Protein 3IV7 (pdb70)

Sequence (698 aa):
NSLAFNHDTLPQKVFGYGKSSAFLKQEVERRGSAKVVIAGERESIAHKVASEIEVAIWHDEVVHVPIEVAERARAVATDNEIDLLVCVGGGSTIGLAKAIATTALPIVAIPTTYAGSEATNVWGLTEAARKTTGVDLKVLPETVIYDSELTSLPVESVASGLNGLAHCIDSLWGPNADPINAVLAAEGIRALNQGLPKIVANPHSIEGRDEALYGAYLAAVSFASAGSGLHHKICHTLGGTFNLPHAQTHATVLPYVLAFNAGDAPEAERRAAAAFGTDTALEGLQRLRLSVNAPKRLSDYGFEASGIAEAVDVTLEKVPANNPRPVTRENLSRLLEAALNGEDPAVLSNSLAFNHDTLPQKVFGYGKSSAFLKQEVERRGSAKVVIAGERESIAHKVASEIEVAIWHDEVVHVPIEVAEERARAVATDNEIDLLVCVGGGSSTIGLAKAIATTALPIVAIPTTYAGSEATNVWGLTEAARKTTGVDLKVLPETVIYDSELTSLPVESVASGLNGLAHCIDSLWGPNADPINAVVLAAEGIRALNQGLPKIVANPHSIEGRDEALYGAYLAAVSFASAGSGLHHKICHTLGGTFNLPHAQTHATVLPYVLAFNAGDAPEAERRAAAAFGTDTALEGLQRLRLSVNAPKRLSDYGFEASGIAEAVDVVTLEKVPANNPRPVTRENLSRLLEAALNGEDPAVLS

Organism: Corynebacterium glutamicum (strain ATCC 13032 / DSM 20300 / JCM 1318 / BCRC 11384 / CCUG 27702 / LMG 3730 / NBRC 12168 / NCIMB 10025 / NRRL B-2784 / 534) (NCBI:txid196627)

Nearest PDB structures (foldseek):
  3iv7-assembly1_B  TM=9.983E-01  e=2.312E-57  Corynebacterium glutamicum
  3jzd-assembly1_B  TM=9.458E-01  e=4.572E-34  Cupriavidus pinatubonensis JMP134
  3hl0-assembly1_B  TM=9.419E-01  e=2.255E-31  Agrobacterium fabrum str. C58
  3w5s-assembly1_B  TM=9.331E-01  e=1.190E-30  Rhizobium sp. MTP-10005
  3bfj-assembly1_A  TM=9.013E-01  e=1.020E-21  Klebsiella pneumoniae

Structure (mmCIF, N/CA/C/O backbone):
data_3IV7
#
_entry.id   3IV7
#
_cell.length_a   58.728
_cell.length_b   79.003
_cell.length_c   160.185
_cell.angle_alpha   90.000
_cell.angle_beta   90.000
_cell.angle_gamma   90.000
#
_symmetry.space_group_name_H-M   'P 21 21 21'
#
loop_
_entity.id
_entity.type
_entity.pdbx_description
1 polymer 'Alcohol dehydrogenase IV'
2 non-polymer 1,2-ETHANEDIOL
3 non-polymer DI(HYDROXYETHYL)ETHER
4 water water
#
loop_
_atom_site.group_PDB
_atom_site.id
_atom_site.type_symbol
_atom_site.label_atom_id
_atom_site.label_alt_id
_atom_site.label_comp_id
_atom_site.label_asym_id
_atom_site.label_entity_id
_atom_site.label_seq_id
_atom_site.pdbx_PDB_ins_code
_atom_site.Cartn_x
_atom_site.Cartn_y
_atom_site.Cartn_z
_atom_site.occupancy
_atom_site.B_iso_or_equiv
_atom_site.auth_seq_id
_atom_site.auth_comp_id
_atom_site.auth_asym_id
_atom_site.auth_atom_id
_atom_site.pdbx_PDB_model_num
ATOM 1 N N . ASN A 1 4 ? 21.634 55.437 7.855 1.00 41.39 3 ASN A N 1
ATOM 2 C CA . ASN A 1 4 ? 21.525 54.353 8.856 1.00 41.13 3 ASN A CA 1
ATOM 3 C C . ASN A 1 4 ? 22.656 53.317 8.717 1.00 40.77 3 ASN A C 1
ATOM 4 O O . ASN A 1 4 ? 22.460 52.131 8.996 1.00 43.54 3 ASN A O 1
ATOM 6 N N . SER A 1 5 ? 23.848 53.776 8.333 1.00 37.36 4 SER A N 1
ATOM 7 C CA . SER A 1 5 ? 25.004 52.879 8.131 1.00 34.53 4 SER A CA 1
ATOM 8 C C . SER A 1 5 ? 25.609 52.406 9.454 1.00 33.86 4 SER A C 1
ATOM 9 O O . SER A 1 5 ? 25.231 52.869 10.518 1.00 37.16 4 SER A O 1
ATOM 12 N N . LEU A 1 6 ? 26.535 51.458 9.380 1.00 31.84 5 LEU A N 1
ATOM 13 C CA . LEU A 1 6 ? 27.150 50.903 10.564 1.00 28.20 5 LEU A CA 1
ATOM 14 C C . LEU A 1 6 ? 27.860 51.964 11.426 1.00 28.47 5 LEU A C 1
ATOM 15 O O . LEU A 1 6 ? 28.726 52.713 10.949 1.00 26.36 5 LEU A O 1
ATOM 20 N N . ALA A 1 7 ? 27.501 52.006 12.693 1.00 26.96 6 ALA A N 1
ATOM 21 C CA . ALA A 1 7 ? 28.082 52.946 13.609 1.00 26.75 6 ALA A CA 1
ATOM 22 C C . ALA A 1 7 ? 28.145 52.339 14.973 1.00 27.61 6 ALA A C 1
ATOM 23 O O . ALA A 1 7 ? 27.164 51.773 15.440 1.00 30.41 6 ALA A O 1
ATOM 25 N N . PHE A 1 8 ? 29.309 52.436 15.616 1.00 26.80 7 PHE A N 1
ATOM 26 C CA . PHE A 1 8 ? 29.483 51.956 16.965 1.00 23.16 7 PHE A CA 1
ATOM 27 C C . PHE A 1 8 ? 30.723 52.522 17.655 1.00 23.17 7 PHE A C 1
ATOM 28 O O . PHE A 1 8 ? 31.613 53.100 17.022 1.00 21.48 7 PHE A O 1
ATOM 36 N N . ASN A 1 9 ? 30.710 52.428 18.976 1.00 26.42 8 ASN A N 1
ATOM 37 C CA . ASN A 1 9 ? 31.813 52.823 19.831 1.00 27.72 8 ASN A CA 1
ATOM 38 C C . ASN A 1 9 ? 32.063 51.623 20.752 1.00 29.18 8 ASN A C 1
ATOM 39 O O . ASN A 1 9 ? 31.230 51.295 21.621 1.00 31.13 8 ASN A O 1
ATOM 44 N N . HIS A 1 10 ? 33.171 50.929 20.536 1.00 27.06 9 HIS A N 1
ATOM 45 C CA . HIS A 1 10 ? 33.424 49.686 21.241 1.00 25.91 9 HIS A CA 1
ATOM 46 C C . HIS A 1 10 ? 34.674 49.774 22.124 1.00 24.95 9 HIS A C 1
ATOM 47 O O . HIS A 1 10 ? 35.762 50.168 21.669 1.00 25.40 9 HIS A O 1
ATOM 54 N N . ASP A 1 11 ? 34.517 49.384 23.372 1.00 23.26 10 ASP A N 1
ATOM 55 C CA . ASP A 1 11 ? 35.637 49.302 24.302 1.00 25.04 10 ASP A CA 1
ATOM 56 C C . ASP A 1 11 ? 36.058 47.858 24.456 1.00 27.13 10 ASP A C 1
ATOM 57 O O . ASP A 1 11 ? 35.317 47.043 25.010 1.00 29.95 10 ASP A O 1
ATOM 62 N N . THR A 1 12 ? 37.247 47.537 23.971 1.00 23.59 11 THR A N 1
ATOM 63 C CA . THR A 1 12 ? 37.830 46.235 24.253 1.00 26.44 11 THR A CA 1
ATOM 64 C C . THR A 1 12 ? 38.603 46.378 25.542 1.00 25.08 11 THR A C 1
ATOM 65 O O . THR A 1 12 ? 39.487 47.188 25.627 1.00 23.40 11 THR A O 1
ATOM 69 N N . LEU A 1 13 ? 38.236 45.584 26.546 1.00 26.20 12 LEU A N 1
ATOM 70 C CA . LEU A 1 13 ? 38.823 45.683 27.872 1.00 27.45 12 LEU A CA 1
ATOM 71 C C . LEU A 1 13 ? 40.065 44.826 27.988 1.00 28.81 12 LEU A C 1
ATOM 72 O O . LEU A 1 13 ? 40.089 43.714 27.472 1.00 29.24 12 LEU A O 1
ATOM 77 N N . PRO A 1 14 ? 41.080 45.317 28.731 1.00 27.07 13 PRO A N 1
ATOM 78 C CA . PRO A 1 14 ? 42.335 44.549 28.843 1.00 27.78 13 PRO A CA 1
ATOM 79 C C . PRO A 1 14 ? 42.187 43.348 29.774 1.00 26.20 13 PRO A C 1
ATOM 80 O O . PRO A 1 14 ? 41.664 43.476 30.862 1.00 30.39 13 PRO A O 1
ATOM 84 N N . GLN A 1 15 ? 42.595 42.185 29.313 1.00 27.48 14 GLN A N 1
ATOM 85 C CA . GLN A 1 15 ? 42.551 41.003 30.133 1.00 27.30 14 GLN A CA 1
ATOM 86 C C . GLN A 1 15 ? 43.408 39.884 29.581 1.00 27.75 14 GLN A C 1
ATOM 87 O O . GLN A 1 15 ? 43.529 39.712 28.377 1.00 30.21 14 GLN A O 1
ATOM 93 N N . LYS A 1 16 ? 44.027 39.139 30.488 1.00 28.99 15 LYS A N 1
ATOM 94 C CA . LYS A 1 16 ? 44.705 37.910 30.151 1.00 28.75 15 LYS A CA 1
ATOM 95 C C . LYS A 1 16 ? 43.845 36.752 30.644 1.00 27.48 15 LYS A C 1
ATOM 96 O O . LYS A 1 16 ? 43.305 36.791 31.765 1.00 31.08 15 LYS A O 1
ATOM 102 N N . VAL A 1 17 ? 43.737 35.727 29.821 1.00 28.86 16 VAL A N 1
ATOM 103 C CA . VAL A 1 17 ? 43.010 34.532 30.150 1.00 28.64 16 VAL A CA 1
ATOM 104 C C . VAL A 1 17 ? 43.911 33.362 29.961 1.00 28.60 16 VAL A C 1
ATOM 105 O O . VAL A 1 17 ? 44.524 33.198 28.883 1.00 30.83 16 VAL A O 1
ATOM 117 N N . PHE A 1 19 ? 44.041 29.208 30.268 1.00 26.73 18 PHE A N 1
ATOM 118 C CA . PHE A 1 19 ? 43.051 28.172 30.219 1.00 24.08 18 PHE A CA 1
ATOM 119 C C . PHE A 1 19 ? 43.726 26.832 30.178 1.00 28.11 18 PHE A C 1
ATOM 120 O O . PHE A 1 19 ? 44.636 26.609 29.369 1.00 25.88 18 PHE A O 1
ATOM 128 N N . GLY A 1 20 ? 43.278 25.912 31.016 1.00 29.16 19 GLY A N 1
ATOM 129 C CA . GLY A 1 20 ? 43.790 24.536 30.943 1.00 32.11 19 GLY A CA 1
ATOM 130 C C . GLY A 1 20 ? 43.492 23.651 32.146 1.00 32.17 19 GLY A C 1
ATOM 131 O O . GLY A 1 20 ? 43.863 23.992 33.275 1.00 28.93 19 GLY A O 1
ATOM 132 N N . TYR A 1 21 ? 42.899 22.478 31.878 1.00 33.61 20 TYR A N 1
ATOM 133 C CA . TYR A 1 21 ? 42.575 21.487 32.925 1.00 32.98 20 TYR A CA 1
ATOM 134 C C . TYR A 1 21 ? 43.816 21.142 33.706 1.00 31.11 20 TYR A C 1
ATOM 135 O O . TYR A 1 21 ? 44.837 20.837 33.140 1.00 30.86 20 TYR A O 1
ATOM 144 N N . GLY A 1 22 ? 43.731 21.257 35.022 1.00 29.35 21 GLY A N 1
ATOM 145 C CA . GLY A 1 22 ? 44.818 20.872 35.892 1.00 29.10 21 GLY A CA 1
ATOM 146 C C . GLY A 1 22 ? 45.965 21.856 35.970 1.00 28.55 21 GLY A C 1
ATOM 147 O O . GLY A 1 22 ? 46.886 21.634 36.713 1.00 28.63 21 GLY A O 1
ATOM 148 N N . LYS A 1 23 ? 45.873 22.996 35.292 1.00 27.78 22 LYS A N 1
ATOM 149 C CA . LYS A 1 23 ? 47.004 23.924 35.281 1.00 27.00 22 LYS A CA 1
ATOM 150 C C . LYS A 1 23 ? 46.883 25.116 36.219 1.00 28.86 22 LYS A C 1
ATOM 151 O O . LYS A 1 23 ? 47.751 25.969 36.207 1.00 29.48 22 LYS A O 1
ATOM 155 N N . SER A 1 24 ? 45.807 25.216 37.019 1.00 30.06 23 SER A N 1
ATOM 156 C CA . SER A 1 24 ? 45.602 26.460 37.784 1.00 25.33 23 SER A CA 1
ATOM 157 C C . SER A 1 24 ? 46.760 26.799 38.682 1.00 25.19 23 SER A C 1
ATOM 158 O O . SER A 1 24 ? 47.143 27.946 38.746 1.00 25.17 23 SER A O 1
ATOM 161 N N . SER A 1 25 ? 47.314 25.819 39.385 1.00 26.20 24 SER A N 1
ATOM 162 C CA . SER A 1 25 ? 48.402 26.109 40.364 1.00 27.95 24 SER A CA 1
ATOM 163 C C . SER A 1 25 ? 49.687 26.570 39.662 1.00 28.59 24 SER A C 1
ATOM 164 O O . SER A 1 25 ? 50.385 27.423 40.174 1.00 29.28 24 SER A O 1
ATOM 167 N N . ALA A 1 26 ? 49.958 26.015 38.477 1.00 26.93 25 ALA A N 1
ATOM 168 C CA . ALA A 1 26 ? 51.144 26.385 37.686 1.00 26.96 25 ALA A CA 1
ATOM 169 C C . ALA A 1 26 ? 50.945 27.760 37.048 1.00 25.65 25 ALA A C 1
ATOM 170 O O . ALA A 1 26 ? 51.833 28.623 37.122 1.00 24.76 25 ALA A O 1
ATOM 172 N N . PHE A 1 27 ? 49.735 28.015 36.527 1.00 27.99 26 PHE A N 1
ATOM 173 C CA . PHE A 1 27 ? 49.407 29.334 35.998 1.00 28.21 26 PHE A CA 1
ATOM 174 C C . PHE A 1 27 ? 49.465 30.421 37.078 1.00 28.46 26 PHE A C 1
ATOM 175 O O . PHE A 1 27 ? 49.891 31.574 36.800 1.00 28.48 26 PHE A O 1
ATOM 183 N N . LEU A 1 28 ? 48.953 30.111 38.277 1.00 25.61 27 LEU A N 1
ATOM 184 C CA . LEU A 1 28 ? 48.952 31.102 39.371 1.00 24.88 27 LEU A CA 1
ATOM 185 C C . LEU A 1 28 ? 50.366 31.443 39.729 1.00 25.96 27 LEU A C 1
ATOM 186 O O . LEU A 1 28 ? 50.694 32.615 39.921 1.00 25.79 27 LEU A O 1
ATOM 191 N N . LYS A 1 29 ? 51.224 30.417 39.809 1.00 28.65 28 LYS A N 1
ATOM 192 C CA . LYS A 1 29 ? 52.639 30.639 40.087 1.00 30.69 28 LYS A CA 1
ATOM 193 C C . LYS A 1 29 ? 53.235 31.600 39.039 1.00 30.23 28 LYS A C 1
ATOM 194 O O . LYS A 1 29 ? 53.828 32.603 39.376 1.00 31.74 28 LYS A O 1
ATOM 200 N N . GLN A 1 30 ? 53.035 31.267 37.773 1.00 33.54 29 GLN A N 1
ATOM 201 C CA . GLN A 1 30 ? 53.529 32.061 36.655 1.00 33.52 29 GLN A CA 1
ATOM 202 C C . GLN A 1 30 ? 53.050 33.497 36.761 1.00 32.91 29 GLN A C 1
ATOM 203 O O . GLN A 1 30 ? 53.831 34.448 36.610 1.00 30.05 29 GLN A O 1
ATOM 209 N N . GLU A 1 31 ? 51.774 33.666 37.093 1.00 30.22 30 GLU A N 1
ATOM 210 C CA . GLU A 1 31 ? 51.173 34.997 37.174 1.00 30.91 30 GLU A CA 1
ATOM 211 C C . GLU A 1 31 ? 51.740 35.826 38.343 1.00 30.12 30 GLU A C 1
ATOM 212 O O . GLU A 1 31 ? 52.055 37.011 38.180 1.00 32.05 30 GLU A O 1
ATOM 218 N N . VAL A 1 32 ? 51.914 35.195 39.500 1.00 28.87 31 VAL A N 1
ATOM 219 C CA . VAL A 1 32 ? 52.465 35.874 40.654 1.00 27.88 31 VAL A CA 1
ATOM 220 C C . VAL A 1 32 ? 53.944 36.262 40.443 1.00 28.74 31 VAL A C 1
ATOM 221 O O . VAL A 1 32 ? 54.412 37.350 40.884 1.00 26.45 31 VAL A O 1
ATOM 225 N N . GLU A 1 33 ? 54.681 35.371 39.805 1.00 26.60 32 GLU A N 1
ATOM 226 C CA . GLU A 1 33 ? 56.085 35.611 39.547 1.00 28.13 32 GLU A CA 1
ATOM 227 C C . GLU A 1 33 ? 56.274 36.706 38.499 1.00 27.13 32 GLU A C 1
ATOM 228 O O . GLU A 1 33 ? 57.101 37.572 38.678 1.00 26.85 32 GLU A O 1
ATOM 234 N N . ARG A 1 34 ? 55.443 36.692 37.450 1.00 28.58 33 ARG A N 1
ATOM 235 C CA . ARG A 1 34 ? 55.483 37.717 36.413 1.00 28.85 33 ARG A CA 1
ATOM 236 C C . ARG A 1 34 ? 55.201 39.120 37.031 1.00 31.65 33 ARG A C 1
ATOM 237 O O . ARG A 1 34 ? 55.824 40.110 36.661 1.00 26.46 33 ARG A O 1
ATOM 245 N N . ARG A 1 35 ? 54.325 39.167 38.030 1.00 32.90 34 ARG A N 1
ATOM 246 C CA . ARG A 1 35 ? 54.002 40.427 38.716 1.00 31.89 34 ARG A CA 1
ATOM 247 C C . ARG A 1 35 ? 55.021 40.805 39.762 1.00 30.91 34 ARG A C 1
ATOM 248 O O . ARG A 1 35 ? 55.098 41.965 40.170 1.00 30.67 34 ARG A O 1
ATOM 256 N N . GLY A 1 36 ? 55.796 39.828 40.229 1.00 30.07 35 GLY A N 1
ATOM 257 C CA . GLY A 1 36 ? 56.715 40.053 41.340 1.00 24.22 35 GLY A CA 1
ATOM 258 C C . GLY A 1 36 ? 56.004 40.247 42.679 1.00 25.80 35 GLY A C 1
ATOM 259 O O . GLY A 1 36 ? 56.620 40.706 43.660 1.00 21.67 35 GLY A O 1
ATOM 260 N N . SER A 1 37 ? 54.732 39.817 42.740 1.00 27.20 36 SER A N 1
ATOM 261 C CA . SER A 1 37 ? 53.866 40.017 43.912 1.00 29.22 36 SER A CA 1
ATOM 262 C C . SER A 1 37 ? 54.452 39.386 45.137 1.00 30.22 36 SER A C 1
ATOM 263 O O . SER A 1 37 ? 54.820 38.216 45.111 1.00 33.13 36 SER A O 1
ATOM 266 N N . ALA A 1 38 ? 54.522 40.155 46.223 1.00 31.18 37 ALA A N 1
ATOM 267 C CA . ALA A 1 38 ? 55.135 39.689 47.473 1.00 30.78 37 ALA A CA 1
ATOM 268 C C . ALA A 1 38 ? 54.150 39.448 48.619 1.00 31.02 37 ALA A C 1
ATOM 269 O O . ALA A 1 38 ? 54.540 38.908 49.664 1.00 26.23 37 ALA A O 1
ATOM 271 N N . LYS A 1 39 ? 52.887 39.868 48.456 1.00 30.34 38 LYS A N 1
ATOM 272 C CA . LYS A 1 39 ? 51.907 39.750 49.540 1.00 25.41 38 LYS A CA 1
ATOM 273 C C . LYS A 1 39 ? 50.527 39.486 48.998 1.00 28.17 38 LYS A C 1
ATOM 274 O O . LYS A 1 39 ? 49.686 40.379 48.940 1.00 27.45 38 LYS A O 1
ATOM 280 N N . VAL A 1 40 ? 50.301 38.217 48.667 1.00 25.66 39 VAL A N 1
ATOM 281 C CA . VAL A 1 40 ? 49.124 37.748 48.042 1.00 25.64 39 VAL A CA 1
ATOM 282 C C . VAL A 1 40 ? 48.008 37.469 49.048 1.00 26.83 39 VAL A C 1
ATOM 283 O O . VAL A 1 40 ? 48.226 36.853 50.103 1.00 24.52 39 VAL A O 1
ATOM 295 N N . VAL A 1 42 ? 44.424 35.523 49.192 1.00 30.51 41 VAL A N 1
ATOM 296 C CA . VAL A 1 42 ? 43.506 34.588 48.536 1.00 27.71 41 VAL A CA 1
ATOM 297 C C . VAL A 1 42 ? 42.122 34.689 49.196 1.00 29.07 41 VAL A C 1
ATOM 298 O O . VAL A 1 42 ? 41.983 34.633 50.434 1.00 27.10 41 VAL A O 1
ATOM 302 N N . ILE A 1 43 ? 41.113 34.859 48.366 1.00 26.48 42 ILE A N 1
ATOM 303 C CA . ILE A 1 43 ? 39.752 35.045 48.823 1.00 27.33 42 ILE A CA 1
ATOM 304 C C . ILE A 1 43 ? 38.950 33.861 48.346 1.00 27.57 42 ILE A C 1
ATOM 305 O O . ILE A 1 43 ? 38.894 33.588 47.145 1.00 25.11 42 ILE A O 1
ATOM 310 N N . ALA A 1 44 ? 38.298 33.180 49.273 1.00 25.97 43 ALA A N 1
ATOM 311 C CA . ALA A 1 44 ? 37.490 32.009 48.932 1.00 29.57 43 ALA A CA 1
ATOM 312 C C . ALA A 1 44 ? 36.531 31.706 50.100 1.00 27.73 43 ALA A C 1
ATOM 313 O O . ALA A 1 44 ? 36.903 31.841 51.238 1.00 31.21 43 ALA A O 1
ATOM 315 N N . GLY A 1 45 ? 35.297 31.341 49.794 1.00 28.35 44 GLY A N 1
ATOM 316 C CA . GLY A 1 45 ? 34.354 30.949 50.831 1.00 31.64 44 GLY A CA 1
ATOM 317 C C . GLY A 1 45 ? 34.807 29.648 51.475 1.00 33.67 44 GLY A C 1
ATOM 318 O O . GLY A 1 45 ? 35.576 28.872 50.868 1.00 28.78 44 GLY A O 1
ATOM 319 N N . GLU A 1 46 ? 34.352 29.419 52.706 1.00 36.52 45 GLU A N 1
ATOM 320 C CA . GLU A 1 46 ? 34.721 28.219 53.496 1.00 36.45 45 GLU A CA 1
ATOM 321 C C . GLU A 1 46 ? 34.614 26.938 52.690 1.00 36.66 45 GLU A C 1
ATOM 322 O O . GLU A 1 46 ? 35.476 26.091 52.768 1.00 37.52 45 GLU A O 1
ATOM 328 N N . ARG A 1 47 ? 33.572 26.828 51.875 1.00 35.71 46 ARG A N 1
ATOM 329 C CA . ARG A 1 47 ? 33.354 25.650 51.080 1.00 39.26 46 ARG A CA 1
ATOM 330 C C . ARG A 1 47 ? 34.329 25.524 49.897 1.00 39.65 46 ARG A C 1
ATOM 331 O O . ARG A 1 47 ? 34.345 24.496 49.240 1.00 40.09 46 ARG A O 1
ATOM 335 N N . GLU A 1 48 ? 35.071 26.590 49.574 1.00 35.53 47 GLU A N 1
ATOM 336 C CA . GLU A 1 48 ? 36.062 26.515 48.505 1.00 32.49 47 GLU A CA 1
ATOM 337 C C . GLU A 1 48 ? 37.475 26.621 49.016 1.00 29.57 47 GLU A C 1
ATOM 338 O O . GLU A 1 48 ? 38.414 26.579 48.233 1.00 28.44 47 GLU A O 1
ATOM 352 N N . SER A 1 50 ? 39.459 24.634 50.858 1.00 29.90 49 SER A N 1
ATOM 353 C CA . SER A 1 50 ? 40.315 23.459 50.667 1.00 34.54 49 SER A CA 1
ATOM 354 C C . SER A 1 50 ? 40.872 23.476 49.243 1.00 33.24 49 SER A C 1
ATOM 355 O O . SER A 1 50 ? 42.052 23.301 49.023 1.00 35.82 49 SER A O 1
ATOM 358 N N . ILE A 1 51 ? 39.996 23.734 48.302 1.00 29.78 50 ILE A N 1
ATOM 359 C CA . ILE A 1 51 ? 40.358 23.829 46.926 1.00 34.09 50 ILE A CA 1
ATOM 360 C C . ILE A 1 51 ? 41.280 25.054 46.643 1.00 31.97 50 ILE A C 1
ATOM 361 O O . ILE A 1 51 ? 42.169 24.962 45.853 1.00 29.94 50 ILE A O 1
ATOM 365 N N . ALA A 1 52 ? 41.055 26.166 47.338 1.00 30.25 51 ALA A N 1
ATOM 366 C CA . ALA A 1 52 ? 41.885 27.364 47.169 1.00 29.96 51 ALA A CA 1
ATOM 367 C C . ALA A 1 52 ? 43.286 27.108 47.663 1.00 27.33 51 ALA A C 1
ATOM 368 O O . ALA A 1 52 ? 44.234 27.567 47.075 1.00 27.80 51 ALA A O 1
ATOM 370 N N . HIS A 1 53 ? 43.410 26.360 48.731 1.00 29.04 52 HIS A N 1
ATOM 371 C CA . HIS A 1 53 ? 44.737 25.985 49.241 1.00 31.32 52 HIS A CA 1
ATOM 372 C C . HIS A 1 53 ? 45.503 25.154 48.216 1.00 31.88 52 HIS A C 1
ATOM 373 O O . HIS A 1 53 ? 46.694 25.378 48.016 1.00 28.00 52 HIS A O 1
ATOM 380 N N . LYS A 1 54 ? 44.807 24.231 47.537 1.00 32.95 53 LYS A N 1
ATOM 381 C CA . LYS A 1 54 ? 45.446 23.425 46.499 1.00 33.54 53 LYS A CA 1
ATOM 382 C C . LYS A 1 54 ? 45.835 24.305 45.310 1.00 31.47 53 LYS A C 1
ATOM 383 O O . LYS A 1 54 ? 46.878 24.116 44.730 1.00 28.21 53 LYS A O 1
ATOM 389 N N . VAL A 1 55 ? 44.977 25.258 44.950 1.00 29.76 54 VAL A N 1
ATOM 390 C CA . VAL A 1 55 ? 45.251 26.142 43.817 1.00 26.84 54 VAL A CA 1
ATOM 391 C C . VAL A 1 55 ? 46.448 27.053 44.075 1.00 27.99 54 VAL A C 1
ATOM 392 O O . VAL A 1 55 ? 47.228 27.318 43.179 1.00 28.01 54 VAL A O 1
ATOM 396 N N . ALA A 1 56 ? 46.603 27.506 45.314 1.00 25.72 55 ALA A N 1
ATOM 397 C CA . ALA A 1 56 ? 47.720 28.376 45.669 1.00 26.77 55 ALA A CA 1
ATOM 398 C C . ALA A 1 56 ? 48.939 27.611 46.250 1.00 26.90 55 ALA A C 1
ATOM 399 O O . ALA A 1 56 ? 49.797 28.225 46.878 1.00 25.36 55 ALA A O 1
ATOM 401 N N . SER A 1 57 ? 49.006 26.284 46.036 1.00 27.03 56 SER A N 1
ATOM 402 C CA . SER A 1 57 ? 50.060 25.456 46.626 1.00 29.30 56 SER A CA 1
ATOM 403 C C . SER A 1 57 ? 51.463 25.754 46.079 1.00 32.04 56 SER A C 1
ATOM 404 O O . SER A 1 57 ? 52.451 25.375 46.688 1.00 32.83 56 SER A O 1
ATOM 407 N N . GLU A 1 58 ? 51.550 26.414 44.938 1.00 31.96 57 GLU A N 1
ATOM 408 C CA . GLU A 1 58 ? 52.846 26.755 44.390 1.00 31.71 57 GLU A CA 1
ATOM 409 C C . GLU A 1 58 ? 53.233 28.200 44.646 1.00 31.76 57 GLU A C 1
ATOM 410 O O . GLU A 1 58 ? 54.240 28.670 44.101 1.00 31.67 57 GLU A O 1
ATOM 416 N N . ILE A 1 59 ? 52.459 28.915 45.474 1.00 30.55 58 ILE A N 1
ATOM 417 C CA . ILE A 1 59 ? 52.815 30.293 45.836 1.00 29.73 58 ILE A CA 1
ATOM 418 C C . ILE A 1 59 ? 52.771 30.537 47.326 1.00 30.95 58 ILE A C 1
ATOM 419 O O . ILE A 1 59 ? 52.234 29.733 48.086 1.00 30.11 58 ILE A O 1
ATOM 424 N N . GLU A 1 60 ? 53.340 31.668 47.740 1.00 31.16 59 GLU A N 1
ATOM 425 C CA . GLU A 1 60 ? 53.279 32.098 49.115 1.00 33.43 59 GLU A CA 1
ATOM 426 C C . GLU A 1 60 ? 52.048 32.979 49.243 1.00 30.42 59 GLU A C 1
ATOM 427 O O . GLU A 1 60 ? 51.827 33.861 48.424 1.00 32.09 59 GLU A O 1
ATOM 433 N N . VAL A 1 61 ? 51.256 32.739 50.269 1.00 29.64 60 VAL A N 1
ATOM 434 C CA . VAL A 1 61 ? 50.047 33.483 50.480 1.00 28.21 60 VAL A CA 1
ATOM 435 C C . VAL A 1 61 ? 50.131 34.204 51.802 1.00 28.40 60 VAL A C 1
ATOM 436 O O . VAL A 1 61 ? 50.330 33.575 52.844 1.00 28.25 60 VAL A O 1
ATOM 440 N N . ALA A 1 62 ? 49.970 35.526 51.765 1.00 25.11 61 ALA A N 1
ATOM 441 C CA . ALA A 1 62 ? 50.047 36.354 52.975 1.00 27.11 61 ALA A CA 1
ATOM 442 C C . ALA A 1 62 ? 48.779 36.252 53.808 1.00 27.51 61 ALA A C 1
ATOM 443 O O . ALA A 1 62 ? 48.829 36.218 55.021 1.00 27.91 61 ALA A O 1
ATOM 445 N N . ILE A 1 63 ? 47.637 36.250 53.152 1.00 29.87 62 ILE A N 1
ATOM 446 C CA . ILE A 1 63 ? 46.349 36.224 53.853 1.00 27.97 62 ILE A CA 1
ATOM 447 C C . ILE A 1 63 ? 45.365 35.315 53.135 1.00 27.07 62 ILE A C 1
ATOM 448 O O . ILE A 1 63 ? 45.265 35.350 51.897 1.00 28.10 62 ILE A O 1
ATOM 453 N N . TRP A 1 64 ? 44.650 34.500 53.917 1.00 25.83 63 TRP A N 1
ATOM 454 C CA . TRP A 1 64 ? 43.532 33.687 53.428 1.00 26.93 63 TRP A CA 1
ATOM 455 C C . TRP A 1 64 ? 42.256 34.289 54.020 1.00 28.18 63 TRP A C 1
ATOM 456 O O . TRP A 1 64 ? 42.123 34.371 55.235 1.00 30.12 63 TRP A O 1
ATOM 467 N N . HIS A 1 65 ? 41.342 34.727 53.170 1.00 23.87 64 HIS A N 1
ATOM 468 C CA . HIS A 1 65 ? 40.167 35.428 53.629 1.00 26.47 64 HIS A CA 1
ATOM 469 C C . HIS A 1 65 ? 38.946 34.673 53.188 1.00 27.82 64 HIS A C 1
ATOM 470 O O . HIS A 1 65 ? 38.738 34.481 51.983 1.00 27.56 64 HIS A O 1
ATOM 477 N N . ASP A 1 66 ? 38.134 34.209 54.155 1.00 27.40 65 ASP A N 1
ATOM 478 C CA . ASP A 1 66 ? 36.967 33.416 53.823 1.00 27.90 65 ASP A CA 1
ATOM 479 C C . ASP A 1 66 ? 35.599 34.046 54.039 1.00 29.54 65 ASP A C 1
ATOM 480 O O . ASP A 1 66 ? 34.572 33.393 53.749 1.00 31.01 65 ASP A O 1
ATOM 485 N N . GLU A 1 67 ? 35.545 35.329 54.417 1.00 29.83 66 GLU A N 1
ATOM 486 C CA . GLU A 1 67 ? 34.236 35.971 54.599 1.00 29.90 66 GLU A CA 1
ATOM 487 C C . GLU A 1 67 ? 33.636 36.409 53.277 1.00 32.01 66 GLU A C 1
ATOM 488 O O . GLU A 1 67 ? 33.728 37.549 52.898 1.00 38.66 66 GLU A O 1
ATOM 494 N N . VAL A 1 68 ? 33.004 35.472 52.593 1.00 32.09 67 VAL A N 1
ATOM 495 C CA . VAL A 1 68 ? 32.376 35.718 51.328 1.00 30.67 67 VAL A CA 1
ATOM 496 C C . VAL A 1 68 ? 30.892 35.636 51.593 1.00 33.15 67 VAL A C 1
ATOM 497 O O . VAL A 1 68 ? 30.427 34.671 52.171 1.00 31.66 67 VAL A O 1
ATOM 501 N N . VAL A 1 69 ? 30.156 36.684 51.213 1.00 34.00 68 VAL A N 1
ATOM 502 C CA . VAL A 1 69 ? 28.719 36.786 51.525 1.00 33.15 68 VAL A CA 1
ATOM 503 C C . VAL A 1 69 ? 27.984 37.250 50.287 1.00 31.34 68 VAL A C 1
ATOM 504 O O . VAL A 1 69 ? 28.399 38.187 49.632 1.00 29.56 68 VAL A O 1
ATOM 521 N N . HIS A 1 71 ? 25.603 38.958 47.593 1.00 31.12 70 HIS A N 1
ATOM 522 C CA . HIS A 1 71 ? 25.173 40.375 47.385 1.00 32.79 70 HIS A CA 1
ATOM 523 C C . HIS A 1 71 ? 26.194 41.420 47.913 1.00 30.53 70 HIS A C 1
ATOM 524 O O . HIS A 1 71 ? 25.922 42.624 47.887 1.00 30.38 70 HIS A O 1
ATOM 531 N N . VAL A 1 72 ? 27.348 40.944 48.377 1.00 29.33 71 VAL A N 1
ATOM 532 C CA . VAL A 1 72 ? 28.436 41.787 48.914 1.00 26.35 71 VAL A CA 1
ATOM 533 C C . VAL A 1 72 ? 27.944 42.958 49.768 1.00 28.78 71 VAL A C 1
ATOM 534 O O . VAL A 1 72 ? 27.864 44.094 49.296 1.00 27.19 71 VAL A O 1
ATOM 538 N N . PRO A 1 73 ? 27.588 42.669 51.036 1.00 29.47 72 PRO A N 1
ATOM 539 C CA . PRO A 1 73 ? 27.218 43.717 51.953 1.00 27.23 72 PRO A CA 1
ATOM 540 C C . PRO A 1 73 ? 28.369 44.653 52.129 1.00 29.66 72 PRO A C 1
ATOM 541 O O . PRO A 1 73 ? 29.508 44.213 52.175 1.00 27.31 72 PRO A O 1
ATOM 545 N N . ILE A 1 74 ? 28.064 45.935 52.287 1.00 30.14 73 ILE A N 1
ATOM 546 C CA . ILE A 1 74 ? 29.068 46.948 52.391 1.00 25.61 73 ILE A CA 1
ATOM 547 C C . ILE A 1 74 ? 29.944 46.721 53.603 1.00 26.50 73 ILE A C 1
ATOM 548 O O . ILE A 1 74 ? 31.141 46.955 53.539 1.00 24.52 73 ILE A O 1
ATOM 553 N N . GLU A 1 75 ? 29.363 46.193 54.689 1.00 27.80 74 GLU A N 1
ATOM 554 C CA . GLU A 1 75 ? 30.134 45.911 55.904 1.00 25.20 74 GLU A CA 1
ATOM 555 C C . GLU A 1 75 ? 31.166 44.780 55.662 1.00 23.26 74 GLU A C 1
ATOM 556 O O . GLU A 1 75 ? 32.246 44.770 56.239 1.00 25.76 74 GLU A O 1
ATOM 562 N N . VAL A 1 76 ? 30.802 43.827 54.850 1.00 23.80 75 VAL A N 1
ATOM 563 C CA . VAL A 1 76 ? 31.707 42.731 54.504 1.00 26.44 75 VAL A CA 1
ATOM 564 C C . VAL A 1 76 ? 32.819 43.261 53.557 1.00 26.74 75 VAL A C 1
ATOM 565 O O . VAL A 1 76 ? 33.982 42.941 53.713 1.00 22.80 75 VAL A O 1
ATOM 569 N N . ALA A 1 77 ? 32.435 44.095 52.588 1.00 27.92 76 ALA A N 1
ATOM 570 C CA . ALA A 1 77 ? 33.412 44.717 51.702 1.00 25.87 76 ALA A CA 1
ATOM 571 C C . ALA A 1 77 ? 34.398 45.563 52.539 1.00 25.15 76 ALA A C 1
ATOM 572 O O . ALA A 1 77 ? 35.625 45.461 52.363 1.00 25.44 76 ALA A O 1
ATOM 574 N N . GLU A 1 78 ? 33.867 46.338 53.492 1.00 23.17 77 GLU A N 1
ATOM 575 C CA . GLU A 1 78 ? 34.710 47.217 54.333 1.00 25.95 77 GLU A CA 1
ATOM 576 C C . GLU A 1 78 ? 35.729 46.442 55.182 1.00 24.69 77 GLU A C 1
ATOM 577 O O . GLU A 1 78 ? 36.884 46.860 55.280 1.00 23.59 77 GLU A O 1
ATOM 583 N N . ARG A 1 79 ? 35.307 45.327 55.791 1.00 25.46 78 ARG A N 1
ATOM 584 C CA . ARG A 1 79 ? 36.265 44.440 56.505 1.00 24.56 78 ARG A CA 1
ATOM 585 C C . ARG A 1 79 ? 37.330 43.886 55.565 1.00 23.46 78 ARG A C 1
ATOM 586 O O . ARG A 1 79 ? 38.499 43.913 55.890 1.00 25.93 78 ARG A O 1
ATOM 594 N N . ALA A 1 80 ? 36.918 43.390 54.392 1.00 24.61 79 ALA A N 1
ATOM 595 C CA . ALA A 1 80 ? 37.889 42.833 53.413 1.00 24.05 79 ALA A CA 1
ATOM 596 C C . ALA A 1 80 ? 38.902 43.890 52.967 1.00 25.23 79 ALA A C 1
ATOM 597 O O . ALA A 1 80 ? 40.092 43.599 52.835 1.00 25.83 79 ALA A O 1
ATOM 599 N N . ARG A 1 81 ? 38.443 45.129 52.784 1.00 24.99 80 ARG A N 1
ATOM 600 C CA . ARG A 1 81 ? 39.332 46.201 52.323 1.00 23.13 80 ARG A CA 1
ATOM 601 C C . ARG A 1 81 ? 40.358 46.503 53.388 1.00 24.52 80 ARG A C 1
ATOM 602 O O . ARG A 1 81 ? 41.506 46.749 53.077 1.00 23.21 80 ARG A O 1
ATOM 610 N N . ALA A 1 82 ? 39.926 46.499 54.645 1.00 24.08 81 ALA A N 1
ATOM 611 C CA . ALA A 1 82 ? 40.818 46.762 55.772 1.00 26.78 81 ALA A CA 1
ATOM 612 C C . ALA A 1 82 ? 41.916 45.681 55.887 1.00 27.62 81 ALA A C 1
ATOM 613 O O . ALA A 1 82 ? 43.086 45.999 56.091 1.00 29.98 81 ALA A O 1
ATOM 615 N N . VAL A 1 83 ? 41.521 44.417 55.790 1.00 27.02 82 VAL A N 1
ATOM 616 C CA . VAL A 1 83 ? 42.494 43.301 55.780 1.00 28.75 82 VAL A CA 1
ATOM 617 C C . VAL A 1 83 ? 43.547 43.516 54.670 1.00 29.48 82 VAL A C 1
ATOM 618 O O . VAL A 1 83 ? 44.776 43.457 54.928 1.00 28.43 82 VAL A O 1
ATOM 622 N N . ALA A 1 84 ? 43.070 43.829 53.460 1.00 27.60 83 ALA A N 1
ATOM 623 C CA . ALA A 1 84 ? 43.952 44.123 52.334 1.00 28.29 83 ALA A CA 1
ATOM 624 C C . ALA A 1 84 ? 44.953 45.237 52.659 1.00 28.83 83 ALA A C 1
ATOM 625 O O . ALA A 1 84 ? 46.174 45.066 52.513 1.00 27.42 83 ALA A O 1
ATOM 627 N N . THR A 1 85 ? 44.437 46.374 53.093 1.00 28.94 84 THR A N 1
ATOM 628 C CA . THR A 1 85 ? 45.267 47.521 53.356 1.00 28.18 84 THR A CA 1
ATOM 629 C C . THR A 1 85 ? 46.183 47.317 54.595 1.00 28.41 84 THR A C 1
ATOM 630 O O . THR A 1 85 ? 47.364 47.635 54.545 1.00 26.83 84 THR A O 1
ATOM 634 N N . ASP A 1 86 ? 45.634 46.784 55.682 1.00 29.02 85 ASP A N 1
ATOM 635 C CA . ASP A 1 86 ? 46.420 46.555 56.907 1.00 30.53 85 ASP A CA 1
ATOM 636 C C . ASP A 1 86 ? 47.604 45.616 56.685 1.00 29.59 85 ASP A C 1
ATOM 637 O O . ASP A 1 86 ? 48.633 45.743 57.340 1.00 28.46 85 ASP A O 1
ATOM 642 N N . ASN A 1 87 ? 47.443 44.664 55.779 1.00 28.20 86 ASN A N 1
ATOM 643 C CA . ASN A 1 87 ? 48.451 43.652 55.551 1.00 27.60 86 ASN A CA 1
ATOM 644 C C . ASN A 1 87 ? 49.319 43.965 54.351 1.00 29.65 86 ASN A C 1
ATOM 645 O O . ASN A 1 87 ? 50.134 43.138 53.924 1.00 31.07 86 ASN A O 1
ATOM 650 N N . GLU A 1 88 ? 49.126 45.150 53.788 1.00 29.65 87 GLU A N 1
ATOM 651 C CA . GLU A 1 88 ? 49.914 45.594 52.658 1.00 29.36 87 GLU A CA 1
ATOM 652 C C . GLU A 1 88 ? 49.886 44.589 51.518 1.00 27.89 87 GLU A C 1
ATOM 653 O O . GLU A 1 88 ? 50.878 44.356 50.825 1.00 29.47 87 GLU A O 1
ATOM 659 N N . ILE A 1 89 ? 48.708 44.064 51.286 1.00 26.88 88 ILE A N 1
ATOM 660 C CA . ILE A 1 89 ? 48.470 43.164 50.198 1.00 24.38 88 ILE A CA 1
ATOM 661 C C . ILE A 1 89 ? 48.790 43.828 48.853 1.00 24.43 88 ILE A C 1
ATOM 662 O O . ILE A 1 89 ? 48.518 45.000 48.655 1.00 23.68 88 ILE A O 1
ATOM 667 N N . ASP A 1 90 ? 49.388 43.077 47.936 1.00 25.87 89 ASP A N 1
ATOM 668 C CA . ASP A 1 90 ? 49.705 43.614 46.640 1.00 25.33 89 ASP A CA 1
ATOM 669 C C . ASP A 1 90 ? 49.082 42.837 45.474 1.00 25.18 89 ASP A C 1
ATOM 670 O O . ASP A 1 90 ? 49.232 43.227 44.316 1.00 24.69 89 ASP A O 1
ATOM 675 N N . LEU A 1 91 ? 48.375 41.763 45.783 1.00 25.94 90 LEU A N 1
ATOM 676 C CA . LEU A 1 91 ? 47.628 41.023 44.773 1.00 25.35 90 LEU A CA 1
ATOM 677 C C . LEU A 1 91 ? 46.439 40.356 45.426 1.00 25.45 90 LEU A C 1
ATOM 678 O O . LEU A 1 91 ? 46.554 39.809 46.533 1.00 24.65 90 LEU A O 1
ATOM 683 N N . LEU A 1 92 ? 45.282 40.453 44.763 1.00 21.70 91 LEU A N 1
ATOM 684 C CA . LEU A 1 92 ? 44.071 39.726 45.148 1.00 23.53 91 LEU A CA 1
ATOM 685 C C . LEU A 1 92 ? 43.920 38.497 44.263 1.00 24.85 91 LEU A C 1
ATOM 686 O O . LEU A 1 92 ? 44.039 38.593 43.032 1.00 23.71 91 LEU A O 1
ATOM 691 N N . VAL A 1 93 ? 43.684 37.338 44.875 1.00 23.38 92 VAL A N 1
ATOM 692 C CA . VAL A 1 93 ? 43.395 36.129 44.116 1.00 26.59 92 VAL A CA 1
ATOM 693 C C . VAL A 1 93 ? 42.072 35.565 44.630 1.00 26.72 92 VAL A C 1
ATOM 694 O O . VAL A 1 93 ? 41.922 35.344 45.808 1.00 26.35 92 VAL A O 1
ATOM 698 N N . CYS A 1 94 ? 41.088 35.384 43.746 1.00 27.37 93 CYS A N 1
ATOM 699 C CA . CYS A 1 94 ? 39.817 34.858 44.198 1.00 27.08 93 CYS A CA 1
ATOM 700 C C . CYS A 1 94 ? 39.511 33.545 43.563 1.00 28.34 93 CYS A C 1
ATOM 701 O O . CYS A 1 94 ? 39.687 33.370 42.366 1.00 31.10 93 CYS A O 1
ATOM 704 N N . VAL A 1 95 ? 39.086 32.588 44.382 1.00 29.22 94 VAL A N 1
ATOM 705 C CA . VAL A 1 95 ? 38.780 31.254 43.903 1.00 28.96 94 VAL A CA 1
ATOM 706 C C . VAL A 1 95 ? 37.338 30.909 44.273 1.00 30.07 94 VAL A C 1
ATOM 707 O O . VAL A 1 95 ? 37.011 30.735 45.453 1.00 27.10 94 VAL A O 1
ATOM 711 N N . GLY A 1 96 ? 36.470 30.867 43.280 1.00 27.45 95 GLY A N 1
ATOM 712 C CA . GLY A 1 96 ? 35.095 30.585 43.527 1.00 28.06 95 GLY A CA 1
ATOM 713 C C . GLY A 1 96 ? 34.176 31.229 42.538 1.00 29.63 95 GLY A C 1
ATOM 714 O O . GLY A 1 96 ? 34.584 31.596 41.432 1.00 30.48 95 GLY A O 1
ATOM 715 N N . GLY A 1 97 ? 32.926 31.401 42.944 1.00 29.85 96 GLY A N 1
ATOM 716 C CA . GLY A 1 97 ? 31.899 31.935 42.067 1.00 31.02 96 GLY A CA 1
ATOM 717 C C . GLY A 1 97 ? 31.679 33.430 42.143 1.00 32.44 96 GLY A C 1
ATOM 718 O O . GLY A 1 97 ? 32.465 34.183 42.755 1.00 30.34 96 GLY A O 1
ATOM 719 N N . GLY A 1 98 ? 30.532 33.846 41.605 1.00 33.09 97 GLY A N 1
ATOM 720 C CA . GLY A 1 98 ? 30.109 35.257 41.596 1.00 28.58 97 GLY A CA 1
ATOM 721 C C . GLY A 1 98 ? 30.351 36.085 42.863 1.00 28.42 97 GLY A C 1
ATOM 722 O O . GLY A 1 98 ? 30.831 37.207 42.786 1.00 29.10 97 GLY A O 1
ATOM 723 N N . SER A 1 99 ? 29.962 35.562 44.015 1.00 24.39 98 SER A N 1
ATOM 724 C CA . SER A 1 99 ? 30.042 36.317 45.252 1.00 26.92 98 SER A CA 1
ATOM 725 C C . SER A 1 99 ? 31.492 36.443 45.781 1.00 25.04 98 SER A C 1
ATOM 726 O O . SER A 1 99 ? 31.839 37.418 46.476 1.00 28.02 98 SER A O 1
ATOM 729 N N . THR A 1 100 ? 32.321 35.448 45.469 1.00 26.59 99 THR A N 1
ATOM 730 C CA . THR A 1 100 ? 33.722 35.482 45.818 1.00 24.97 99 THR A CA 1
ATOM 731 C C . THR A 1 100 ? 34.447 36.491 44.939 1.00 25.06 99 THR A C 1
ATOM 732 O O . THR A 1 100 ? 35.183 37.334 45.416 1.00 25.59 99 THR A O 1
ATOM 736 N N . ILE A 1 101 ? 34.208 36.402 43.644 1.00 28.70 100 ILE A N 1
ATOM 737 C CA . ILE A 1 101 ? 34.747 37.367 42.709 1.00 29.40 100 ILE A CA 1
ATOM 738 C C . ILE A 1 101 ? 34.189 38.746 43.060 1.00 29.75 100 ILE A C 1
ATOM 739 O O . ILE A 1 101 ? 34.894 39.762 42.967 1.00 27.73 100 ILE A O 1
ATOM 744 N N . GLY A 1 102 ? 32.936 38.778 43.504 1.00 27.33 101 GLY A N 1
ATOM 745 C CA . GLY A 1 102 ? 32.286 40.045 43.873 1.00 26.03 101 GLY A CA 1
ATOM 746 C C . GLY A 1 102 ? 33.016 40.776 44.998 1.00 25.05 101 GLY A C 1
ATOM 747 O O . GLY A 1 102 ? 33.146 42.021 44.965 1.00 23.45 101 GLY A O 1
ATOM 748 N N . LEU A 1 103 ? 33.499 40.020 45.993 1.00 25.31 102 LEU A N 1
ATOM 749 C CA . LEU A 1 103 ? 34.212 40.610 47.105 1.00 25.58 102 LEU A CA 1
ATOM 750 C C . LEU A 1 103 ? 35.589 41.123 46.671 1.00 24.02 102 LEU A C 1
ATOM 751 O O . LEU A 1 103 ? 36.017 42.199 47.093 1.00 22.76 102 LEU A O 1
ATOM 756 N N . ALA A 1 104 ? 36.267 40.384 45.805 1.00 25.20 103 ALA A N 1
ATOM 757 C CA . ALA A 1 104 ? 37.564 40.825 45.300 1.00 23.81 103 ALA A CA 1
ATOM 758 C C . ALA A 1 104 ? 37.363 42.143 44.571 1.00 23.14 103 ALA A C 1
ATOM 759 O O . ALA A 1 104 ? 38.122 43.082 44.757 1.00 22.57 103 ALA A O 1
ATOM 761 N N . LYS A 1 105 ? 36.285 42.235 43.804 1.00 24.96 104 LYS A N 1
ATOM 762 C CA . LYS A 1 105 ? 35.975 43.453 43.083 1.00 23.91 104 LYS A CA 1
ATOM 763 C C . LYS A 1 105 ? 35.724 44.598 44.065 1.00 22.23 104 LYS A C 1
ATOM 764 O O . LYS A 1 105 ? 36.191 45.709 43.862 1.00 22.54 104 LYS A O 1
ATOM 770 N N . ALA A 1 106 ? 34.941 44.337 45.104 1.00 22.21 105 ALA A N 1
ATOM 771 C CA . ALA A 1 106 ? 34.647 45.371 46.081 1.00 21.46 105 ALA A CA 1
ATOM 772 C C . ALA A 1 106 ? 35.953 45.931 46.685 1.00 21.36 105 ALA A C 1
ATOM 773 O O . ALA A 1 106 ? 36.086 47.151 46.871 1.00 24.48 105 ALA A O 1
ATOM 775 N N . ILE A 1 107 ? 36.927 45.060 46.923 1.00 24.00 106 ILE A N 1
ATOM 776 C CA . ILE A 1 107 ? 38.231 45.491 47.464 1.00 22.60 106 ILE A CA 1
ATOM 777 C C . ILE A 1 107 ? 38.981 46.355 46.464 1.00 23.12 106 ILE A C 1
ATOM 778 O O . ILE A 1 107 ? 39.543 47.379 46.825 1.00 21.54 106 ILE A O 1
ATOM 783 N N . ALA A 1 108 ? 38.996 45.931 45.196 1.00 24.59 107 ALA A N 1
ATOM 784 C CA . ALA A 1 108 ? 39.672 46.698 44.143 1.00 24.33 107 ALA A CA 1
ATOM 785 C C . ALA A 1 108 ? 39.060 48.098 43.936 1.00 25.07 107 ALA A C 1
ATOM 786 O O . ALA A 1 108 ? 39.750 49.028 43.534 1.00 24.51 107 ALA A O 1
ATOM 796 N N . THR A 1 110 ? 38.228 50.357 46.007 1.00 22.65 109 THR A N 1
ATOM 797 C CA . THR A 1 110 ? 38.846 51.367 46.853 1.00 22.30 109 THR A CA 1
ATOM 798 C C . THR A 1 110 ? 40.380 51.316 46.913 1.00 23.25 109 THR A C 1
ATOM 799 O O . THR A 1 110 ? 40.996 52.315 47.189 1.00 25.53 109 THR A O 1
ATOM 803 N N . THR A 1 111 ? 40.968 50.146 46.692 1.00 25.55 110 THR A N 1
ATOM 804 C CA . THR A 1 111 ? 42.422 49.960 46.814 1.00 25.81 110 THR A CA 1
ATOM 805 C C . THR A 1 111 ? 43.151 49.980 45.472 1.00 27.02 110 THR A C 1
ATOM 806 O O . THR A 1 111 ? 44.362 50.132 45.432 1.00 24.35 110 THR A O 1
ATOM 810 N N . ALA A 1 112 ? 42.415 49.782 44.377 1.00 25.72 111 ALA A N 1
ATOM 811 C CA . ALA A 1 112 ? 43.020 49.688 43.061 1.00 25.43 111 ALA A CA 1
ATOM 812 C C . ALA A 1 112 ? 43.923 48.446 42.914 1.00 27.24 111 ALA A C 1
ATOM 813 O O . ALA A 1 112 ? 44.660 48.351 41.959 1.00 27.75 111 ALA A O 1
ATOM 815 N N . LEU A 1 113 ? 43.802 47.469 43.817 1.00 25.80 112 LEU A N 1
ATOM 816 C CA . LEU A 1 113 ? 44.621 46.268 43.741 1.00 22.96 112 LEU A CA 1
ATOM 817 C C . LEU A 1 113 ? 44.211 45.414 42.557 1.00 23.22 112 LEU A C 1
ATOM 818 O O . LEU A 1 113 ? 43.028 45.304 42.247 1.00 25.99 112 LEU A O 1
ATOM 823 N N . PRO A 1 114 ? 45.173 44.766 41.934 1.00 22.78 113 PRO A N 1
ATOM 824 C CA . PRO A 1 114 ? 44.877 43.878 40.835 1.00 25.32 113 PRO A CA 1
ATOM 825 C C . PRO A 1 114 ? 44.297 42.579 41.324 1.00 26.16 113 PRO A C 1
ATOM 826 O O . PRO A 1 114 ? 44.586 42.137 42.468 1.00 24.98 113 PRO A O 1
ATOM 830 N N . ILE A 1 115 ? 43.454 41.980 40.495 1.00 25.37 114 ILE A N 1
ATOM 831 C CA . ILE A 1 115 ? 42.793 40.746 40.834 1.00 24.36 114 ILE A CA 1
ATOM 832 C C . ILE A 1 115 ? 43.149 39.658 39.836 1.00 24.33 114 ILE A C 1
ATOM 833 O O . ILE A 1 115 ? 43.115 39.891 38.618 1.00 24.91 114 ILE A O 1
ATOM 838 N N . VAL A 1 116 ? 43.504 38.483 40.338 1.00 24.02 115 VAL A N 1
ATOM 839 C CA . VAL A 1 116 ? 43.590 37.295 39.501 1.00 23.64 115 VAL A CA 1
ATOM 840 C C . VAL A 1 116 ? 42.352 36.443 39.868 1.00 25.45 115 VAL A C 1
ATOM 841 O O . VAL A 1 116 ? 42.183 36.078 41.009 1.00 27.87 115 VAL A O 1
ATOM 845 N N . ALA A 1 117 ? 41.452 36.221 38.908 1.00 25.26 116 ALA A N 1
ATOM 846 C CA . ALA A 1 117 ? 40.239 35.456 39.170 1.00 26.33 116 ALA A CA 1
ATOM 847 C C . ALA A 1 117 ? 40.367 34.074 38.708 1.00 26.50 116 ALA A C 1
ATOM 848 O O . ALA A 1 117 ? 40.787 33.843 37.592 1.00 24.44 116 ALA A O 1
ATOM 850 N N . ILE A 1 118 ? 39.968 33.132 39.585 1.00 26.75 117 ILE A N 1
ATOM 851 C CA . ILE A 1 118 ? 40.013 31.694 39.314 1.00 25.75 117 ILE A CA 1
ATOM 852 C C . ILE A 1 118 ? 38.566 31.143 39.520 1.00 26.68 117 ILE A C 1
ATOM 853 O O . ILE A 1 118 ? 38.193 30.706 40.636 1.00 26.58 117 ILE A O 1
ATOM 858 N N . PRO A 1 119 ? 37.730 31.232 38.472 1.00 26.22 118 PRO A N 1
ATOM 859 C CA . PRO A 1 119 ? 36.290 30.966 38.625 1.00 24.54 118 PRO A CA 1
ATOM 860 C C . PRO A 1 119 ? 35.913 29.514 38.681 1.00 25.86 118 PRO A C 1
ATOM 861 O O . PRO A 1 119 ? 36.578 28.662 38.066 1.00 26.77 118 PRO A O 1
ATOM 865 N N . THR A 1 120 ? 34.828 29.224 39.381 1.00 27.58 119 THR A N 1
ATOM 866 C CA . THR A 1 120 ? 34.352 27.834 39.524 1.00 27.64 119 THR A CA 1
ATOM 867 C C . THR A 1 120 ? 32.889 27.671 39.071 1.00 29.07 119 THR A C 1
ATOM 868 O O . THR A 1 120 ? 32.314 26.628 39.249 1.00 30.20 119 THR A O 1
ATOM 872 N N . THR A 1 121 ? 32.281 28.738 38.555 1.00 27.70 120 THR A N 1
ATOM 873 C CA . THR A 1 121 ? 30.957 28.655 38.003 1.00 27.89 120 THR A CA 1
ATOM 874 C C . THR A 1 121 ? 30.926 29.357 36.621 1.00 26.96 120 THR A C 1
ATOM 875 O O . THR A 1 121 ? 31.960 29.701 36.086 1.00 28.47 120 THR A O 1
ATOM 879 N N . TYR A 1 122 ? 29.727 29.562 36.067 1.00 26.82 121 TYR A N 1
ATOM 880 C CA . TYR A 1 122 ? 29.579 30.144 34.722 1.00 26.34 121 TYR A CA 1
ATOM 881 C C . TYR A 1 122 ? 28.925 31.523 34.710 1.00 24.01 121 TYR A C 1
ATOM 882 O O . TYR A 1 122 ? 28.500 31.995 33.669 1.00 26.25 121 TYR A O 1
ATOM 891 N N . ALA A 1 123 ? 28.910 32.194 35.855 1.00 21.95 122 ALA A N 1
ATOM 892 C CA . ALA A 1 123 ? 28.233 33.491 36.005 1.00 26.91 122 ALA A CA 1
ATOM 893 C C . ALA A 1 123 ? 28.971 34.596 35.277 1.00 26.89 122 ALA A C 1
ATOM 894 O O . ALA A 1 123 ? 28.371 35.614 34.922 1.00 26.94 122 ALA A O 1
ATOM 896 N N . GLY A 1 124 ? 30.281 34.383 35.056 1.00 26.85 123 GLY A N 1
ATOM 897 C CA . GLY A 1 124 ? 31.111 35.270 34.251 1.00 28.00 123 GLY A CA 1
ATOM 898 C C . GLY A 1 124 ? 31.511 36.622 34.841 1.00 29.05 123 GLY A C 1
ATOM 899 O O . GLY A 1 124 ? 32.007 37.493 34.105 1.00 28.25 123 GLY A O 1
ATOM 900 N N . SER A 1 125 ? 31.365 36.799 36.161 1.00 25.78 124 SER A N 1
ATOM 901 C CA . SER A 1 125 ? 31.718 38.067 36.771 1.00 27.41 124 SER A CA 1
ATOM 902 C C . SER A 1 125 ? 33.171 38.405 36.507 1.00 29.32 124 SER A C 1
ATOM 903 O O . SER A 1 125 ? 33.519 39.555 36.430 1.00 32.10 124 SER A O 1
ATOM 906 N N . GLU A 1 126 ? 34.009 37.381 36.338 1.00 30.32 125 GLU A N 1
ATOM 907 C CA . GLU A 1 126 ? 35.469 37.576 36.125 1.00 29.11 125 GLU A CA 1
ATOM 908 C C . GLU A 1 126 ? 35.812 38.322 34.827 1.00 29.95 125 GLU A C 1
ATOM 909 O O . GLU A 1 126 ? 36.926 38.821 34.668 1.00 28.56 125 GLU A O 1
ATOM 915 N N . ALA A 1 127 ? 34.855 38.390 33.918 1.00 30.08 126 ALA A N 1
ATOM 916 C CA . ALA A 1 127 ? 35.044 39.056 32.665 1.00 31.92 126 ALA A CA 1
ATOM 917 C C . ALA A 1 127 ? 34.270 40.349 32.540 1.00 31.92 126 ALA A C 1
ATOM 918 O O . ALA A 1 127 ? 34.180 40.868 31.476 1.00 35.36 126 ALA A O 1
ATOM 920 N N . THR A 1 128 ? 33.721 40.882 33.633 1.00 29.99 127 THR A N 1
ATOM 921 C CA . THR A 1 128 ? 33.041 42.187 33.562 1.00 27.44 127 THR A CA 1
ATOM 922 C C . THR A 1 128 ? 33.671 43.200 34.539 1.00 29.51 127 THR A C 1
ATOM 923 O O . THR A 1 128 ? 34.337 42.827 35.561 1.00 26.42 127 THR A O 1
ATOM 927 N N . ASN A 1 129 ? 33.410 44.453 34.247 1.00 27.08 128 ASN A N 1
ATOM 928 C CA . ASN A 1 129 ? 33.838 45.565 35.045 1.00 30.64 128 ASN A CA 1
ATOM 929 C C . ASN A 1 129 ? 32.682 46.071 35.874 1.00 28.11 128 ASN A C 1
ATOM 930 O O . ASN A 1 129 ? 32.633 47.231 36.215 1.00 29.05 128 ASN A O 1
ATOM 935 N N . VAL A 1 130 ? 31.754 45.167 36.185 1.00 28.71 129 VAL A N 1
ATOM 936 C CA . VAL A 1 130 ? 30.559 45.473 36.965 1.00 28.12 129 VAL A CA 1
ATOM 937 C C . VAL A 1 130 ? 30.765 45.009 38.392 1.00 27.96 129 VAL A C 1
ATOM 938 O O . VAL A 1 130 ? 31.198 43.848 38.641 1.00 27.98 129 VAL A O 1
ATOM 942 N N . TRP A 1 131 ? 30.482 45.909 39.325 1.00 27.34 130 TRP A N 1
ATOM 943 C CA . TRP A 1 131 ? 30.538 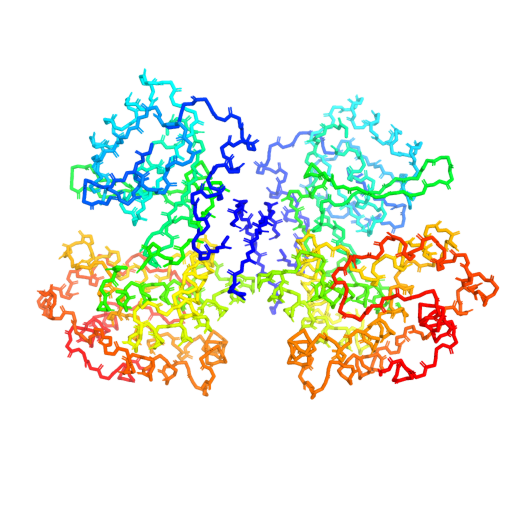45.618 40.758 1.00 27.14 130 TRP A CA 1
ATOM 944 C C . TRP A 1 131 ? 29.151 45.690 41.352 1.00 26.52 130 TRP A C 1
ATOM 945 O O . TRP A 1 131 ? 28.277 46.293 40.784 1.00 27.30 130 TRP A O 1
ATOM 956 N N . GLY A 1 132 ? 28.980 45.067 42.509 1.00 27.04 131 GLY A N 1
ATOM 957 C CA . GLY A 1 132 ? 27.751 45.118 43.238 1.00 26.70 131 GLY A CA 1
ATOM 958 C C . GLY A 1 132 ? 27.994 45.242 44.720 1.00 26.16 131 GLY A C 1
ATOM 959 O O . GLY A 1 132 ? 28.975 44.697 45.267 1.00 26.45 131 GLY A O 1
ATOM 960 N N . LEU A 1 133 ? 27.131 46.003 45.366 1.00 25.14 132 LEU A N 1
ATOM 961 C CA . LEU A 1 133 ? 27.173 46.182 46.793 1.00 25.00 132 LEU A CA 1
ATOM 962 C C . LEU A 1 133 ? 25.774 46.261 47.345 1.00 25.98 132 LEU A C 1
ATOM 963 O O . LEU A 1 133 ? 24.879 46.811 46.694 1.00 28.08 132 LEU A O 1
ATOM 968 N N . THR A 1 134 ? 25.607 45.809 48.592 1.00 25.52 133 THR A N 1
ATOM 969 C CA . THR A 1 134 ? 24.366 45.964 49.297 1.00 23.96 133 THR A CA 1
ATOM 970 C C . THR A 1 134 ? 24.548 46.812 50.535 1.00 24.48 133 THR A C 1
ATOM 971 O O . THR A 1 134 ? 25.318 46.470 51.439 1.00 27.15 133 THR A O 1
ATOM 975 N N . GLU A 1 135 ? 23.850 47.936 50.571 1.00 20.42 134 GLU A N 1
ATOM 976 C CA . GLU A 1 135 ? 23.931 48.843 51.697 1.00 23.69 134 GLU A CA 1
ATOM 977 C C . GLU A 1 135 ? 22.527 49.269 52.065 1.00 23.46 134 GLU A C 1
ATOM 978 O O . GLU A 1 135 ? 21.723 49.561 51.182 1.00 22.42 134 GLU A O 1
ATOM 984 N N . ALA A 1 136 ? 22.248 49.293 53.364 1.00 24.33 135 ALA A N 1
ATOM 985 C CA . ALA A 1 136 ? 20.964 49.761 53.894 1.00 28.47 135 ALA A CA 1
ATOM 986 C C . ALA A 1 136 ? 19.787 49.056 53.225 1.00 29.78 135 ALA A C 1
ATOM 987 O O . ALA A 1 136 ? 18.795 49.694 52.889 1.00 31.59 135 ALA A O 1
ATOM 989 N N . ALA A 1 137 ? 19.927 47.736 53.023 1.00 31.28 136 ALA A N 1
ATOM 990 C CA . ALA A 1 137 ? 18.876 46.895 52.412 1.00 31.17 136 ALA A CA 1
ATOM 991 C C . ALA A 1 137 ? 18.649 47.214 50.939 1.00 31.70 136 ALA A C 1
ATOM 992 O O . ALA A 1 137 ? 17.565 47.024 50.423 1.00 36.50 136 ALA A O 1
ATOM 994 N N . ARG A 1 138 ? 19.678 47.672 50.257 1.00 29.57 137 ARG A N 1
ATOM 995 C CA . ARG A 1 138 ? 19.556 48.041 48.863 1.00 25.99 137 ARG A CA 1
ATOM 996 C C . ARG A 1 138 ? 20.769 47.564 48.128 1.00 29.93 137 ARG A C 1
ATOM 997 O O . ARG A 1 138 ? 21.886 47.850 48.535 1.00 27.00 137 ARG A O 1
ATOM 1005 N N . LYS A 1 139 ? 20.543 46.799 47.057 1.00 28.68 138 LYS A N 1
ATOM 1006 C CA . LYS A 1 139 ? 21.594 46.274 46.252 1.00 31.22 138 LYS A CA 1
ATOM 1007 C C . LYS A 1 139 ? 21.680 47.107 45.002 1.00 28.21 138 LYS A C 1
ATOM 1008 O O . LYS A 1 139 ? 20.681 47.376 44.377 1.00 29.29 138 LYS A O 1
ATOM 1014 N N . THR A 1 140 ? 22.859 47.563 44.652 1.00 25.59 139 THR A N 1
ATOM 1015 C CA . THR A 1 140 ? 23.026 48.234 43.375 1.00 28.38 139 THR A CA 1
ATOM 1016 C C . THR A 1 140 ? 24.267 47.732 42.713 1.00 29.49 139 THR A C 1
ATOM 1017 O O . THR A 1 140 ? 25.085 47.054 43.350 1.00 26.76 139 THR A O 1
ATOM 1021 N N . THR A 1 141 ? 24.386 48.026 41.420 1.00 30.80 140 THR A N 1
ATOM 1022 C CA . THR A 1 141 ? 25.538 47.663 40.643 1.00 33.10 140 THR A CA 1
ATOM 1023 C C . THR A 1 141 ? 26.024 48.860 39.884 1.00 30.12 140 THR A C 1
ATOM 1024 O O . THR A 1 141 ? 25.262 49.771 39.564 1.00 32.45 140 THR A O 1
ATOM 1028 N N . GLY A 1 142 ? 27.288 48.866 39.593 1.00 26.77 141 GLY A N 1
ATOM 1029 C CA . GLY A 1 142 ? 27.868 49.944 38.853 1.00 29.29 141 GLY A CA 1
ATOM 1030 C C . GLY A 1 142 ? 29.028 49.439 38.061 1.00 27.76 141 GLY A C 1
ATOM 1031 O O . GLY A 1 142 ? 29.352 48.256 38.107 1.00 28.24 141 GLY A O 1
ATOM 1032 N N . VAL A 1 143 ? 29.658 50.334 37.354 1.00 25.45 142 VAL A N 1
ATOM 1033 C CA . VAL A 1 143 ? 30.762 49.984 36.518 1.00 32.03 142 VAL A CA 1
ATOM 1034 C C . VAL A 1 143 ? 32.004 50.722 36.957 1.00 30.61 142 VAL A C 1
ATOM 1035 O O . VAL A 1 143 ? 31.949 51.897 37.266 1.00 29.53 142 VAL A O 1
ATOM 1039 N N . ASP A 1 144 ? 33.133 50.027 36.943 1.00 29.66 143 ASP A N 1
ATOM 1040 C CA . ASP A 1 144 ? 34.434 50.635 37.277 1.00 29.56 143 ASP A CA 1
ATOM 1041 C C . ASP A 1 144 ? 35.494 49.717 36.705 1.00 29.34 143 ASP A C 1
ATOM 1042 O O . ASP A 1 144 ? 35.508 48.520 37.015 1.00 28.68 143 ASP A O 1
ATOM 1047 N N . LEU A 1 145 ? 36.360 50.252 35.833 1.00 27.84 144 LEU A N 1
ATOM 1048 C CA . LEU A 1 145 ? 37.442 49.439 35.181 1.00 30.57 144 LEU A CA 1
ATOM 1049 C C . LEU A 1 145 ? 38.360 48.747 36.193 1.00 27.81 144 LEU A C 1
ATOM 1050 O O . LEU A 1 145 ? 38.875 47.670 35.925 1.00 29.19 144 LEU A O 1
ATOM 1055 N N . LYS A 1 146 ? 38.560 49.365 37.357 1.00 29.42 145 LYS A N 1
ATOM 1056 C CA . LYS A 1 146 ? 39.432 48.772 38.390 1.00 29.98 145 LYS A CA 1
ATOM 1057 C C . LYS A 1 146 ? 38.912 47.463 38.909 1.00 30.43 145 LYS A C 1
ATOM 1058 O O . LYS A 1 146 ? 39.674 46.725 39.483 1.00 28.83 145 LYS A O 1
ATOM 1064 N N . VAL A 1 147 ? 37.606 47.151 38.720 1.00 28.37 146 VAL A N 1
ATOM 1065 C CA . VAL A 1 147 ? 37.104 45.894 39.220 1.00 28.41 146 VAL A CA 1
ATOM 1066 C C . VAL A 1 147 ? 37.244 44.733 38.245 1.00 29.27 146 VAL A C 1
ATOM 1067 O O . VAL A 1 147 ? 37.051 43.603 38.628 1.00 29.38 146 VAL A O 1
ATOM 1071 N N . LEU A 1 148 ? 37.605 45.007 37.002 1.00 27.88 147 LEU A N 1
ATOM 1072 C CA . LEU A 1 148 ? 37.817 43.944 36.029 1.00 26.84 147 LEU A CA 1
ATOM 1073 C C . LEU A 1 148 ? 39.088 43.169 36.416 1.00 25.52 147 LEU A C 1
ATOM 1074 O O . LEU A 1 148 ? 40.142 43.754 36.517 1.00 27.70 147 LEU A O 1
ATOM 1079 N N . PRO A 1 149 ? 38.980 41.843 36.628 1.00 25.34 148 PRO A N 1
ATOM 1080 C CA . PRO A 1 149 ? 40.229 41.156 36.961 1.00 27.08 148 PRO A CA 1
ATOM 1081 C C . PRO A 1 149 ? 41.227 41.262 35.812 1.00 27.18 148 PRO A C 1
ATOM 1082 O O . PRO A 1 149 ? 40.846 41.164 34.638 1.00 31.07 148 PRO A O 1
ATOM 1086 N N . GLU A 1 150 ? 42.467 41.505 36.136 1.00 25.56 149 GLU A N 1
ATOM 1087 C CA . GLU A 1 150 ? 43.497 41.621 35.122 1.00 26.75 149 GLU A CA 1
ATOM 1088 C C . GLU A 1 150 ? 43.815 40.287 34.483 1.00 26.86 149 GLU A C 1
ATOM 1089 O O . GLU A 1 150 ? 44.209 40.230 33.330 1.00 24.30 149 GLU A O 1
ATOM 1095 N N . THR A 1 151 ? 43.693 39.227 35.252 1.00 27.35 150 THR A N 1
ATOM 1096 C CA . THR A 1 151 ? 43.926 37.894 34.743 1.00 27.18 150 THR A CA 1
ATOM 1097 C C . THR A 1 151 ? 42.840 36.937 35.188 1.00 27.89 150 THR A C 1
ATOM 1098 O O . THR A 1 151 ? 42.372 36.981 36.357 1.00 25.19 150 THR A O 1
ATOM 1102 N N . VAL A 1 152 ? 42.458 36.037 34.282 1.00 24.55 151 VAL A N 1
ATOM 1103 C CA . VAL A 1 152 ? 41.520 34.994 34.608 1.00 26.74 151 VAL A CA 1
ATOM 1104 C C . VAL A 1 152 ? 42.158 33.648 34.346 1.00 27.14 151 VAL A C 1
ATOM 1105 O O . VAL A 1 152 ? 42.681 33.403 33.261 1.00 28.17 151 VAL A O 1
ATOM 1109 N N . ILE A 1 153 ? 42.141 32.787 35.360 1.00 26.20 152 ILE A N 1
ATOM 1110 C CA . ILE A 1 153 ? 42.640 31.393 35.226 1.00 27.95 152 ILE A CA 1
ATOM 1111 C C . ILE A 1 153 ? 41.460 30.424 35.216 1.00 25.41 152 ILE A C 1
ATOM 1112 O O . ILE A 1 153 ? 40.690 30.354 36.178 1.00 25.90 152 ILE A O 1
ATOM 1117 N N . TYR A 1 154 ? 41.269 29.773 34.078 1.00 26.97 153 TYR A N 1
ATOM 1118 C CA . TYR A 1 154 ? 40.203 28.802 33.883 1.00 26.43 153 TYR A CA 1
ATOM 1119 C C . TYR A 1 154 ? 40.744 27.383 33.906 1.00 26.69 153 TYR A C 1
ATOM 1120 O O . TYR A 1 154 ? 41.480 26.962 32.990 1.00 27.46 153 TYR A O 1
ATOM 1129 N N . ASP A 1 155 ? 40.348 26.636 34.936 1.00 27.94 154 ASP A N 1
ATOM 1130 C CA . ASP A 1 155 ? 40.781 25.249 35.134 1.00 26.42 154 ASP A CA 1
ATOM 1131 C C . ASP A 1 155 ? 39.531 24.416 35.396 1.00 28.79 154 ASP A C 1
ATOM 1132 O O . ASP A 1 155 ? 38.966 24.427 36.514 1.00 25.39 154 ASP A O 1
ATOM 1137 N N . SER A 1 156 ? 39.103 23.683 34.383 1.00 28.40 155 SER A N 1
ATOM 1138 C CA . SER A 1 156 ? 37.865 22.917 34.474 1.00 30.95 155 SER A CA 1
ATOM 1139 C C . SER A 1 156 ? 37.920 21.797 35.507 1.00 28.76 155 SER A C 1
ATOM 1140 O O . SER A 1 156 ? 36.888 21.266 35.877 1.00 30.74 155 SER A O 1
ATOM 1143 N N . GLU A 1 157 ? 39.115 21.442 35.984 1.00 29.04 156 GLU A N 1
ATOM 1144 C CA . GLU A 1 157 ? 39.230 20.481 37.073 1.00 28.56 156 GLU A CA 1
ATOM 1145 C C . GLU A 1 157 ? 38.535 21.026 38.313 1.00 29.39 156 GLU A C 1
ATOM 1146 O O . GLU A 1 157 ? 37.989 20.263 39.103 1.00 26.53 156 GLU A O 1
ATOM 1152 N N . LEU A 1 158 ? 38.550 22.350 38.467 1.00 30.49 157 LEU A N 1
ATOM 1153 C CA . LEU A 1 158 ? 37.933 23.014 39.615 1.00 30.73 157 LEU A CA 1
ATOM 1154 C C . LEU A 1 158 ? 36.391 23.035 39.494 1.00 29.65 157 LEU A C 1
ATOM 1155 O O . LEU A 1 158 ? 35.727 23.454 40.387 1.00 29.49 157 LEU A O 1
ATOM 1160 N N . THR A 1 159 ? 35.865 22.638 38.338 1.00 28.83 158 THR A N 1
ATOM 1161 C CA . THR A 1 159 ? 34.441 22.607 38.109 1.00 29.94 158 THR A CA 1
ATOM 1162 C C . THR A 1 159 ? 33.878 21.169 38.125 1.00 29.58 158 THR A C 1
ATOM 1163 O O . THR A 1 159 ? 32.667 20.976 37.956 1.00 30.50 158 THR A O 1
ATOM 1175 N N . SER A 1 161 ? 33.448 19.133 40.511 1.00 26.66 160 SER A N 1
ATOM 1176 C CA . SER A 1 161 ? 32.537 18.896 41.622 1.00 32.23 160 SER A CA 1
ATOM 1177 C C . SER A 1 161 ? 31.313 19.820 41.613 1.00 28.72 160 SER A C 1
ATOM 1178 O O . SER A 1 161 ? 30.511 19.744 42.499 1.00 28.27 160 SER A O 1
ATOM 1181 N N . LEU A 1 162 ? 31.205 20.727 40.642 1.00 27.04 161 LEU A N 1
ATOM 1182 C CA . LEU A 1 162 ? 30.024 21.605 40.584 1.00 26.92 161 LEU A CA 1
ATOM 1183 C C . LEU A 1 162 ? 28.786 20.752 40.279 1.00 25.85 161 LEU A C 1
ATOM 1184 O O . LEU A 1 162 ? 28.756 20.054 39.259 1.00 27.34 161 LEU A O 1
ATOM 1189 N N . PRO A 1 163 ? 27.772 20.771 41.172 1.00 26.63 162 PRO A N 1
ATOM 1190 C CA . PRO A 1 163 ? 26.634 19.901 40.921 1.00 27.28 162 PRO A CA 1
ATOM 1191 C C . PRO A 1 163 ? 25.966 20.181 39.578 1.00 25.93 162 PRO A C 1
ATOM 1192 O O . PRO A 1 163 ? 25.991 21.303 39.105 1.00 25.16 162 PRO A O 1
ATOM 1196 N N . VAL A 1 164 ? 25.359 19.175 38.996 1.00 24.19 163 VAL A N 1
ATOM 1197 C CA . VAL A 1 164 ? 24.738 19.312 37.668 1.00 29.49 163 VAL A CA 1
ATOM 1198 C C . VAL A 1 164 ? 23.661 20.411 37.637 1.00 27.28 163 VAL A C 1
ATOM 1199 O O . VAL A 1 164 ? 23.658 21.260 36.755 1.00 26.90 163 VAL A O 1
ATOM 1203 N N . GLU A 1 165 ? 22.781 20.422 38.617 1.00 27.86 164 GLU A N 1
ATOM 1204 C CA . GLU A 1 165 ? 21.721 21.450 38.650 1.00 30.57 164 GLU A CA 1
ATOM 1205 C C . GLU A 1 165 ? 22.284 22.865 38.671 1.00 27.44 164 GLU A C 1
ATOM 1206 O O . GLU A 1 165 ? 21.900 23.701 37.852 1.00 27.08 164 GLU A O 1
ATOM 1220 N N . SER A 1 167 ? 25.316 23.681 37.739 1.00 26.79 166 SER A N 1
ATOM 1221 C CA . SER A 1 167 ? 26.093 23.811 36.519 1.00 26.34 166 SER A CA 1
ATOM 1222 C C . SER A 1 167 ? 25.176 24.251 35.375 1.00 25.10 166 SER A C 1
ATOM 1223 O O . SER A 1 167 ? 25.526 25.138 34.576 1.00 24.95 166 SER A O 1
ATOM 1226 N N . VAL A 1 168 ? 24.021 23.597 35.272 1.00 26.35 167 VAL A N 1
ATOM 1227 C CA . VAL A 1 168 ? 23.035 23.931 34.236 1.00 26.36 167 VAL A CA 1
ATOM 1228 C C . VAL A 1 168 ? 22.455 25.355 34.451 1.00 26.92 167 VAL A C 1
ATOM 1229 O O . VAL A 1 168 ? 22.437 26.164 33.537 1.00 25.72 167 VAL A O 1
ATOM 1233 N N . ALA A 1 169 ? 22.004 25.650 35.661 1.00 25.15 168 ALA A N 1
ATOM 1234 C CA . ALA A 1 169 ? 21.427 26.956 35.928 1.00 28.36 168 ALA A CA 1
ATOM 1235 C C . ALA A 1 169 ? 22.445 28.043 35.697 1.00 26.52 168 ALA A C 1
ATOM 1236 O O . ALA A 1 169 ? 22.137 29.052 35.052 1.00 25.34 168 ALA A O 1
ATOM 1238 N N . SER A 1 170 ? 23.670 27.840 36.194 1.00 24.74 169 SER A N 1
ATOM 1239 C CA . SER A 1 170 ? 24.732 28.835 36.011 1.00 24.07 169 SER A CA 1
ATOM 1240 C C . SER A 1 170 ? 25.115 28.938 34.553 1.00 25.90 169 SER A C 1
ATOM 1241 O O . SER A 1 170 ? 25.386 30.035 34.056 1.00 27.30 169 SER A O 1
ATOM 1244 N N . GLY A 1 171 ? 25.161 27.818 33.851 1.00 28.93 170 GLY A N 1
ATOM 1245 C CA . GLY A 1 171 ? 25.456 27.866 32.385 1.00 25.15 170 GLY A CA 1
ATOM 1246 C C . GLY A 1 171 ? 24.420 28.674 31.612 1.00 27.98 170 GLY A C 1
ATOM 1247 O O . GLY A 1 171 ? 24.743 29.401 30.667 1.00 29.11 170 GLY A O 1
ATOM 1248 N N . LEU A 1 172 ? 23.165 28.564 32.022 1.00 29.70 171 LEU A N 1
ATOM 1249 C CA . LEU A 1 172 ? 22.093 29.306 31.362 1.00 26.12 171 LEU A CA 1
ATOM 1250 C C . LEU A 1 172 ? 22.150 30.776 31.746 1.00 27.72 171 LEU A C 1
ATOM 1251 O O . LEU A 1 172 ? 21.705 31.630 30.984 1.00 28.78 171 LEU A O 1
ATOM 1256 N N . ASN A 1 173 ? 22.694 31.074 32.934 1.00 25.95 172 ASN A N 1
ATOM 1257 C CA . ASN A 1 173 ? 23.021 32.468 33.319 1.00 26.04 172 ASN A CA 1
ATOM 1258 C C . ASN A 1 173 ? 24.017 33.027 32.282 1.00 27.46 172 ASN A C 1
ATOM 1259 O O . ASN A 1 173 ? 23.814 34.120 31.707 1.00 26.47 172 ASN A O 1
ATOM 1264 N N . GLY A 1 174 ? 25.033 32.227 31.978 1.00 25.50 173 GLY A N 1
ATOM 1265 C CA . GLY A 1 174 ? 26.036 32.583 30.977 1.00 27.70 173 GLY A CA 1
ATOM 1266 C C . GLY A 1 174 ? 25.386 32.735 29.615 1.00 27.66 173 GLY A C 1
ATOM 1267 O O . GLY A 1 174 ? 25.663 33.682 28.901 1.00 31.11 173 GLY A O 1
ATOM 1268 N N . LEU A 1 175 ? 24.433 31.848 29.308 1.00 27.64 174 LEU A N 1
ATOM 1269 C CA . LEU A 1 175 ? 23.708 31.923 28.062 1.00 27.98 174 LEU A CA 1
ATOM 1270 C C . LEU A 1 175 ? 22.880 33.224 27.950 1.00 30.23 174 LEU A C 1
ATOM 1271 O O . LEU A 1 175 ? 22.783 33.802 26.866 1.00 27.22 174 LEU A O 1
ATOM 1276 N N . ALA A 1 176 ? 22.317 33.678 29.076 1.00 24.92 175 ALA A N 1
ATOM 1277 C CA . ALA A 1 176 ? 21.545 34.880 29.112 1.00 26.24 175 ALA A CA 1
ATOM 1278 C C . ALA A 1 176 ? 22.422 36.081 28.813 1.00 27.07 175 ALA A C 1
ATOM 1279 O O . ALA A 1 176 ? 21.990 36.994 28.117 1.00 27.21 175 ALA A O 1
ATOM 1281 N N . HIS A 1 177 ? 23.652 36.074 29.337 1.00 27.13 176 HIS A N 1
ATOM 1282 C CA . HIS A 1 177 ? 24.612 37.140 29.040 1.00 27.59 176 HIS A CA 1
ATOM 1283 C C . HIS A 1 177 ? 24.753 37.245 27.516 1.00 29.48 176 HIS A C 1
ATOM 1284 O O . HIS A 1 177 ? 24.723 38.335 26.963 1.00 29.48 176 HIS A O 1
ATOM 1291 N N . CYS A 1 178 ? 24.834 36.105 26.830 1.00 29.62 177 CYS A N 1
ATOM 1292 C CA . CYS A 1 178 ? 24.963 36.124 25.379 1.00 26.09 177 CYS A CA 1
ATOM 1293 C C . CYS A 1 178 ? 23.722 36.660 24.725 1.00 28.21 177 CYS A C 1
ATOM 1294 O O . CYS A 1 178 ? 23.783 37.559 23.918 1.00 28.76 177 CYS A O 1
ATOM 1297 N N . ILE A 1 179 ? 22.597 36.041 25.022 1.00 26.98 178 ILE A N 1
ATOM 1298 C CA . ILE A 1 179 ? 21.367 36.339 24.306 1.00 28.58 178 ILE A CA 1
ATOM 1299 C C . ILE A 1 179 ? 20.847 37.761 24.514 1.00 27.72 178 ILE A C 1
ATOM 1300 O O . ILE A 1 179 ? 20.560 38.460 23.561 1.00 28.13 178 ILE A O 1
ATOM 1305 N N . ASP A 1 180 ? 20.768 38.202 25.757 1.00 28.42 179 ASP A N 1
ATOM 1306 C CA . ASP A 1 180 ? 20.302 39.573 26.034 1.00 27.04 179 ASP A CA 1
ATOM 1307 C C . ASP A 1 180 ? 21.232 40.597 25.358 1.00 29.07 179 ASP A C 1
ATOM 1308 O O . ASP A 1 180 ? 20.770 41.637 24.867 1.00 28.80 179 ASP A O 1
ATOM 1313 N N . SER A 1 181 ? 22.531 40.268 25.293 1.00 27.98 180 SER A N 1
ATOM 1314 C CA . SER A 1 181 ? 23.523 41.161 24.712 1.00 27.89 180 SER A CA 1
ATOM 1315 C C . SER A 1 181 ? 23.281 41.406 23.210 1.00 27.86 180 SER A C 1
ATOM 1316 O O . SER A 1 181 ? 23.679 42.450 22.668 1.00 26.38 180 SER A O 1
ATOM 1319 N N . LEU A 1 182 ? 22.608 40.457 22.555 1.00 25.63 181 LEU A N 1
ATOM 1320 C CA . LEU A 1 182 ? 22.273 40.580 21.147 1.00 25.73 181 LEU A CA 1
ATOM 1321 C C . LEU A 1 182 ? 21.365 41.766 20.824 1.00 27.15 181 LEU A C 1
ATOM 1322 O O . LEU A 1 182 ? 21.365 42.242 19.693 1.00 23.80 181 LEU A O 1
ATOM 1327 N N . TRP A 1 183 ? 20.562 42.206 21.801 1.00 29.08 182 TRP A N 1
ATOM 1328 C CA . TRP A 1 183 ? 19.749 43.432 21.651 1.00 29.71 182 TRP A CA 1
ATOM 1329 C C . TRP A 1 183 ? 20.072 44.380 22.830 1.00 28.63 182 TRP A C 1
ATOM 1330 O O . TRP A 1 183 ? 19.242 45.180 23.247 1.00 25.46 182 TRP A O 1
ATOM 1341 N N . GLY A 1 184 ? 21.298 44.279 23.350 1.00 28.60 183 GLY A N 1
ATOM 1342 C CA . GLY A 1 184 ? 21.730 45.105 24.483 1.00 29.88 183 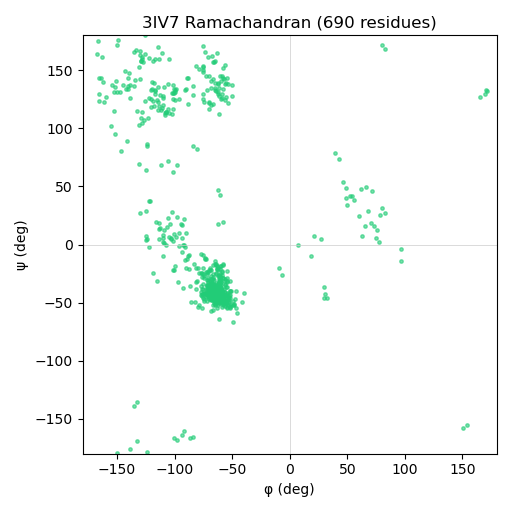GLY A CA 1
ATOM 1343 C C . GLY A 1 184 ? 21.747 46.590 24.132 1.00 30.92 183 GLY A C 1
ATOM 1344 O O . GLY A 1 184 ? 21.718 46.948 22.947 1.00 26.64 183 GLY A O 1
ATOM 1345 N N . PRO A 1 185 ? 21.810 47.468 25.160 1.00 29.30 184 PRO A N 1
ATOM 1346 C CA . PRO A 1 185 ? 21.809 48.901 24.885 1.00 29.94 184 PRO A CA 1
ATOM 1347 C C . PRO A 1 185 ? 22.994 49.351 24.040 1.00 28.74 184 PRO A C 1
ATOM 1348 O O . PRO A 1 185 ? 22.863 50.303 23.316 1.00 26.29 184 PRO A O 1
ATOM 1352 N N . ASN A 1 186 ? 24.138 48.665 24.158 1.00 31.97 185 ASN A N 1
ATOM 1353 C CA . ASN A 1 186 ? 25.329 48.982 23.346 1.00 31.14 185 ASN A CA 1
ATOM 1354 C C . ASN A 1 186 ? 25.780 47.786 22.523 1.00 28.33 185 ASN A C 1
ATOM 1355 O O . ASN A 1 186 ? 26.961 47.553 22.358 1.00 27.79 185 ASN A O 1
ATOM 1360 N N . ALA A 1 187 ? 24.810 47.027 22.028 1.00 24.75 186 ALA A N 1
ATOM 1361 C CA . ALA A 1 187 ? 25.073 45.953 21.122 1.00 25.42 186 ALA A CA 1
ATOM 1362 C C . ALA A 1 187 ? 25.895 46.510 19.959 1.00 24.43 186 ALA A C 1
ATOM 1363 O O . ALA A 1 187 ? 25.619 47.607 19.455 1.00 24.07 186 ALA A O 1
ATOM 1365 N N . ASP A 1 188 ? 26.893 45.757 19.525 1.00 24.50 187 ASP A N 1
ATOM 1366 C CA . ASP A 1 188 ? 27.681 46.142 18.314 1.00 22.39 187 ASP A CA 1
ATOM 1367 C C . ASP A 1 188 ? 28.159 44.839 17.641 1.00 22.58 187 ASP A C 1
ATOM 1368 O O . ASP A 1 188 ? 27.898 43.771 18.163 1.00 22.74 187 ASP A O 1
ATOM 1373 N N . PRO A 1 189 ? 28.822 44.929 16.468 1.00 23.67 188 PRO A N 1
ATOM 1374 C CA . PRO A 1 189 ? 29.153 43.697 15.754 1.00 22.54 188 PRO A CA 1
ATOM 1375 C C . PRO A 1 189 ? 30.151 42.804 16.434 1.00 25.00 188 PRO A C 1
ATOM 1376 O O . PRO A 1 189 ? 30.147 41.586 16.180 1.00 24.81 188 PRO A O 1
ATOM 1380 N N . ILE A 1 190 ? 31.002 43.383 17.289 1.00 25.82 189 ILE A N 1
ATOM 1381 C CA . ILE A 1 190 ? 32.039 42.630 17.985 1.00 22.43 189 ILE A CA 1
ATOM 1382 C C . ILE A 1 190 ? 31.444 41.894 19.175 1.00 25.71 189 ILE A C 1
ATOM 1383 O O . ILE A 1 190 ? 31.628 40.684 19.302 1.00 24.33 189 ILE A O 1
ATOM 1388 N N . ASN A 1 191 ? 30.741 42.607 20.072 1.00 24.86 190 ASN A N 1
ATOM 1389 C CA . ASN A 1 191 ? 30.109 41.900 21.170 1.00 26.12 190 ASN A CA 1
ATOM 1390 C C . ASN A 1 191 ? 29.048 40.883 20.652 1.00 28.32 190 ASN A C 1
ATOM 1391 O O . ASN A 1 191 ? 28.804 39.864 21.290 1.00 28.41 190 ASN A O 1
ATOM 1396 N N . ALA A 1 192 ? 28.467 41.161 19.478 1.00 24.20 191 ALA A N 1
ATOM 1397 C CA . ALA A 1 192 ? 27.540 40.233 18.849 1.00 23.78 191 ALA A CA 1
ATOM 1398 C C . ALA A 1 192 ? 28.246 38.924 18.478 1.00 25.57 191 ALA A C 1
ATOM 1399 O O . ALA A 1 192 ? 27.744 37.837 18.785 1.00 25.16 191 ALA A O 1
ATOM 1401 N N . VAL A 1 193 ? 29.395 39.012 17.800 1.00 27.95 192 VAL A N 1
ATOM 1402 C CA . VAL A 1 193 ? 30.068 37.786 17.370 1.00 28.54 192 VAL A CA 1
ATOM 1403 C C . VAL A 1 193 ? 30.559 36.999 18.586 1.00 27.59 192 VAL A C 1
ATOM 1404 O O . VAL A 1 193 ? 30.418 35.768 18.640 1.00 27.89 192 VAL A O 1
ATOM 1408 N N . LEU A 1 194 ? 31.007 37.705 19.619 1.00 28.83 193 LEU A N 1
ATOM 1409 C CA . LEU A 1 194 ? 31.430 37.027 20.855 1.00 27.31 193 LEU A CA 1
ATOM 1410 C C . LEU A 1 194 ? 30.232 36.344 21.540 1.00 28.65 193 LEU A C 1
ATOM 1411 O O . LEU A 1 194 ? 30.354 35.238 21.996 1.00 31.19 193 LEU A O 1
ATOM 1416 N N . ALA A 1 195 ? 29.080 37.025 21.603 1.00 27.87 194 ALA A N 1
ATOM 1417 C CA . ALA A 1 195 ? 27.896 36.454 22.216 1.00 26.66 194 ALA A CA 1
ATOM 1418 C C . ALA A 1 195 ? 27.483 35.156 21.513 1.00 26.44 194 ALA A C 1
ATOM 1419 O O . ALA A 1 195 ? 27.146 34.206 22.163 1.00 24.79 194 ALA A O 1
ATOM 1421 N N . ALA A 1 196 ? 27.584 35.130 20.180 1.00 25.48 195 ALA A N 1
ATOM 1422 C CA . ALA A 1 196 ? 27.201 33.956 19.377 1.00 28.05 195 ALA A CA 1
ATOM 1423 C C . ALA A 1 196 ? 28.191 32.800 19.603 1.00 29.39 195 ALA A C 1
ATOM 1424 O O . ALA A 1 196 ? 27.800 31.654 19.606 1.00 30.14 195 ALA A O 1
ATOM 1426 N N . GLU A 1 197 ? 29.474 33.131 19.762 1.00 27.32 196 GLU A N 1
ATOM 1427 C CA . GLU A 1 197 ? 30.485 32.139 20.088 1.00 30.13 196 GLU A CA 1
ATOM 1428 C C . GLU A 1 197 ? 30.212 31.578 21.470 1.00 28.51 196 GLU A C 1
ATOM 1429 O O . GLU A 1 197 ? 30.405 30.395 21.704 1.00 27.09 196 GLU A O 1
ATOM 1435 N N . GLY A 1 198 ? 29.738 32.425 22.384 1.00 26.92 197 GLY A N 1
ATOM 1436 C CA . GLY A 1 198 ? 29.353 31.949 23.722 1.00 28.91 197 GLY A CA 1
ATOM 1437 C C . GLY A 1 198 ? 28.153 31.009 23.665 1.00 28.31 197 GLY A C 1
ATOM 1438 O O . GLY A 1 198 ? 28.109 30.011 24.388 1.00 26.00 197 GLY A O 1
ATOM 1439 N N . ILE A 1 199 ? 27.156 31.348 22.824 1.00 24.98 198 ILE A N 1
ATOM 1440 C CA . ILE A 1 199 ? 25.984 30.496 22.646 1.00 24.79 198 ILE A CA 1
ATOM 1441 C C . ILE A 1 199 ? 26.420 29.123 22.108 1.00 26.51 198 ILE A C 1
ATOM 1442 O O . ILE A 1 199 ? 25.989 28.093 22.620 1.00 27.74 198 ILE A O 1
ATOM 1447 N N . ARG A 1 200 ? 27.290 29.125 21.103 1.00 24.72 199 ARG A N 1
ATOM 1448 C CA . ARG A 1 200 ? 27.771 27.886 20.512 1.00 27.83 199 ARG A CA 1
ATOM 1449 C C . ARG A 1 200 ? 28.437 26.986 21.558 1.00 28.08 199 ARG A C 1
ATOM 1450 O O . ARG A 1 200 ? 28.079 25.819 21.678 1.00 28.32 199 ARG A O 1
ATOM 1458 N N . ALA A 1 201 ? 29.372 27.551 22.328 1.00 27.90 200 ALA A N 1
ATOM 1459 C CA . ALA A 1 201 ? 30.119 26.784 23.328 1.00 28.21 200 ALA A CA 1
ATOM 1460 C C . ALA A 1 201 ? 29.244 26.251 24.451 1.00 28.34 200 ALA A C 1
ATOM 1461 O O . ALA A 1 201 ? 29.403 25.112 24.865 1.00 29.78 200 ALA A O 1
ATOM 1463 N N . LEU A 1 202 ? 28.337 27.072 24.961 1.00 28.84 201 LEU A N 1
ATOM 1464 C CA . LEU A 1 202 ? 27.456 26.643 26.032 1.00 24.80 201 LEU A CA 1
ATOM 1465 C C . LEU A 1 202 ? 26.442 25.603 25.587 1.00 26.36 201 LEU A C 1
ATOM 1466 O O . LEU A 1 202 ? 26.146 24.657 26.320 1.00 24.23 201 LEU A O 1
ATOM 1471 N N . ASN A 1 203 ? 25.934 25.759 24.375 1.00 26.26 202 ASN A N 1
ATOM 1472 C CA . ASN A 1 203 ? 24.957 24.817 23.815 1.00 25.99 202 ASN A CA 1
ATOM 1473 C C . ASN A 1 203 ? 25.572 23.438 23.602 1.00 27.28 202 ASN A C 1
ATOM 1474 O O . ASN A 1 203 ? 24.920 22.406 23.786 1.00 28.62 202 ASN A O 1
ATOM 1479 N N . GLN A 1 204 ? 26.842 23.431 23.261 1.00 28.19 203 GLN A N 1
ATOM 1480 C CA . GLN A 1 204 ? 27.602 22.194 23.073 1.00 31.80 203 GLN A CA 1
ATOM 1481 C C . GLN A 1 204 ? 27.979 21.587 24.420 1.00 30.38 203 GLN A C 1
ATOM 1482 O O . GLN A 1 204 ? 27.804 20.390 24.641 1.00 26.48 203 GLN A O 1
ATOM 1488 N N . GLY A 1 205 ? 28.422 22.450 25.341 1.00 28.45 204 GLY A N 1
ATOM 1489 C CA . GLY A 1 205 ? 28.983 22.012 26.630 1.00 28.88 204 GLY A CA 1
ATOM 1490 C C . GLY A 1 205 ? 28.003 21.520 27.685 1.00 28.66 204 GLY A C 1
ATOM 1491 O O . GLY A 1 205 ? 28.217 20.461 28.295 1.00 27.99 204 GLY A O 1
ATOM 1492 N N . LEU A 1 206 ? 26.913 22.259 27.887 1.00 27.48 205 LEU A N 1
ATOM 1493 C CA . LEU A 1 206 ? 25.997 21.951 28.957 1.00 28.73 205 LEU A CA 1
ATOM 1494 C C . LEU A 1 206 ? 25.383 20.553 28.850 1.00 27.79 205 LEU A C 1
ATOM 1495 O O . LEU A 1 206 ? 25.329 19.845 29.842 1.00 26.74 205 LEU A O 1
ATOM 1500 N N . PRO A 1 207 ? 24.977 20.123 27.636 1.00 23.99 206 PRO A N 1
ATOM 1501 C CA . PRO A 1 207 ? 24.418 18.782 27.584 1.00 24.49 206 PRO A CA 1
ATOM 1502 C C . PRO A 1 207 ? 25.464 17.684 27.877 1.00 26.78 206 PRO A C 1
ATOM 1503 O O . PRO A 1 207 ? 25.093 16.593 28.313 1.00 23.34 206 PRO A O 1
ATOM 1507 N N . LYS A 1 208 ? 26.739 17.948 27.539 1.00 27.56 207 LYS A N 1
ATOM 1508 C CA . LYS A 1 208 ? 27.802 16.987 27.767 1.00 25.00 207 LYS A CA 1
ATOM 1509 C C . LYS A 1 208 ? 28.075 16.845 29.292 1.00 24.31 207 LYS A C 1
ATOM 1510 O O . LYS A 1 208 ? 28.415 15.777 29.760 1.00 25.91 207 LYS A O 1
ATOM 1516 N N . ILE A 1 209 ? 27.878 17.934 30.035 1.00 22.17 208 ILE A N 1
ATOM 1517 C CA . ILE A 1 209 ? 28.012 17.938 31.499 1.00 23.95 208 ILE A CA 1
ATOM 1518 C C . ILE A 1 209 ? 26.874 17.141 32.156 1.00 26.15 208 ILE A C 1
ATOM 1519 O O . ILE A 1 209 ? 27.099 16.414 33.137 1.00 25.55 208 ILE A O 1
ATOM 1524 N N . VAL A 1 210 ? 25.668 17.241 31.597 1.00 26.54 209 VAL A N 1
ATOM 1525 C CA . VAL A 1 210 ? 24.505 16.471 32.128 1.00 25.10 209 VAL A CA 1
ATOM 1526 C C . VAL A 1 210 ? 24.684 14.993 31.820 1.00 24.56 209 VAL A C 1
ATOM 1527 O O . VAL A 1 210 ? 24.452 14.153 32.661 1.00 24.75 209 VAL A O 1
ATOM 1531 N N . ALA A 1 211 ? 25.151 14.701 30.608 1.00 22.82 210 ALA A N 1
ATOM 1532 C CA . ALA A 1 211 ? 25.481 13.353 30.209 1.00 23.46 210 ALA A CA 1
ATOM 1533 C C . ALA A 1 211 ? 26.637 12.740 31.058 1.00 19.94 210 ALA A C 1
ATOM 1534 O O . ALA A 1 211 ? 26.650 11.521 31.315 1.00 23.82 210 ALA A O 1
ATOM 1536 N N . ASN A 1 212 ? 27.590 13.580 31.440 1.00 21.62 211 ASN A N 1
ATOM 1537 C CA . ASN A 1 212 ? 28.745 13.187 32.246 1.00 22.46 211 ASN A CA 1
ATOM 1538 C C . ASN A 1 212 ? 29.272 14.396 32.998 1.00 22.05 211 ASN A C 1
ATOM 1539 O O . ASN A 1 212 ? 29.923 15.295 32.406 1.00 21.79 211 ASN A O 1
ATOM 1544 N N . PRO A 1 213 ? 28.952 14.486 34.294 1.00 20.86 212 PRO A N 1
ATOM 1545 C CA . PRO A 1 213 ? 29.374 15.688 35.081 1.00 22.66 212 PRO A CA 1
ATOM 1546 C C . PRO A 1 213 ? 30.900 15.920 35.099 1.00 21.31 212 PRO A C 1
ATOM 1547 O O . PRO A 1 213 ? 31.338 17.012 35.425 1.00 20.96 212 PRO A O 1
ATOM 1551 N N . HIS A 1 214 ? 31.679 14.901 34.737 1.00 23.00 2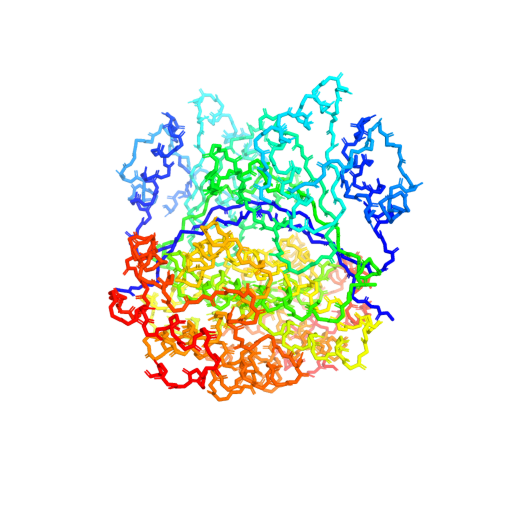13 HIS A N 1
ATOM 1552 C CA . HIS A 1 214 ? 33.149 15.031 34.700 1.00 24.21 213 HIS A CA 1
ATOM 1553 C C . HIS A 1 214 ? 33.721 15.105 33.266 1.00 27.28 213 HIS A C 1
ATOM 1554 O O . HIS A 1 214 ? 34.920 14.879 33.069 1.00 27.28 213 HIS A O 1
ATOM 1561 N N . SER A 1 215 ? 32.863 15.355 32.276 1.00 23.48 214 SER A N 1
ATOM 1562 C CA . SER A 1 215 ? 33.326 15.501 30.870 1.00 25.22 214 SER A CA 1
ATOM 1563 C C . SER A 1 215 ? 34.292 16.682 30.774 1.00 24.91 214 SER A C 1
ATOM 1564 O O . SER A 1 215 ? 33.908 17.847 31.016 1.00 27.07 214 SER A O 1
ATOM 1567 N N . ILE A 1 216 ? 35.556 16.403 30.502 1.00 25.40 215 ILE A N 1
ATOM 1568 C CA . ILE A 1 216 ? 36.524 17.495 30.362 1.00 26.48 215 ILE A CA 1
ATOM 1569 C C . ILE A 1 216 ? 36.106 18.344 29.147 1.00 24.51 215 ILE A C 1
ATOM 1570 O O . ILE A 1 216 ? 36.039 19.568 29.233 1.00 26.63 215 ILE A O 1
ATOM 1575 N N . GLU A 1 217 ? 35.735 17.685 28.055 1.00 24.73 216 GLU A N 1
ATOM 1576 C CA . GLU A 1 217 ? 35.306 18.419 26.858 1.00 26.08 216 GLU A CA 1
ATOM 1577 C C . GLU A 1 217 ? 34.148 19.375 27.189 1.00 26.94 216 GLU A C 1
ATOM 1578 O O . GLU A 1 217 ? 34.220 20.576 26.912 1.00 23.44 216 GLU A O 1
ATOM 1584 N N . GLY A 1 218 ? 33.120 18.862 27.854 1.00 25.30 217 GLY A N 1
ATOM 1585 C CA . GLY A 1 218 ? 31.947 19.685 28.192 1.00 26.02 217 GLY A CA 1
ATOM 1586 C C . GLY A 1 218 ? 32.240 20.772 29.189 1.00 25.93 217 GLY A C 1
ATOM 1587 O O . GLY A 1 218 ? 31.784 21.934 29.035 1.00 25.46 217 GLY A O 1
ATOM 1588 N N . ARG A 1 219 ? 33.003 20.431 30.221 1.00 25.84 218 ARG A N 1
ATOM 1589 C CA . ARG A 1 219 ? 33.373 21.412 31.219 1.00 27.03 218 ARG A CA 1
ATOM 1590 C C . ARG A 1 219 ? 34.233 22.547 30.642 1.00 28.37 218 ARG A C 1
ATOM 1591 O O . ARG A 1 219 ? 34.121 23.718 31.079 1.00 25.97 218 ARG A O 1
ATOM 1599 N N . ASP A 1 220 ? 35.096 22.219 29.700 1.00 26.61 219 ASP A N 1
ATOM 1600 C CA . ASP A 1 220 ? 35.936 23.245 29.064 1.00 27.92 219 ASP A CA 1
ATOM 1601 C C . ASP A 1 220 ? 35.065 24.136 28.200 1.00 26.87 219 ASP A C 1
ATOM 1602 O O . ASP A 1 220 ? 35.159 25.350 28.277 1.00 30.82 219 ASP A O 1
ATOM 1607 N N . GLU A 1 221 ? 34.163 23.524 27.424 1.00 26.39 220 GLU A N 1
ATOM 1608 C CA . GLU A 1 221 ? 33.258 24.299 26.563 1.00 28.26 220 GLU A CA 1
ATOM 1609 C C . GLU A 1 221 ? 32.408 25.272 27.354 1.00 27.36 220 GLU A C 1
ATOM 1610 O O . GLU A 1 221 ? 32.248 26.424 26.954 1.00 28.47 220 GLU A O 1
ATOM 1616 N N . ALA A 1 222 ? 31.847 24.809 28.467 1.00 28.12 221 ALA A N 1
ATOM 1617 C CA . ALA A 1 222 ? 31.008 25.651 29.293 1.00 29.33 221 ALA A CA 1
ATOM 1618 C C . ALA A 1 222 ? 31.797 26.834 29.850 1.00 32.00 221 ALA A C 1
ATOM 1619 O O . ALA A 1 222 ? 31.308 27.962 29.875 1.00 31.69 221 ALA A O 1
ATOM 1621 N N . LEU A 1 223 ? 33.004 26.558 30.348 1.00 32.09 222 LEU A N 1
ATOM 1622 C CA . LEU A 1 223 ? 33.818 27.583 30.968 1.00 30.97 222 LEU A CA 1
ATOM 1623 C C . LEU A 1 223 ? 34.249 28.607 29.894 1.00 27.14 222 LEU A C 1
ATOM 1624 O O . LEU A 1 223 ? 34.186 29.828 30.105 1.00 26.51 222 LEU A O 1
ATOM 1629 N N . TYR A 1 224 ? 34.688 28.112 28.758 1.00 27.30 223 TYR A N 1
ATOM 1630 C CA . TYR A 1 224 ? 35.070 28.994 27.643 1.00 26.71 223 TYR A CA 1
ATOM 1631 C C . TYR A 1 224 ? 33.863 29.827 27.197 1.00 28.13 223 TYR A C 1
ATOM 1632 O O . TYR A 1 224 ? 33.980 31.054 26.982 1.00 26.56 223 TYR A O 1
ATOM 1641 N N . GLY A 1 225 ? 32.705 29.173 27.087 1.00 27.14 224 GLY A N 1
ATOM 1642 C CA . GLY A 1 225 ? 31.444 29.854 26.721 1.00 25.36 224 GLY A CA 1
ATOM 1643 C C . GLY A 1 225 ? 31.088 30.949 27.675 1.00 28.23 224 GLY A C 1
ATOM 1644 O O . GLY A 1 225 ? 30.729 32.062 27.278 1.00 24.98 224 GLY A O 1
ATOM 1645 N N . ALA A 1 226 ? 31.200 30.644 28.946 1.00 26.32 225 ALA A N 1
ATOM 1646 C CA . ALA A 1 226 ? 30.923 31.589 29.979 1.00 25.69 225 ALA A CA 1
ATOM 1647 C C . ALA A 1 226 ? 31.803 32.825 29.863 1.00 27.68 225 ALA A C 1
ATOM 1648 O O . ALA A 1 226 ? 31.357 33.922 30.123 1.00 27.06 225 ALA A O 1
ATOM 1650 N N . TYR A 1 227 ? 33.071 32.638 29.491 1.00 29.39 226 TYR A N 1
ATOM 1651 C CA . TYR A 1 227 ? 33.976 33.776 29.355 1.00 27.72 226 TYR A CA 1
ATOM 1652 C C . TYR A 1 227 ? 33.528 34.696 28.229 1.00 26.54 226 TYR A C 1
ATOM 1653 O O . TYR A 1 227 ? 33.352 35.920 28.439 1.00 27.49 226 TYR A O 1
ATOM 1662 N N . LEU A 1 228 ? 33.302 34.130 27.041 1.00 29.01 227 LEU A N 1
ATOM 1663 C CA . LEU A 1 228 ? 32.863 34.965 25.900 1.00 28.71 227 LEU A CA 1
ATOM 1664 C C . LEU A 1 228 ? 31.492 35.605 26.116 1.00 27.48 227 LEU A C 1
ATOM 1665 O O . LEU A 1 228 ? 31.256 36.744 25.718 1.00 27.31 227 LEU A O 1
ATOM 1670 N N . ALA A 1 229 ? 30.602 34.897 26.785 1.00 29.02 228 ALA A N 1
ATOM 1671 C CA . ALA A 1 229 ? 29.298 35.464 27.121 1.00 27.28 228 ALA A CA 1
ATOM 1672 C C . ALA A 1 229 ? 29.467 36.756 27.925 1.00 26.96 228 ALA A C 1
ATOM 1673 O O . ALA A 1 229 ? 28.790 37.748 27.672 1.00 25.77 228 ALA A O 1
ATOM 1675 N N . ALA A 1 230 ? 30.337 36.693 28.946 1.00 29.24 229 ALA A N 1
ATOM 1676 C CA . ALA A 1 230 ? 30.547 37.804 29.864 1.00 28.71 229 ALA A CA 1
ATOM 1677 C C . ALA A 1 230 ? 31.297 38.963 29.216 1.00 27.10 229 ALA A C 1
ATOM 1678 O O . ALA A 1 230 ? 30.945 40.138 29.431 1.00 27.30 229 ALA A O 1
ATOM 1680 N N . VAL A 1 231 ? 32.297 38.646 28.389 1.00 27.69 230 VAL A N 1
ATOM 1681 C CA . VAL A 1 231 ? 33.013 39.671 27.638 1.00 27.57 230 VAL A CA 1
ATOM 1682 C C . VAL A 1 231 ? 32.044 40.434 26.699 1.00 30.70 230 VAL A C 1
ATOM 1683 O O . VAL A 1 231 ? 32.109 41.666 26.582 1.00 28.16 230 VAL A O 1
ATOM 1687 N N . SER A 1 232 ? 31.130 39.694 26.065 1.00 28.93 231 SER A N 1
ATOM 1688 C CA . SER A 1 232 ? 30.104 40.292 25.221 1.00 27.49 231 SER A CA 1
ATOM 1689 C C . SER A 1 232 ? 29.194 41.235 26.041 1.00 27.92 231 SER A C 1
ATOM 1690 O O . SER A 1 232 ? 28.926 42.371 25.651 1.00 24.92 231 SER A O 1
ATOM 1693 N N . PHE A 1 233 ? 28.738 40.726 27.173 1.00 26.62 232 PHE A N 1
ATOM 1694 C CA . PHE A 1 233 ? 27.852 41.433 28.076 1.00 30.06 232 PHE A CA 1
ATOM 1695 C C . PHE A 1 233 ? 28.504 42.686 28.695 1.00 29.17 232 PHE A C 1
ATOM 1696 O O . PHE A 1 233 ? 27.881 43.712 28.781 1.00 28.64 232 PHE A O 1
ATOM 1704 N N . ALA A 1 234 ? 29.772 42.584 29.065 1.00 28.80 233 ALA A N 1
ATOM 1705 C CA . ALA A 1 234 ? 30.520 43.740 29.589 1.00 28.59 233 ALA A CA 1
ATOM 1706 C C . ALA A 1 234 ? 30.490 44.881 28.573 1.00 27.78 233 ALA A C 1
ATOM 1707 O O . ALA A 1 234 ? 30.367 46.054 28.935 1.00 28.21 233 ALA A O 1
ATOM 1709 N N . SER A 1 235 ? 30.513 44.520 27.294 1.00 29.18 234 SER A N 1
ATOM 1710 C CA . SER A 1 235 ? 30.438 45.488 26.222 1.00 27.65 234 SER A CA 1
ATOM 1711 C C . SER A 1 235 ? 29.002 45.927 25.898 1.00 28.08 234 SER A C 1
ATOM 1712 O O . SER A 1 235 ? 28.739 47.115 25.743 1.00 28.67 234 SER A O 1
ATOM 1715 N N . ALA A 1 236 ? 28.086 44.965 25.721 1.00 25.41 235 ALA A N 1
ATOM 1716 C CA . ALA A 1 236 ? 26.733 45.298 25.207 1.00 28.16 235 ALA A CA 1
ATOM 1717 C C . ALA A 1 236 ? 25.827 45.975 26.262 1.00 28.68 235 ALA A C 1
ATOM 1718 O O . ALA A 1 236 ? 24.873 46.652 25.917 1.00 27.04 235 ALA A O 1
ATOM 1720 N N . GLY A 1 237 ? 26.164 45.802 27.525 1.00 30.40 236 GLY A N 1
ATOM 1721 C CA . GLY A 1 237 ? 25.373 46.336 28.610 1.00 31.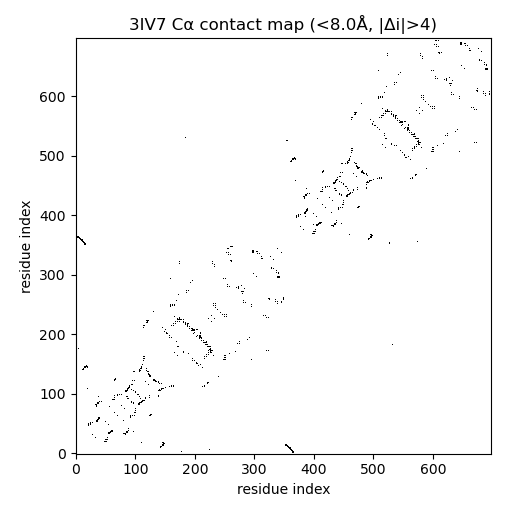51 236 GLY A CA 1
ATOM 1722 C C . GLY A 1 237 ? 24.160 45.464 28.903 1.00 32.89 236 GLY A C 1
ATOM 1723 O O . GLY A 1 237 ? 23.820 44.559 28.122 1.00 29.13 236 GLY A O 1
ATOM 1724 N N . SER A 1 238 ? 23.476 45.795 30.009 1.00 34.18 237 SER A N 1
ATOM 1725 C CA . SER A 1 238 ? 22.261 45.089 30.449 1.00 31.82 237 SER A CA 1
ATOM 1726 C C . SER A 1 238 ? 21.050 45.405 29.649 1.00 30.89 237 SER A C 1
ATOM 1727 O O . SER A 1 238 ? 20.613 46.569 29.578 1.00 33.56 237 SER A O 1
ATOM 1730 N N . GLY A 1 239 ? 20.451 44.357 29.085 1.00 27.26 238 GLY A N 1
ATOM 1731 C CA . GLY A 1 239 ? 19.227 44.471 28.341 1.00 27.29 238 GLY A CA 1
ATOM 1732 C C . GLY A 1 239 ? 18.055 44.099 29.251 1.00 28.36 238 GLY A C 1
ATOM 1733 O O . GLY A 1 239 ? 18.228 43.978 30.469 1.00 24.71 238 GLY A O 1
ATOM 1734 N N . LEU A 1 240 ? 16.879 43.913 28.653 1.00 27.40 239 LEU A N 1
ATOM 1735 C CA . LEU A 1 240 ? 15.643 43.568 29.406 1.00 27.36 239 LEU A CA 1
ATOM 1736 C C . LEU A 1 240 ? 15.828 42.404 30.395 1.00 28.52 239 LEU A C 1
ATOM 1737 O O . LEU A 1 240 ? 15.405 42.498 31.551 1.00 27.03 239 LEU A O 1
ATOM 1742 N N . HIS A 1 241 ? 16.435 41.305 29.935 1.00 27.49 240 HIS A N 1
ATOM 1743 C CA . HIS A 1 241 ? 16.607 40.123 30.773 1.00 24.74 240 HIS A CA 1
ATOM 1744 C C . HIS A 1 241 ? 17.316 40.451 32.041 1.00 26.66 240 HIS A C 1
ATOM 1745 O O . HIS A 1 241 ? 16.856 40.083 33.119 1.00 27.57 240 HIS A O 1
ATOM 1752 N N . HIS A 1 242 ? 18.439 41.153 31.931 1.00 25.86 241 HIS A N 1
ATOM 1753 C CA . HIS A 1 242 ? 19.244 41.464 33.097 1.00 28.00 241 HIS A CA 1
ATOM 1754 C C . HIS A 1 242 ? 18.551 42.432 34.020 1.00 25.84 241 HIS A C 1
ATOM 1755 O O . HIS A 1 242 ? 18.705 42.335 35.226 1.00 29.68 241 HIS A O 1
ATOM 1762 N N . LYS A 1 243 ? 17.814 43.381 33.468 1.00 25.99 242 LYS A N 1
ATOM 1763 C CA . LYS A 1 243 ? 17.074 44.334 34.313 1.00 27.15 242 LYS A CA 1
ATOM 1764 C C . LYS A 1 243 ? 16.023 43.575 35.145 1.00 28.87 242 LYS A C 1
ATOM 1765 O O . LYS A 1 243 ? 15.913 43.788 36.333 1.00 28.03 242 LYS A O 1
ATOM 1771 N N . ILE A 1 244 ? 15.283 42.664 34.500 1.00 28.41 243 ILE A N 1
ATOM 1772 C CA . ILE A 1 244 ? 14.308 41.833 35.197 1.00 27.50 243 ILE A CA 1
ATOM 1773 C C . ILE A 1 244 ? 15.001 41.024 36.309 1.00 28.53 243 ILE A C 1
ATOM 1774 O O . ILE A 1 244 ? 14.595 41.078 37.483 1.00 26.93 243 ILE A O 1
ATOM 1779 N N . CYS A 1 245 ? 16.073 40.319 35.955 1.00 27.07 244 CYS A N 1
ATOM 1780 C CA . CYS A 1 245 ? 16.780 39.484 36.928 1.00 28.47 244 CYS A CA 1
ATOM 1781 C C . CYS A 1 245 ? 17.384 40.254 38.088 1.00 31.66 244 CYS A C 1
ATOM 1782 O O . CYS A 1 245 ? 17.383 39.765 39.234 1.00 29.34 244 CYS A O 1
ATOM 1785 N N . HIS A 1 246 ? 17.883 41.468 37.813 1.00 31.91 245 HIS A N 1
ATOM 1786 C CA . HIS A 1 246 ? 18.425 42.323 38.858 1.00 36.37 245 HIS A CA 1
ATOM 1787 C C . HIS A 1 246 ? 17.314 42.645 39.882 1.00 31.68 245 HIS A C 1
ATOM 1788 O O . HIS A 1 246 ? 17.529 42.522 41.060 1.00 34.59 245 HIS A O 1
ATOM 1795 N N . THR A 1 247 ? 16.141 43.035 39.400 1.00 32.52 246 THR A N 1
ATOM 1796 C CA . THR A 1 247 ? 14.963 43.272 40.274 1.00 31.95 246 THR A CA 1
ATOM 1797 C C . THR A 1 247 ? 14.597 42.019 41.063 1.00 33.39 246 THR A C 1
ATOM 1798 O O . THR A 1 247 ? 14.388 42.085 42.273 1.00 32.42 246 THR A O 1
ATOM 1802 N N . LEU A 1 248 ? 14.538 40.862 40.381 1.00 30.71 247 LEU A N 1
ATOM 1803 C CA . LEU A 1 248 ? 14.095 39.635 41.046 1.00 30.14 247 LEU A CA 1
ATOM 1804 C C . LEU A 1 248 ? 15.111 39.185 42.112 1.00 31.22 247 LEU A C 1
ATOM 1805 O O . LEU A 1 248 ? 14.721 38.719 43.179 1.00 31.10 247 LEU A O 1
ATOM 1810 N N . GLY A 1 249 ? 16.400 39.367 41.832 1.00 36.29 248 GLY A N 1
ATOM 1811 C CA . GLY A 1 249 ? 17.467 39.037 42.799 1.00 35.32 248 GLY A CA 1
ATOM 1812 C C . GLY A 1 249 ? 17.584 40.072 43.913 1.00 38.67 248 GLY A C 1
ATOM 1813 O O . GLY A 1 249 ? 17.788 39.731 45.067 1.00 39.03 248 GLY A O 1
ATOM 1814 N N . GLY A 1 250 ? 17.417 41.338 43.559 1.00 39.39 249 GLY A N 1
ATOM 1815 C CA . GLY A 1 250 ? 17.610 42.434 44.503 1.00 43.11 249 GLY A CA 1
ATOM 1816 C C . GLY A 1 250 ? 16.447 42.628 45.431 1.00 45.72 249 GLY A C 1
ATOM 1817 O O . GLY A 1 250 ? 16.602 42.624 46.649 1.00 49.48 249 GLY A O 1
ATOM 1818 N N . THR A 1 251 ? 15.266 42.744 44.856 1.00 46.31 250 THR A N 1
ATOM 1819 C CA . THR A 1 251 ? 14.079 43.069 45.612 1.00 42.65 250 THR A CA 1
ATOM 1820 C C . THR A 1 251 ? 13.391 41.853 46.196 1.00 42.27 250 THR A C 1
ATOM 1821 O O . THR A 1 251 ? 12.829 41.923 47.290 1.00 42.01 250 THR A O 1
ATOM 1825 N N . PHE A 1 252 ? 13.409 40.733 45.471 1.00 38.84 251 PHE A N 1
ATOM 1826 C CA . PHE A 1 252 ? 12.696 39.536 45.941 1.00 36.65 251 PHE A CA 1
ATOM 1827 C C . PHE A 1 252 ? 13.610 38.444 46.397 1.00 36.57 251 PHE A C 1
ATOM 1828 O O . PHE A 1 252 ? 13.161 37.378 46.753 1.00 34.54 251 PHE A O 1
ATOM 1836 N N . ASN A 1 253 ? 14.903 38.703 46.351 1.00 38.47 252 ASN A N 1
ATOM 1837 C CA . ASN A 1 253 ? 15.910 37.732 46.767 1.00 40.76 252 ASN A CA 1
ATOM 1838 C C . ASN A 1 253 ? 15.728 36.330 46.184 1.00 39.57 252 ASN A C 1
ATOM 1839 O O . ASN A 1 253 ? 15.964 35.338 46.857 1.00 38.32 252 ASN A O 1
ATOM 1844 N N . LEU A 1 254 ? 15.345 36.247 44.911 1.00 38.76 253 LEU A N 1
ATOM 1845 C CA . LEU A 1 254 ? 15.227 34.932 44.258 1.00 35.25 253 LEU A CA 1
ATOM 1846 C C . LEU A 1 254 ? 16.638 34.440 43.964 1.00 32.67 253 LEU A C 1
ATOM 1847 O O . LEU A 1 254 ? 17.539 35.241 43.834 1.00 29.55 253 LEU A O 1
ATOM 1852 N N . PRO A 1 255 ? 16.835 33.113 43.892 1.00 34.37 254 PRO A N 1
ATOM 1853 C CA . PRO A 1 255 ? 18.197 32.602 43.650 1.00 33.84 254 PRO A CA 1
ATOM 1854 C C . PRO A 1 255 ? 18.702 33.027 42.269 1.00 32.72 254 PRO A C 1
ATOM 1855 O O . PRO A 1 255 ? 17.950 32.992 41.294 1.00 28.92 254 PRO A O 1
ATOM 1859 N N . HIS A 1 256 ? 19.969 33.418 42.214 1.00 30.32 255 HIS A N 1
ATOM 1860 C CA . HIS A 1 256 ? 20.535 34.058 41.057 1.00 32.52 255 HIS A CA 1
ATOM 1861 C C . HIS A 1 256 ? 20.532 33.206 39.764 1.00 31.10 255 HIS A C 1
ATOM 1862 O O . HIS A 1 256 ? 19.906 33.576 38.823 1.00 27.01 255 HIS A O 1
ATOM 1869 N N . ALA A 1 257 ? 21.255 32.082 39.748 1.00 30.25 256 ALA A N 1
ATOM 1870 C CA . ALA A 1 257 ? 21.400 31.280 38.515 1.00 28.77 256 ALA A CA 1
ATOM 1871 C C . ALA A 1 257 ? 20.043 30.763 38.001 1.00 27.90 256 ALA A C 1
ATOM 1872 O O . ALA A 1 257 ? 19.735 30.871 36.808 1.00 26.51 256 ALA A O 1
ATOM 1874 N N . GLN A 1 258 ? 19.220 30.245 38.917 1.00 30.61 257 GLN A N 1
ATOM 1875 C CA . GLN A 1 258 ? 17.887 29.757 38.575 1.00 28.75 257 GLN A CA 1
ATOM 1876 C C . GLN A 1 258 ? 16.980 30.856 37.996 1.00 27.83 257 GLN A C 1
ATOM 1877 O O . GLN A 1 258 ? 16.160 30.587 37.125 1.00 25.28 257 GLN A O 1
ATOM 1883 N N . THR A 1 259 ? 17.094 32.072 38.511 1.00 25.37 258 THR A N 1
ATOM 1884 C CA . THR A 1 259 ? 16.251 33.159 38.045 1.00 23.97 258 THR A CA 1
ATOM 1885 C C . THR A 1 259 ? 16.647 33.505 36.610 1.00 24.42 258 THR A C 1
ATOM 1886 O O . THR A 1 259 ? 15.800 33.621 35.726 1.00 26.18 258 THR A O 1
ATOM 1890 N N . HIS A 1 260 ? 17.941 33.634 36.379 1.00 22.49 259 HIS A N 1
ATOM 1891 C CA . HIS A 1 260 ? 18.440 33.882 35.040 1.00 24.19 259 HIS A CA 1
ATOM 1892 C C . HIS A 1 260 ? 17.998 32.760 34.093 1.00 25.28 259 HIS A C 1
ATOM 1893 O O . HIS A 1 260 ? 17.472 33.030 33.031 1.00 25.53 259 HIS A O 1
ATOM 1900 N N . ALA A 1 261 ? 18.157 31.505 34.532 1.00 24.10 260 ALA A N 1
ATOM 1901 C CA . ALA A 1 261 ? 17.801 30.369 33.719 1.00 23.94 260 ALA A CA 1
ATOM 1902 C C . ALA A 1 261 ? 16.344 30.387 33.357 1.00 24.20 260 ALA A C 1
ATOM 1903 O O . ALA A 1 261 ? 15.987 30.178 32.195 1.00 23.81 260 ALA A O 1
ATOM 1905 N N . THR A 1 262 ? 15.505 30.676 34.337 1.00 24.66 261 THR A N 1
ATOM 1906 C CA . THR A 1 262 ? 14.061 30.662 34.159 1.00 24.81 261 THR A CA 1
ATOM 1907 C C . THR A 1 262 ? 13.556 31.801 33.283 1.00 26.33 261 THR A C 1
ATOM 1908 O O . THR A 1 262 ? 12.736 31.591 32.403 1.00 25.47 261 THR A O 1
ATOM 1912 N N . VAL A 1 263 ? 14.073 32.997 33.514 1.00 25.28 262 VAL A N 1
ATOM 1913 C CA . VAL A 1 263 ? 13.587 34.189 32.826 1.00 24.12 262 VAL A CA 1
ATOM 1914 C C . VAL A 1 263 ? 13.991 34.257 31.337 1.00 24.15 262 VAL A C 1
ATOM 1915 O O . VAL A 1 263 ? 13.208 34.735 30.489 1.00 22.98 262 VAL A O 1
ATOM 1919 N N . LEU A 1 264 ? 15.194 33.758 31.025 1.00 25.00 263 LEU A N 1
ATOM 1920 C CA . LEU A 1 264 ? 15.766 33.844 29.677 1.00 23.68 263 LEU A CA 1
ATOM 1921 C C . LEU A 1 264 ? 14.834 33.457 28.524 1.00 25.13 263 LEU A C 1
ATOM 1922 O O . LEU A 1 264 ? 14.644 34.242 27.603 1.00 29.51 263 LEU A O 1
ATOM 1927 N N . PRO A 1 265 ? 14.240 32.249 28.565 1.00 25.00 264 PRO A N 1
ATOM 1928 C CA . PRO A 1 265 ? 13.393 31.893 27.418 1.00 24.41 264 PRO A CA 1
ATOM 1929 C C . PRO A 1 265 ? 12.210 32.820 27.199 1.00 25.19 264 PRO A C 1
ATOM 1930 O O . PRO A 1 265 ? 11.750 32.977 26.066 1.00 27.76 264 PRO A O 1
ATOM 1934 N N . TYR A 1 266 ? 11.706 33.411 28.275 1.00 28.61 265 TYR A N 1
ATOM 1935 C CA . TYR A 1 266 ? 10.566 34.346 28.195 1.00 27.48 265 TYR A CA 1
ATOM 1936 C C . TYR A 1 266 ? 10.992 35.686 27.570 1.00 24.91 265 TYR A C 1
ATOM 1937 O O . TYR A 1 266 ? 10.272 36.247 26.737 1.00 25.67 265 TYR A O 1
ATOM 1946 N N . VAL A 1 267 ? 12.193 36.149 27.897 1.00 25.59 266 VAL A N 1
ATOM 1947 C CA . VAL A 1 267 ? 12.708 37.387 27.273 1.00 23.83 266 VAL A CA 1
ATOM 1948 C C . VAL A 1 267 ? 13.048 37.112 25.821 1.00 24.53 266 VAL A C 1
ATOM 1949 O O . VAL A 1 267 ? 12.773 37.933 24.953 1.00 25.34 266 VAL A O 1
ATOM 1953 N N . LEU A 1 268 ? 13.578 35.930 25.538 1.00 26.25 267 LEU A N 1
ATOM 1954 C CA . LEU A 1 268 ? 13.849 35.568 24.149 1.00 25.79 267 LEU A CA 1
ATOM 1955 C C . LEU A 1 268 ? 12.553 35.532 23.350 1.00 28.32 267 LEU A C 1
ATOM 1956 O O . LEU A 1 268 ? 12.454 36.168 22.280 1.00 28.96 267 LEU A O 1
ATOM 1961 N N . ALA A 1 269 ? 11.566 34.790 23.851 1.00 27.60 268 ALA A N 1
ATOM 1962 C CA . ALA A 1 269 ? 10.260 34.681 23.184 1.00 26.85 268 ALA A CA 1
ATOM 1963 C C . ALA A 1 269 ? 9.654 36.039 22.943 1.00 28.51 268 ALA A C 1
ATOM 1964 O O . ALA A 1 269 ? 9.104 36.299 21.880 1.00 32.03 268 ALA A O 1
ATOM 1966 N N . PHE A 1 270 ? 9.770 36.906 23.943 1.00 29.98 269 PHE A N 1
ATOM 1967 C CA . PHE A 1 270 ? 9.186 38.254 23.925 1.00 29.11 269 PHE A CA 1
ATOM 1968 C C . PHE A 1 270 ? 9.827 39.167 22.866 1.00 30.24 269 PHE A C 1
ATOM 1969 O O . PHE A 1 270 ? 9.122 39.823 22.109 1.00 28.26 269 PHE A O 1
ATOM 1977 N N . ASN A 1 271 ? 11.165 39.209 22.839 1.00 28.22 270 ASN A N 1
ATOM 1978 C CA . ASN A 1 271 ? 11.918 40.126 21.931 1.00 30.51 270 ASN A CA 1
ATOM 1979 C C . ASN A 1 271 ? 12.241 39.615 20.523 1.00 30.99 270 ASN A C 1
ATOM 1980 O O . ASN A 1 271 ? 12.537 40.420 19.628 1.00 30.23 270 ASN A O 1
ATOM 1985 N N . ALA A 1 272 ? 12.233 38.294 20.341 1.00 32.23 271 ALA A N 1
ATOM 1986 C CA . ALA A 1 272 ? 12.752 37.674 19.114 1.00 32.45 271 ALA A CA 1
ATOM 1987 C C . ALA A 1 272 ? 12.168 38.260 17.854 1.00 33.81 271 ALA A C 1
ATOM 1988 O O . ALA A 1 272 ? 12.899 38.677 16.977 1.00 35.92 271 ALA A O 1
ATOM 1990 N N . GLY A 1 273 ? 10.843 38.283 17.768 1.00 35.66 272 GLY A N 1
ATOM 1991 C CA . GLY A 1 273 ? 10.140 38.778 16.565 1.00 33.37 272 GLY A CA 1
ATOM 1992 C C . GLY A 1 273 ? 10.508 40.200 16.165 1.00 33.73 272 GLY A C 1
ATOM 1993 O O . GLY A 1 273 ? 10.442 40.559 14.982 1.00 34.14 272 GLY A O 1
ATOM 1994 N N . ASP A 1 274 ? 10.872 41.019 17.146 1.00 33.24 273 ASP A N 1
ATOM 1995 C CA . ASP A 1 274 ? 11.261 42.392 16.895 1.00 33.47 273 ASP A CA 1
ATOM 1996 C C . ASP A 1 274 ? 12.782 42.567 16.704 1.00 33.87 273 ASP A C 1
ATOM 1997 O O . ASP A 1 274 ? 13.247 43.679 16.435 1.00 33.54 273 ASP A O 1
ATOM 2002 N N . ALA A 1 275 ? 13.545 41.473 16.804 1.00 34.03 274 ALA A N 1
ATOM 2003 C CA . ALA A 1 275 ? 15.022 41.538 16.630 1.00 35.35 274 ALA A CA 1
ATOM 2004 C C . ALA A 1 275 ? 15.474 40.466 15.653 1.00 34.97 274 ALA A C 1
ATOM 2005 O O . ALA A 1 275 ? 16.137 39.511 16.046 1.00 35.63 274 ALA A O 1
ATOM 2007 N N . PRO A 1 276 ? 15.122 40.625 14.366 1.00 33.84 275 PRO A N 1
ATOM 2008 C CA . PRO A 1 276 ? 15.370 39.569 13.380 1.00 32.97 275 PRO A CA 1
ATOM 2009 C C . PRO A 1 276 ? 16.848 39.218 13.189 1.00 32.75 275 PRO A C 1
ATOM 2010 O O . PRO A 1 276 ? 17.201 38.021 13.080 1.00 32.08 275 PRO A O 1
ATOM 2014 N N . GLU A 1 277 ? 17.702 40.223 13.168 1.00 29.30 276 GLU A N 1
ATOM 2015 C CA . GLU A 1 277 ? 19.133 39.974 12.987 1.00 31.51 276 GLU A CA 1
ATOM 2016 C C . GLU A 1 277 ? 19.685 39.205 14.189 1.00 30.28 276 GLU A C 1
ATOM 2017 O O . GLU A 1 277 ? 20.424 38.245 14.022 1.00 30.30 276 GLU A O 1
ATOM 2023 N N . ALA A 1 278 ? 19.288 39.613 15.391 1.00 29.02 277 ALA A N 1
ATOM 2024 C CA . ALA A 1 278 ? 19.696 38.907 16.621 1.00 29.22 277 ALA A CA 1
ATOM 2025 C C . ALA A 1 278 ? 19.171 37.481 16.621 1.00 30.87 277 ALA A C 1
ATOM 2026 O O . ALA A 1 278 ? 19.930 36.535 16.846 1.00 30.62 277 ALA A O 1
ATOM 2028 N N . GLU A 1 279 ? 17.882 37.326 16.290 1.00 32.15 278 GLU A N 1
ATOM 2029 C CA . GLU A 1 279 ? 17.236 36.014 16.258 1.00 30.16 278 GLU A CA 1
ATOM 2030 C C . GLU A 1 279 ? 17.961 35.073 15.281 1.00 28.43 278 GLU A C 1
ATOM 2031 O O . GLU A 1 279 ? 18.196 33.917 15.593 1.00 27.35 278 GLU A O 1
ATOM 2037 N N . ARG A 1 280 ? 18.347 35.579 14.112 1.00 30.93 279 ARG A N 1
ATOM 2038 C CA . ARG A 1 280 ? 19.008 34.724 13.125 1.00 28.79 279 ARG A CA 1
ATOM 2039 C C . ARG A 1 280 ? 20.431 34.351 13.569 1.00 29.34 279 ARG A C 1
ATOM 2040 O O . ARG A 1 280 ? 20.873 33.231 13.378 1.00 29.90 279 ARG A O 1
ATOM 2048 N N . ARG A 1 281 ? 21.120 35.277 14.207 1.00 27.82 280 ARG A N 1
ATOM 2049 C CA . ARG A 1 281 ? 22.443 34.982 14.716 1.00 26.67 280 ARG A CA 1
ATOM 2050 C C . ARG A 1 281 ? 22.367 33.905 15.823 1.00 25.71 280 ARG A C 1
ATOM 2051 O O . ARG A 1 281 ? 23.142 32.963 15.828 1.00 24.32 280 ARG A O 1
ATOM 2059 N N . ALA A 1 282 ? 21.421 34.050 16.738 1.00 27.15 281 ALA A N 1
ATOM 2060 C CA . ALA A 1 282 ? 21.273 33.082 17.833 1.00 29.00 281 ALA A CA 1
ATOM 2061 C C . ALA A 1 282 ? 20.907 31.697 17.244 1.00 29.53 281 ALA A C 1
ATOM 2062 O O . ALA A 1 282 ? 21.505 30.685 17.588 1.00 28.57 281 ALA A O 1
ATOM 2064 N N . ALA A 1 283 ? 19.941 31.697 16.331 1.00 30.26 282 ALA A N 1
ATOM 2065 C CA . ALA A 1 283 ? 19.519 30.484 15.624 1.00 32.47 282 ALA A CA 1
ATOM 2066 C C . ALA A 1 283 ? 20.714 29.756 15.005 1.00 30.15 282 ALA A C 1
ATOM 2067 O O . ALA A 1 283 ? 20.876 28.569 15.206 1.00 29.21 282 ALA A O 1
ATOM 2069 N N . ALA A 1 284 ? 21.546 30.485 14.253 1.00 28.09 283 ALA A N 1
ATOM 2070 C CA . ALA A 1 284 ? 22.752 29.907 13.655 1.00 25.91 283 ALA A CA 1
ATOM 2071 C C . ALA A 1 284 ? 23.685 29.321 14.724 1.00 30.08 283 ALA A C 1
ATOM 2072 O O . ALA A 1 284 ? 24.254 28.251 14.550 1.00 28.34 283 ALA A O 1
ATOM 2074 N N . ALA A 1 285 ? 23.849 30.039 15.819 1.00 27.46 284 ALA A N 1
ATOM 2075 C CA . ALA A 1 285 ? 24.707 29.588 16.880 1.00 27.16 284 ALA A CA 1
ATOM 2076 C C . ALA A 1 285 ? 24.177 28.313 17.512 1.00 26.98 284 ALA A C 1
ATOM 2077 O O . ALA A 1 285 ? 24.951 27.483 17.942 1.00 29.99 284 ALA A O 1
ATOM 2079 N N . PHE A 1 286 ? 22.849 28.190 17.611 1.00 30.38 285 PHE A N 1
ATOM 2080 C CA . PHE A 1 286 ? 22.220 26.978 18.137 1.00 29.23 285 PHE A CA 1
ATOM 2081 C C . PHE A 1 286 ? 22.222 25.855 17.102 1.00 29.25 285 PHE A C 1
ATOM 2082 O O . PHE A 1 286 ? 22.126 24.693 17.455 1.00 27.10 285 PHE A O 1
ATOM 2090 N N . GLY A 1 287 ? 22.290 26.210 15.822 1.00 31.92 286 GLY A N 1
ATOM 2091 C CA . GLY A 1 287 ? 22.247 25.206 14.746 1.00 31.21 286 GLY A CA 1
ATOM 2092 C C . GLY A 1 287 ? 20.814 24.768 14.469 1.00 32.59 286 GLY A C 1
ATOM 2093 O O . GLY A 1 287 ? 20.575 23.649 14.054 1.00 32.80 286 GLY A O 1
ATOM 2094 N N . THR A 1 288 ? 19.870 25.687 14.667 1.00 32.50 287 THR A N 1
ATOM 2095 C CA . THR A 1 288 ? 18.459 25.404 14.554 1.00 31.22 287 THR A CA 1
ATOM 2096 C C . THR A 1 288 ? 17.800 26.508 13.730 1.00 31.73 287 THR A C 1
ATOM 2097 O O . THR A 1 288 ? 18.402 27.540 13.488 1.00 31.27 287 THR A O 1
ATOM 2101 N N . ASP A 1 289 ? 16.559 26.284 13.313 1.00 31.01 288 ASP A N 1
ATOM 2102 C CA . ASP A 1 289 ? 15.852 27.226 12.421 1.00 32.97 288 ASP A CA 1
ATOM 2103 C C . ASP A 1 289 ? 15.490 28.527 13.098 1.00 33.07 288 ASP A C 1
ATOM 2104 O O . ASP A 1 289 ? 15.506 29.585 12.464 1.00 33.77 288 ASP A O 1
ATOM 2109 N N . THR A 1 290 ? 15.153 28.448 14.384 1.00 31.53 289 THR A N 1
ATOM 2110 C CA . THR A 1 290 ? 14.868 29.624 15.174 1.00 31.20 289 THR A CA 1
ATOM 2111 C C . THR A 1 290 ? 15.683 29.591 16.461 1.00 28.25 289 THR A C 1
ATOM 2112 O O . THR A 1 290 ? 16.078 28.527 16.934 1.00 30.04 289 THR A O 1
ATOM 2116 N N . ALA A 1 291 ? 15.877 30.758 17.051 1.00 28.42 290 ALA A N 1
ATOM 2117 C CA . ALA A 1 291 ? 16.635 30.875 18.286 1.00 28.91 290 ALA A CA 1
ATOM 2118 C C . ALA A 1 291 ? 15.913 30.184 19.432 1.00 28.49 290 ALA A C 1
ATOM 2119 O O . ALA A 1 291 ? 16.543 29.523 20.282 1.00 27.32 290 ALA A O 1
ATOM 2121 N N . LEU A 1 292 ? 14.595 30.316 19.454 1.00 30.41 291 LEU A N 1
ATOM 2122 C CA . LEU A 1 292 ? 13.783 29.754 20.553 1.00 28.89 291 LEU A CA 1
ATOM 2123 C C . LEU A 1 292 ? 13.756 28.230 20.523 1.00 29.09 291 LEU A C 1
ATOM 2124 O O . LEU A 1 292 ? 13.841 27.605 21.552 1.00 31.03 291 LEU A O 1
ATOM 2129 N N . GLU A 1 293 ? 13.649 27.619 19.354 1.00 28.14 292 GLU A N 1
ATOM 2130 C CA . GLU A 1 293 ? 13.651 26.160 19.338 1.00 31.44 292 GLU A CA 1
ATOM 2131 C C . GLU A 1 293 ? 15.036 25.656 19.770 1.00 29.51 292 GLU A C 1
ATOM 2132 O O . GLU A 1 293 ? 15.145 24.658 20.438 1.00 30.57 292 GLU A O 1
ATOM 2138 N N . GLY A 1 294 ? 16.080 26.383 19.416 1.00 29.09 293 GLY A N 1
ATOM 2139 C CA . GLY A 1 294 ? 17.406 26.039 19.870 1.00 28.36 293 GLY A CA 1
ATOM 2140 C C . GLY A 1 294 ? 17.479 26.110 21.389 1.00 26.71 293 GLY A C 1
ATOM 2141 O O . GLY A 1 294 ? 17.955 25.182 22.031 1.00 28.62 293 GLY A O 1
ATOM 2142 N N . LEU A 1 295 ? 17.021 27.221 21.964 1.00 26.36 294 LEU A N 1
ATOM 2143 C CA . LEU A 1 295 ? 17.033 27.367 23.406 1.00 26.68 294 LEU A CA 1
ATOM 2144 C C . LEU A 1 295 ? 16.164 26.284 24.071 1.00 26.79 294 LEU A C 1
ATOM 2145 O O . LEU A 1 295 ? 16.570 25.699 25.059 1.00 27.37 294 LEU A O 1
ATOM 2150 N N . GLN A 1 296 ? 14.979 26.022 23.508 1.00 27.87 295 GLN A N 1
ATOM 2151 C CA . GLN A 1 296 ? 14.055 25.037 24.086 1.00 27.30 295 GLN A CA 1
ATOM 2152 C C . GLN A 1 296 ? 14.624 23.610 24.046 1.00 27.63 295 GLN A C 1
ATOM 2153 O O . GLN A 1 296 ? 14.486 22.863 25.015 1.00 22.60 295 GLN A O 1
ATOM 2159 N N . ARG A 1 297 ? 15.287 23.250 22.944 1.00 27.46 296 ARG A N 1
ATOM 2160 C CA . ARG A 1 297 ? 15.953 21.956 22.847 1.00 28.66 296 ARG A CA 1
ATOM 2161 C C . ARG A 1 297 ? 17.066 21.826 23.855 1.00 26.59 296 ARG A C 1
ATOM 2162 O O . ARG A 1 297 ? 17.279 20.748 24.403 1.00 26.73 296 ARG A O 1
ATOM 2170 N N . LEU A 1 298 ? 17.825 22.896 24.061 1.00 25.25 297 LEU A N 1
ATOM 2171 C CA . LEU A 1 298 ? 18.863 22.872 25.060 1.00 27.14 297 LEU A CA 1
ATOM 2172 C C . LEU A 1 298 ? 18.250 22.663 26.423 1.00 27.36 297 LEU A C 1
ATOM 2173 O O . LEU A 1 298 ? 18.679 21.761 27.190 1.00 29.28 297 LEU A O 1
ATOM 2178 N N . ARG A 1 299 ? 17.230 23.456 26.733 1.00 27.04 298 ARG A N 1
ATOM 2179 C CA . ARG A 1 299 ? 16.580 23.381 28.046 1.00 27.45 298 ARG A CA 1
ATOM 2180 C C . ARG A 1 299 ? 16.030 22.002 28.350 1.00 29.97 298 ARG A C 1
ATOM 2181 O O . ARG A 1 299 ? 16.232 21.469 29.454 1.00 28.80 298 ARG A O 1
ATOM 2189 N N . LEU A 1 300 ? 15.354 21.399 27.384 1.00 30.63 299 LEU A N 1
ATOM 2190 C CA . LEU A 1 300 ? 14.869 20.040 27.574 1.00 30.80 299 LEU A CA 1
ATOM 2191 C C . LEU A 1 300 ? 16.049 19.074 27.791 1.00 31.62 299 LEU A C 1
ATOM 2192 O O . LEU A 1 300 ? 16.022 18.252 28.679 1.00 28.24 299 LEU A O 1
ATOM 2197 N N . SER A 1 301 ? 17.125 19.232 27.021 1.00 33.62 300 SER A N 1
ATOM 2198 C CA . SER A 1 301 ? 18.248 18.298 27.131 1.00 32.84 300 SER A CA 1
ATOM 2199 C C . SER A 1 301 ? 19.023 18.425 28.448 1.00 33.18 300 SER A C 1
ATOM 2200 O O . SER A 1 301 ? 19.709 17.502 28.839 1.00 34.08 300 SER A O 1
ATOM 2203 N N . VAL A 1 302 ? 18.906 19.552 29.143 1.00 30.27 301 VAL A N 1
ATOM 2204 C CA . VAL A 1 302 ? 19.641 19.717 30.402 1.00 26.36 301 VAL A CA 1
ATOM 2205 C C . VAL A 1 302 ? 18.728 19.781 31.625 1.00 27.46 301 VAL A C 1
ATOM 2206 O O . VAL A 1 302 ? 19.171 20.152 32.709 1.00 25.04 301 VAL A O 1
ATOM 2210 N N . ASN A 1 303 ? 17.461 19.396 31.451 1.00 27.33 302 ASN A N 1
ATOM 2211 C CA . ASN A 1 303 ? 16.463 19.536 32.510 1.00 30.59 302 ASN A CA 1
ATOM 2212 C C . ASN A 1 303 ? 16.502 20.925 33.202 1.00 29.15 302 ASN A C 1
ATOM 2213 O O . ASN A 1 303 ? 16.549 21.005 34.412 1.00 25.92 302 ASN A O 1
ATOM 2218 N N . ALA A 1 304 ? 16.410 21.991 32.412 1.00 26.21 303 ALA A N 1
ATOM 2219 C CA . ALA A 1 304 ? 16.594 23.359 32.892 1.00 27.97 303 ALA A CA 1
ATOM 2220 C C . ALA A 1 304 ? 15.546 23.819 33.856 1.00 24.96 303 ALA A C 1
ATOM 2221 O O . ALA A 1 304 ? 14.464 23.342 33.827 1.00 27.83 303 ALA A O 1
ATOM 2223 N N . PRO A 1 305 ? 15.866 24.827 34.688 1.00 26.36 304 PRO A N 1
ATOM 2224 C CA . PRO A 1 305 ? 14.831 25.409 35.584 1.00 29.41 304 PRO A CA 1
ATOM 2225 C C . PRO A 1 305 ? 13.611 25.861 34.799 1.00 27.25 304 PRO A C 1
ATOM 2226 O O . PRO A 1 305 ? 13.767 26.381 33.698 1.00 28.33 304 PRO A O 1
ATOM 2230 N N . LYS A 1 306 ? 12.411 25.693 35.364 1.00 29.60 305 LYS A N 1
ATOM 2231 C CA . LYS A 1 306 ? 11.178 25.945 34.600 1.00 29.51 305 LYS A CA 1
ATOM 2232 C C . LYS A 1 306 ? 10.270 27.099 35.056 1.00 27.41 305 LYS A C 1
ATOM 2233 O O . LYS A 1 306 ? 9.579 27.694 34.231 1.00 27.86 305 LYS A O 1
ATOM 2236 N N . ARG A 1 307 ? 10.223 27.391 36.343 1.00 22.76 306 ARG A N 1
ATOM 2237 C CA . ARG A 1 307 ? 9.225 28.334 36.820 1.00 25.79 306 ARG A CA 1
ATOM 2238 C C . ARG A 1 307 ? 9.643 29.044 38.109 1.00 25.90 306 ARG A C 1
ATOM 2239 O O . ARG A 1 307 ? 10.197 28.412 39.038 1.00 27.39 306 ARG A O 1
ATOM 2247 N N . LEU A 1 308 ? 9.397 30.353 38.173 1.00 24.54 307 LEU A N 1
ATOM 2248 C CA . LEU A 1 308 ? 9.852 31.144 39.327 1.00 25.23 307 LEU A CA 1
ATOM 2249 C C . LEU A 1 308 ? 9.094 30.786 40.603 1.00 24.78 307 LEU A C 1
ATOM 2250 O O . LEU A 1 308 ? 9.611 31.006 41.722 1.00 24.16 307 LEU A O 1
ATOM 2255 N N . SER A 1 309 ? 7.892 30.211 40.454 1.00 23.13 308 SER A N 1
ATOM 2256 C CA . SER A 1 309 ? 7.140 29.719 41.588 1.00 25.54 308 SER A CA 1
ATOM 2257 C C . SER A 1 309 ? 7.923 28.646 42.373 1.00 22.83 308 SER A C 1
ATOM 2258 O O . SER A 1 309 ? 7.673 28.456 43.525 1.00 27.55 308 SER A O 1
ATOM 2261 N N . ASP A 1 310 ? 8.828 27.930 41.721 1.00 24.81 309 ASP A N 1
ATOM 2262 C CA . ASP A 1 310 ? 9.651 26.956 42.421 1.00 26.99 309 ASP A CA 1
ATOM 2263 C C . ASP A 1 310 ? 10.594 27.609 43.458 1.00 33.55 309 ASP A C 1
ATOM 2264 O O . ASP A 1 310 ? 11.109 26.915 44.319 1.00 37.41 309 ASP A O 1
ATOM 2269 N N . TYR A 1 311 ? 10.814 28.934 43.353 1.00 35.16 310 TYR A N 1
ATOM 2270 C CA . TYR A 1 311 ? 11.737 29.663 44.246 1.00 35.30 310 TYR A CA 1
ATOM 2271 C C . TYR A 1 311 ? 11.007 30.647 45.135 1.00 35.04 310 TYR A C 1
ATOM 2272 O O . TYR A 1 311 ? 11.617 31.495 45.755 1.00 40.57 310 TYR A O 1
ATOM 2281 N N . GLY A 1 312 ? 9.702 30.531 45.191 1.00 34.52 311 GLY A N 1
ATOM 2282 C CA . GLY A 1 312 ? 8.910 31.320 46.139 1.00 35.63 311 GLY A CA 1
ATOM 2283 C C . GLY A 1 312 ? 8.298 32.598 45.576 1.00 34.52 311 GLY A C 1
ATOM 2284 O O . GLY A 1 312 ? 7.571 33.277 46.268 1.00 33.26 311 GLY A O 1
ATOM 2285 N N . PHE A 1 313 ? 8.588 32.922 44.318 1.00 31.08 312 PHE A N 1
ATOM 2286 C CA . PHE A 1 313 ? 7.993 34.102 43.702 1.00 28.19 312 PHE A CA 1
ATOM 2287 C C . PHE A 1 313 ? 6.499 33.863 43.564 1.00 27.49 312 PHE A C 1
ATOM 2288 O O . PHE A 1 313 ? 6.083 32.756 43.356 1.00 31.21 312 PHE A O 1
ATOM 2296 N N . GLU A 1 31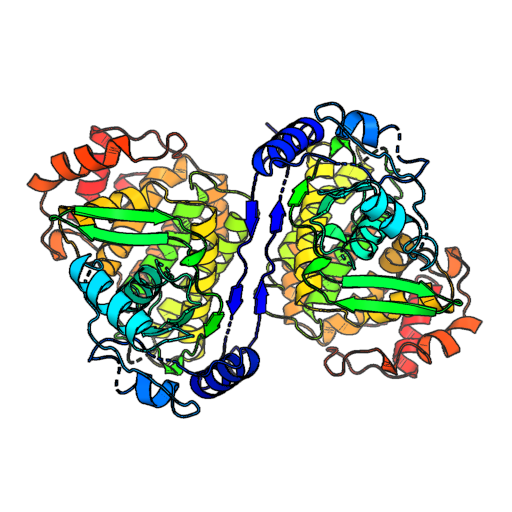4 ? 5.698 34.903 43.766 1.00 25.71 313 GLU A N 1
ATOM 2297 C CA . GLU A 1 314 ? 4.250 34.798 43.661 1.00 25.79 313 GLU A CA 1
ATOM 2298 C C . GLU A 1 314 ? 3.702 35.899 42.751 1.00 26.57 313 GLU A C 1
ATOM 2299 O O . GLU A 1 314 ? 4.352 36.938 42.554 1.00 26.10 313 GLU A O 1
ATOM 2305 N N . ALA A 1 315 ? 2.509 35.661 42.204 1.00 21.67 314 ALA A N 1
ATOM 2306 C CA . ALA A 1 315 ? 1.837 36.613 41.330 1.00 23.54 314 ALA A CA 1
ATOM 2307 C C . ALA A 1 315 ? 1.676 37.973 41.987 1.00 25.05 314 ALA A C 1
ATOM 2308 O O . ALA A 1 315 ? 1.751 39.002 41.323 1.00 24.80 314 ALA A O 1
ATOM 2310 N N . SER A 1 316 ? 1.412 37.970 43.294 1.00 23.19 315 SER A N 1
ATOM 2311 C CA . SER A 1 316 ? 1.163 39.199 44.017 1.00 24.53 315 SER A CA 1
ATOM 2312 C C . SER A 1 316 ? 2.375 40.139 43.996 1.00 21.97 315 SER A C 1
ATOM 2313 O O . SER A 1 316 ? 2.224 41.312 44.216 1.00 26.75 315 SER A O 1
ATOM 2316 N N . GLY A 1 317 ? 3.554 39.597 43.760 1.00 22.99 316 GLY A N 1
ATOM 2317 C CA . GLY A 1 317 ? 4.796 40.391 43.656 1.00 27.54 316 GLY A CA 1
ATOM 2318 C C . GLY A 1 317 ? 5.139 40.947 42.266 1.00 28.36 316 GLY A C 1
ATOM 2319 O O . GLY A 1 317 ? 6.051 41.772 42.130 1.00 30.37 316 GLY A O 1
ATOM 2320 N N . ILE A 1 318 ? 4.410 40.526 41.241 1.00 26.99 317 ILE A N 1
ATOM 2321 C CA . ILE A 1 318 ? 4.687 40.975 39.856 1.00 26.48 317 ILE A CA 1
ATOM 2322 C C . ILE A 1 318 ? 4.471 42.511 39.647 1.00 25.87 317 ILE A C 1
ATOM 2323 O O . ILE A 1 318 ? 5.267 43.163 38.983 1.00 22.50 317 ILE A O 1
ATOM 2328 N N . ALA A 1 319 ? 3.383 43.061 40.192 1.00 26.96 318 ALA A N 1
ATOM 2329 C CA . ALA A 1 319 ? 3.118 44.506 40.063 1.00 27.99 318 ALA A CA 1
ATOM 2330 C C . ALA A 1 319 ? 4.347 45.335 40.537 1.00 30.39 318 ALA A C 1
ATOM 2331 O O . ALA A 1 319 ? 4.737 46.300 39.892 1.00 32.49 318 ALA A O 1
ATOM 2333 N N . GLU A 1 320 ? 4.934 44.940 41.660 1.00 29.61 319 GLU A N 1
ATOM 2334 C CA . GLU A 1 320 ? 6.094 45.620 42.195 1.00 29.67 319 GLU A CA 1
ATOM 2335 C C . GLU A 1 320 ? 7.333 45.384 41.303 1.00 31.05 319 GLU A C 1
ATOM 2336 O O . GLU A 1 320 ? 8.091 46.334 41.004 1.00 31.15 319 GLU A O 1
ATOM 2342 N N . ALA A 1 321 ? 7.558 44.128 40.903 1.00 25.10 320 ALA A N 1
ATOM 2343 C CA . ALA A 1 321 ? 8.675 43.827 40.064 1.00 26.66 320 ALA A CA 1
ATOM 2344 C C . ALA A 1 321 ? 8.619 44.725 38.850 1.00 27.06 320 ALA A C 1
ATOM 2345 O O . ALA A 1 321 ? 9.638 45.248 38.411 1.00 27.90 320 ALA A O 1
ATOM 2347 N N . VAL A 1 322 ? 7.433 44.823 38.273 1.00 25.01 321 VAL A N 1
ATOM 2348 C CA . VAL A 1 322 ? 7.200 45.645 37.098 1.00 30.18 321 VAL A CA 1
ATOM 2349 C C . VAL A 1 322 ? 7.438 47.118 37.388 1.00 32.23 321 VAL A C 1
ATOM 2350 O O . VAL A 1 322 ? 8.124 47.803 36.622 1.00 30.70 321 VAL A O 1
ATOM 2354 N N . ASP A 1 323 ? 6.906 47.598 38.507 1.00 31.46 322 ASP A N 1
ATOM 2355 C CA . ASP A 1 323 ? 7.184 48.977 38.962 1.00 32.91 322 ASP A CA 1
ATOM 2356 C C . ASP A 1 323 ? 8.647 49.340 38.947 1.00 32.89 322 ASP A C 1
ATOM 2357 O O . ASP A 1 323 ? 9.010 50.378 38.434 1.00 32.44 322 ASP A O 1
ATOM 2362 N N . VAL A 1 324 ? 9.455 48.490 39.578 1.00 33.13 323 VAL A N 1
ATOM 2363 C CA . VAL A 1 324 ? 10.874 48.704 39.738 1.00 35.85 323 VAL A CA 1
ATOM 2364 C C . VAL A 1 324 ? 11.690 48.570 38.455 1.00 37.42 323 VAL A C 1
ATOM 2365 O O . VAL A 1 324 ? 12.752 49.188 38.313 1.00 41.36 323 VAL A O 1
ATOM 2369 N N . THR A 1 325 ? 11.208 47.756 37.537 1.00 35.71 324 THR A N 1
ATOM 2370 C CA . THR A 1 325 ? 11.958 47.412 36.347 1.00 34.59 324 THR A CA 1
ATOM 2371 C C . THR A 1 325 ? 11.612 48.218 35.104 1.00 34.64 324 THR A C 1
ATOM 2372 O O . THR A 1 325 ? 12.474 48.450 34.251 1.00 35.15 324 THR A O 1
ATOM 2376 N N . LEU A 1 326 ? 10.362 48.612 34.982 1.00 32.39 325 LEU A N 1
ATOM 2377 C CA . LEU A 1 326 ? 9.888 49.228 33.763 1.00 35.51 325 LEU A CA 1
ATOM 2378 C C . LEU A 1 326 ? 10.786 50.411 33.375 1.00 37.77 325 LEU A C 1
ATOM 2379 O O . LEU A 1 326 ? 11.297 50.456 32.254 1.00 40.00 325 LEU A O 1
ATOM 2384 N N . GLU A 1 327 ? 11.086 51.274 34.342 1.00 36.70 326 GLU A N 1
ATOM 2385 C CA . GLU A 1 327 ? 11.892 52.475 34.081 1.00 39.96 326 GLU A CA 1
ATOM 2386 C C . GLU A 1 327 ? 13.395 52.175 33.864 1.00 40.08 326 GLU A C 1
ATOM 2387 O O . GLU A 1 327 ? 14.137 53.045 33.458 1.00 41.78 326 GLU A O 1
ATOM 2393 N N . LYS A 1 328 ? 13.826 50.959 34.178 1.00 39.27 327 LYS A N 1
ATOM 2394 C CA . LYS A 1 328 ? 15.217 50.557 33.996 1.00 37.93 327 LYS A CA 1
ATOM 2395 C C . LYS A 1 328 ? 15.458 49.929 32.607 1.00 36.90 327 LYS A C 1
ATOM 2396 O O . LYS A 1 328 ? 16.604 49.771 32.186 1.00 36.74 327 LYS A O 1
ATOM 2399 N N . VAL A 1 329 ? 14.390 49.587 31.895 1.00 36.34 328 VAL A N 1
ATOM 2400 C CA . VAL A 1 329 ? 14.537 48.929 30.597 1.00 38.08 328 VAL A CA 1
ATOM 2401 C C . VAL A 1 329 ? 15.128 49.904 29.576 1.00 38.20 328 VAL A C 1
ATOM 2402 O O . VAL A 1 329 ? 14.710 51.034 29.514 1.00 35.90 328 VAL A O 1
ATOM 2406 N N . PRO A 1 330 ? 16.128 49.458 28.789 1.00 34.77 329 PRO A N 1
ATOM 2407 C CA . PRO A 1 330 ? 16.680 50.337 27.749 1.00 34.76 329 PRO A CA 1
ATOM 2408 C C . PRO A 1 330 ? 15.643 50.829 26.787 1.00 32.74 329 PRO A C 1
ATOM 2409 O O . PRO A 1 330 ? 14.765 50.074 26.369 1.00 30.10 329 PRO A O 1
ATOM 2413 N N . ALA A 1 331 ? 15.727 52.102 26.435 1.00 34.09 330 ALA A N 1
ATOM 2414 C CA . ALA A 1 331 ? 14.813 52.676 25.460 1.00 31.64 330 ALA A CA 1
ATOM 2415 C C . ALA A 1 331 ? 14.828 51.862 24.154 1.00 33.41 330 ALA A C 1
ATOM 2416 O O . ALA A 1 331 ? 13.801 51.731 23.477 1.00 32.29 330 ALA A O 1
ATOM 2418 N N . ASN A 1 332 ? 15.981 51.269 23.828 1.00 36.41 331 ASN A N 1
ATOM 2419 C CA . ASN A 1 332 ? 16.115 50.551 22.567 1.00 37.23 331 ASN A CA 1
ATOM 2420 C C . ASN A 1 332 ? 15.746 49.044 22.593 1.00 36.72 331 ASN A C 1
ATOM 2421 O O . ASN A 1 332 ? 15.941 48.357 21.603 1.00 35.80 331 ASN A O 1
ATOM 2426 N N . ASN A 1 333 ? 15.150 48.545 23.672 1.00 34.92 332 ASN A N 1
ATOM 2427 C CA . ASN A 1 333 ? 14.703 47.143 23.658 1.00 35.39 332 ASN A CA 1
ATOM 2428 C C . ASN A 1 333 ? 13.873 46.873 22.383 1.00 34.10 332 ASN A C 1
ATOM 2429 O O . ASN A 1 333 ? 13.050 47.689 22.007 1.00 35.20 332 ASN A O 1
ATOM 2434 N N . PRO A 1 334 ? 14.096 45.724 21.719 1.00 32.15 333 PRO A N 1
ATOM 2435 C CA . PRO A 1 334 ? 13.410 45.442 20.465 1.00 33.63 333 PRO A CA 1
ATOM 2436 C C . PRO A 1 334 ? 11.879 45.648 20.473 1.00 34.77 333 PRO A C 1
ATOM 2437 O O . PRO A 1 334 ? 11.357 46.292 19.572 1.00 37.20 333 PRO A O 1
ATOM 2441 N N . ARG A 1 335 ? 11.184 45.042 21.438 1.00 32.69 334 ARG A N 1
ATOM 2442 C CA . ARG A 1 335 ? 9.714 45.168 21.573 1.00 31.35 334 ARG A CA 1
ATOM 2443 C C . ARG A 1 335 ? 9.429 46.195 22.664 1.00 29.84 334 ARG A C 1
ATOM 2444 O O . ARG A 1 335 ? 10.010 46.120 23.732 1.00 29.07 334 ARG A O 1
ATOM 2452 N N . PRO A 1 336 ? 8.548 47.178 22.390 1.00 32.61 335 PRO A N 1
ATOM 2453 C CA . PRO A 1 336 ? 8.297 48.181 23.442 1.00 31.64 335 PRO A CA 1
ATOM 2454 C C . PRO A 1 336 ? 7.682 47.543 24.699 1.00 29.89 335 PRO A C 1
ATOM 2455 O O . PRO A 1 336 ? 6.733 46.789 24.604 1.00 30.58 335 PRO A O 1
ATOM 2459 N N . VAL A 1 337 ? 8.237 47.860 25.853 1.00 30.27 336 VAL A N 1
ATOM 2460 C CA . VAL A 1 337 ? 7.834 47.238 27.074 1.00 31.86 336 VAL A CA 1
ATOM 2461 C C . VAL A 1 337 ? 6.808 48.097 27.799 1.00 33.20 336 VAL A C 1
ATOM 2462 O O . VAL A 1 337 ? 7.047 49.266 28.063 1.00 35.78 336 VAL A O 1
ATOM 2466 N N . THR A 1 338 ? 5.666 47.504 28.104 1.00 30.95 337 THR A N 1
ATOM 2467 C CA . THR A 1 338 ? 4.620 48.187 28.855 1.00 31.93 337 THR A CA 1
ATOM 2468 C C . THR A 1 338 ? 4.421 47.519 30.207 1.00 31.40 337 THR A C 1
ATOM 2469 O O . THR A 1 338 ? 4.990 46.452 30.498 1.00 33.50 337 THR A O 1
ATOM 2473 N N . ARG A 1 339 ? 3.656 48.175 31.052 1.00 30.67 338 ARG A N 1
ATOM 2474 C CA . ARG A 1 339 ? 3.338 47.633 32.330 1.00 28.84 338 ARG A CA 1
ATOM 2475 C C . ARG A 1 339 ? 2.567 46.310 32.138 1.00 26.62 338 ARG A C 1
ATOM 2476 O O . ARG A 1 339 ? 2.879 45.325 32.791 1.00 24.42 338 ARG A O 1
ATOM 2484 N N . GLU A 1 340 ? 1.653 46.267 31.158 1.00 25.62 339 GLU A N 1
ATOM 2485 C CA . GLU A 1 340 ? 0.865 45.046 30.898 1.00 29.08 339 GLU A CA 1
ATOM 2486 C C . GLU A 1 340 ? 1.719 43.894 30.339 1.00 31.48 339 GLU A C 1
ATOM 2487 O O . GLU A 1 340 ? 1.631 42.769 30.832 1.00 32.78 339 GLU A O 1
ATOM 2493 N N . ASN A 1 341 ? 2.548 44.156 29.324 1.00 30.12 340 ASN A N 1
ATOM 2494 C CA . ASN A 1 341 ? 3.255 43.053 28.709 1.00 28.24 340 ASN A CA 1
ATOM 2495 C C . ASN A 1 341 ? 4.428 42.538 29.538 1.00 26.55 340 ASN A C 1
ATOM 2496 O O . ASN A 1 341 ? 4.736 41.356 29.476 1.00 29.21 340 ASN A O 1
ATOM 2501 N N . LEU A 1 342 ? 5.034 43.403 30.356 1.00 24.26 341 LEU A N 1
ATOM 2502 C CA . LEU A 1 342 ? 6.043 42.955 31.298 1.00 24.78 341 LEU A CA 1
ATOM 2503 C C . LEU A 1 342 ? 5.369 42.125 32.400 1.00 25.30 341 LEU A C 1
ATOM 2504 O O . LEU A 1 342 ? 5.919 41.133 32.845 1.00 26.85 341 LEU A O 1
ATOM 2509 N N . SER A 1 343 ? 4.181 42.538 32.832 1.00 26.22 342 SER A N 1
ATOM 2510 C CA . SER A 1 343 ? 3.408 41.730 33.788 1.00 28.11 342 SER A CA 1
ATOM 2511 C C . SER A 1 343 ? 3.099 40.356 33.188 1.00 26.60 342 SER A C 1
ATOM 2512 O O . SER A 1 343 ? 3.215 39.359 33.862 1.00 24.23 342 SER A O 1
ATOM 2515 N N . ARG A 1 344 ? 2.735 40.315 31.906 1.00 26.89 343 ARG A N 1
ATOM 2516 C CA . ARG A 1 344 ? 2.419 39.028 31.235 1.00 26.54 343 ARG A CA 1
ATOM 2517 C C . ARG A 1 344 ? 3.666 38.158 31.124 1.00 26.95 343 ARG A C 1
ATOM 2518 O O . ARG A 1 344 ? 3.602 36.942 31.281 1.00 27.39 343 ARG A O 1
ATOM 2526 N N . LEU A 1 345 ? 4.790 38.784 30.840 1.00 28.48 344 LEU A N 1
ATOM 2527 C CA . LEU A 1 345 ? 6.047 38.074 30.756 1.00 28.39 344 LEU A CA 1
ATOM 2528 C C . LEU A 1 345 ? 6.357 37.405 32.096 1.00 26.60 344 LEU A C 1
ATOM 2529 O O . LEU A 1 345 ? 6.675 36.214 32.139 1.00 25.98 344 LEU A O 1
ATOM 2534 N N . LEU A 1 346 ? 6.265 38.171 33.179 1.00 24.02 345 LEU A N 1
ATOM 2535 C CA . LEU A 1 346 ? 6.544 37.632 34.507 1.00 26.87 345 LEU A CA 1
ATOM 2536 C C . LEU A 1 346 ? 5.507 36.550 34.952 1.00 28.88 345 LEU A C 1
ATOM 2537 O O . LEU A 1 346 ? 5.851 35.651 35.701 1.00 27.27 345 LEU A O 1
ATOM 2542 N N . GLU A 1 347 ? 4.255 36.663 34.493 1.00 28.08 346 GLU A N 1
ATOM 2543 C CA . GLU A 1 347 ? 3.240 35.617 34.757 1.00 29.68 346 GLU A CA 1
ATOM 2544 C C . GLU A 1 347 ? 3.644 34.317 34.107 1.00 27.54 346 GLU A C 1
ATOM 2545 O O . GLU A 1 347 ? 3.492 33.256 34.692 1.00 29.22 346 GLU A O 1
ATOM 2551 N N . ALA A 1 348 ? 4.149 34.400 32.885 1.00 25.60 347 ALA A N 1
ATOM 2552 C CA . ALA A 1 348 ? 4.605 33.207 32.156 1.00 24.10 347 ALA A CA 1
ATOM 2553 C C . ALA A 1 348 ? 5.784 32.546 32.856 1.00 25.11 347 ALA A C 1
ATOM 2554 O O . ALA A 1 348 ? 5.821 31.317 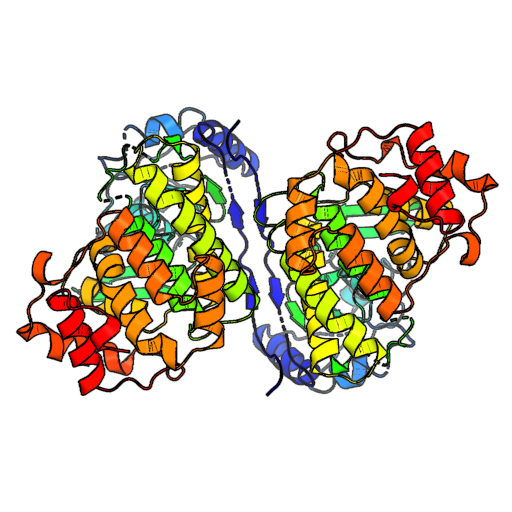32.988 1.00 24.30 347 ALA A O 1
ATOM 2556 N N . ALA A 1 349 ? 6.753 33.358 33.287 1.00 21.12 348 ALA A N 1
ATOM 2557 C CA . ALA A 1 349 ? 7.931 32.852 33.982 1.00 20.94 348 ALA A CA 1
ATOM 2558 C C . ALA A 1 349 ? 7.560 32.286 35.351 1.00 23.41 348 ALA A C 1
ATOM 2559 O O . ALA A 1 349 ? 8.169 31.338 35.804 1.00 24.45 348 ALA A O 1
ATOM 2561 N N . LEU A 1 350 ? 6.573 32.894 36.003 1.00 23.25 349 LEU A N 1
ATOM 2562 C CA . LEU A 1 350 ? 6.111 32.444 37.291 1.00 25.21 349 LEU A CA 1
ATOM 2563 C C . LEU A 1 350 ? 5.666 31.007 37.253 1.00 24.77 349 LEU A C 1
ATOM 2564 O O . LEU A 1 350 ? 6.051 30.220 38.114 1.00 24.11 349 LEU A O 1
ATOM 2569 N N . ASN A 1 351 ? 4.832 30.670 36.270 1.00 23.11 350 ASN A N 1
ATOM 2570 C CA . ASN A 1 351 ? 4.252 29.315 36.174 1.00 22.52 350 ASN A CA 1
ATOM 2571 C C . ASN A 1 351 ? 4.856 28.415 35.140 1.00 21.90 350 ASN A C 1
ATOM 2572 O O . ASN A 1 351 ? 4.404 27.289 34.953 1.00 24.38 350 ASN A O 1
ATOM 2577 N N . GLY A 1 352 ? 5.896 28.881 34.486 1.00 22.20 351 GLY A N 1
ATOM 2578 C CA . GLY A 1 352 ? 6.547 28.089 33.475 1.00 22.21 351 GLY A CA 1
ATOM 2579 C C . GLY A 1 352 ? 5.637 27.744 32.316 1.00 26.11 351 GLY A C 1
ATOM 2580 O O . GLY A 1 352 ? 5.589 26.602 31.889 1.00 24.22 351 GLY A O 1
ATOM 2581 N N . GLU A 1 353 ? 4.932 28.743 31.789 1.00 25.34 352 GLU A N 1
ATOM 2582 C CA . GLU A 1 353 ? 4.108 28.541 30.610 1.00 26.38 352 GLU A CA 1
ATOM 2583 C C . GLU A 1 353 ? 4.999 28.363 29.426 1.00 25.93 352 GLU A C 1
ATOM 2584 O O . GLU A 1 353 ? 6.183 28.725 29.466 1.00 24.75 352 GLU A O 1
ATOM 2590 N N . ASP A 1 354 ? 4.447 27.801 28.363 1.00 22.27 353 ASP A N 1
ATOM 2591 C CA . ASP A 1 354 ? 5.170 27.706 27.099 1.00 26.04 353 ASP A CA 1
ATOM 2592 C C . ASP A 1 354 ? 5.624 29.122 26.758 1.00 26.21 353 ASP A C 1
ATOM 2593 O O . ASP A 1 354 ? 4.795 30.018 26.693 1.00 28.10 353 ASP A O 1
ATOM 2598 N N . PRO A 1 355 ? 6.959 29.349 26.600 1.00 26.68 354 PRO A N 1
ATOM 2599 C CA . PRO A 1 355 ? 7.408 30.721 26.302 1.00 27.59 354 PRO A CA 1
ATOM 2600 C C . PRO A 1 355 ? 6.799 31.273 25.007 1.00 28.87 354 PRO A C 1
ATOM 2601 O O . PRO A 1 355 ? 6.670 32.497 24.850 1.00 28.22 354 PRO A O 1
ATOM 2605 N N . ALA A 1 356 ? 6.391 30.369 24.117 1.00 30.52 355 ALA A N 1
ATOM 2606 C CA . ALA A 1 356 ? 5.791 30.741 22.843 1.00 33.21 355 ALA A CA 1
ATOM 2607 C C . ALA A 1 356 ? 4.524 31.575 23.032 1.00 36.08 355 ALA A C 1
ATOM 2608 O O . ALA A 1 356 ? 4.097 32.258 22.096 1.00 39.37 355 ALA A O 1
ATOM 2610 N N . VAL A 1 357 ? 3.924 31.527 24.243 1.00 34.27 356 VAL A N 1
ATOM 2611 C CA . VAL A 1 357 ? 2.775 32.354 24.546 1.00 33.03 356 VAL A CA 1
ATOM 2612 C C . VAL A 1 357 ? 3.110 33.844 24.438 1.00 34.38 356 VAL A C 1
ATOM 2613 O O . VAL A 1 357 ? 2.221 34.657 24.292 1.00 35.34 356 VAL A O 1
ATOM 2617 N N . LEU A 1 358 ? 4.390 34.200 24.527 1.00 35.32 357 LEU A N 1
ATOM 2618 C CA . LEU A 1 358 ? 4.801 35.599 24.416 1.00 34.60 357 LEU A CA 1
ATOM 2619 C C . LEU A 1 358 ? 5.279 36.011 22.977 1.00 35.74 357 LEU A C 1
ATOM 2620 O O . LEU A 1 358 ? 5.644 37.162 22.762 1.00 36.75 357 LEU A O 1
ATOM 2625 N N . SER A 1 359 ? 5.292 35.075 22.024 1.00 36.41 358 SER A N 1
ATOM 2626 C CA . SER A 1 359 ? 5.790 35.363 20.655 1.00 40.31 358 SER A CA 1
ATOM 2627 C C . SER A 1 359 ? 4.819 36.264 19.886 1.00 43.23 358 SER A C 1
ATOM 2628 O O . SER A 1 359 ? 5.021 37.478 19.800 1.00 46.69 358 SER A O 1
ATOM 2631 N N . ASN B 1 4 ? 44.349 15.029 25.064 1.00 44.80 3 ASN B N 1
ATOM 2632 C CA . ASN B 1 4 ? 44.647 16.470 25.091 1.00 42.92 3 ASN B CA 1
ATOM 2633 C C . ASN B 1 4 ? 43.359 17.264 25.189 1.00 42.18 3 ASN B C 1
ATOM 2634 O O . ASN B 1 4 ? 42.437 17.044 24.409 1.00 49.60 3 ASN B O 1
ATOM 2636 N N . SER B 1 5 ? 43.302 18.181 26.151 1.00 34.18 4 SER B N 1
ATOM 2637 C CA . SER B 1 5 ? 42.155 19.038 26.348 1.00 30.07 4 SER B CA 1
ATOM 2638 C C . SER B 1 5 ? 42.524 20.489 25.973 1.00 28.20 4 SER B C 1
ATOM 2639 O O . SER B 1 5 ? 43.685 20.805 25.793 1.00 26.66 4 SER B O 1
ATOM 2642 N N . LEU B 1 6 ? 41.519 21.330 25.793 1.00 24.29 5 LEU B N 1
ATOM 2643 C CA . LEU B 1 6 ? 41.720 22.747 25.479 1.00 25.00 5 LEU B CA 1
ATOM 2644 C C . LEU B 1 6 ? 42.722 23.443 26.435 1.00 22.91 5 LEU B C 1
ATOM 2645 O O . LEU B 1 6 ? 42.586 23.381 27.653 1.00 20.33 5 LEU B O 1
ATOM 2650 N N . ALA B 1 7 ? 43.707 24.109 25.856 1.00 22.51 6 ALA B N 1
ATOM 2651 C CA . ALA B 1 7 ? 44.703 24.850 26.612 1.00 22.79 6 ALA B CA 1
ATOM 2652 C C . ALA B 1 7 ? 45.194 26.053 25.777 1.00 26.34 6 ALA B C 1
ATOM 2653 O O . ALA B 1 7 ? 45.424 25.936 24.574 1.00 26.43 6 ALA B O 1
ATOM 2655 N N . PHE B 1 8 ? 45.212 27.229 26.386 1.00 23.45 7 PHE B N 1
ATOM 2656 C CA . PHE B 1 8 ? 45.681 28.427 25.716 1.00 21.73 7 PHE B CA 1
ATOM 2657 C C . PHE B 1 8 ? 45.875 29.543 26.736 1.00 22.40 7 PHE B C 1
ATOM 2658 O O . PHE B 1 8 ? 45.390 29.459 27.868 1.00 19.76 7 PHE B O 1
ATOM 2666 N N . ASN B 1 9 ? 46.611 30.563 26.320 1.00 22.54 8 ASN B N 1
ATOM 2667 C CA . ASN B 1 9 ? 46.896 31.731 27.112 1.00 23.41 8 ASN B CA 1
ATOM 2668 C C . ASN B 1 9 ? 46.604 32.848 26.161 1.00 27.37 8 ASN B C 1
ATOM 2669 O O . ASN B 1 9 ? 47.192 32.894 25.070 1.00 32.43 8 ASN B O 1
ATOM 2674 N N . HIS B 1 10 ? 45.584 33.657 26.457 1.00 22.00 9 HIS B N 1
ATOM 2675 C CA . HIS B 1 10 ? 45.214 34.740 25.557 1.00 23.93 9 HIS B CA 1
ATOM 2676 C C . HIS B 1 10 ? 45.359 36.084 26.228 1.00 25.38 9 HIS B C 1
ATOM 2677 O O . HIS B 1 10 ? 45.021 36.240 27.455 1.00 22.98 9 HIS B O 1
ATOM 2684 N N . ASP B 1 11 ? 45.882 37.050 25.466 1.00 23.00 10 ASP B N 1
ATOM 2685 C CA . ASP B 1 11 ? 45.960 38.457 25.914 1.00 27.12 10 ASP B CA 1
ATOM 2686 C C . ASP B 1 11 ? 45.082 39.287 25.076 1.00 24.98 10 ASP B C 1
ATOM 2687 O O . ASP B 1 11 ? 45.257 39.352 23.887 1.00 29.59 10 ASP B O 1
ATOM 2692 N N . THR B 1 12 ? 44.100 39.928 25.701 1.00 24.13 11 THR B N 1
ATOM 2693 C CA . THR B 1 12 ? 43.245 40.833 25.017 1.00 21.85 11 THR B CA 1
ATOM 2694 C C . THR B 1 12 ? 43.754 42.233 25.329 1.00 23.77 11 THR B C 1
ATOM 2695 O O . THR B 1 12 ? 43.894 42.607 26.475 1.00 23.44 11 THR B O 1
ATOM 2699 N N . LEU B 1 13 ? 44.047 42.977 24.291 1.00 25.09 12 LEU B N 1
ATOM 2700 C CA . LEU B 1 13 ? 44.665 44.280 24.421 1.00 26.23 12 LEU B CA 1
ATOM 2701 C C . LEU B 1 13 ? 43.617 45.354 24.556 1.00 24.44 12 LEU B C 1
ATOM 2702 O O . LEU B 1 13 ? 42.617 45.306 23.883 1.00 25.22 12 LEU B O 1
ATOM 2707 N N . PRO B 1 14 ? 43.891 46.379 25.377 1.00 26.80 13 PRO B N 1
ATOM 2708 C CA . PRO B 1 14 ? 42.944 47.487 25.559 1.00 28.54 13 PRO B CA 1
ATOM 2709 C C . PRO B 1 14 ? 42.883 48.387 24.330 1.00 29.06 13 PRO B C 1
ATOM 2710 O O . PRO B 1 14 ? 43.911 48.741 23.796 1.00 29.61 13 PRO B O 1
ATOM 2714 N N . GLN B 1 15 ? 41.679 48.726 23.874 1.00 27.69 14 GLN B N 1
ATOM 2715 C CA . GLN B 1 15 ? 41.523 49.681 22.763 1.00 28.58 14 GLN B CA 1
ATOM 2716 C C . GLN B 1 15 ? 40.084 50.156 22.658 1.00 28.08 14 GLN B C 1
ATOM 2717 O O . GLN B 1 15 ? 39.152 49.411 22.977 1.00 29.80 14 GLN B O 1
ATOM 2723 N N . LYS B 1 16 ? 39.910 51.426 22.316 1.00 27.47 15 LYS B N 1
ATOM 2724 C CA . LYS B 1 16 ? 38.613 51.950 21.982 1.00 27.74 15 LYS B CA 1
ATOM 2725 C C . LYS B 1 16 ? 38.543 52.025 20.487 1.00 28.07 15 LYS B C 1
ATOM 2726 O O . LYS B 1 16 ? 39.479 52.501 19.854 1.00 26.02 15 LYS B O 1
ATOM 2732 N N . VAL B 1 17 ? 37.413 51.620 19.925 1.00 26.52 16 VAL B N 1
ATOM 2733 C CA . VAL B 1 17 ? 37.179 51.737 18.487 1.00 28.27 16 VAL B CA 1
ATOM 2734 C C . VAL B 1 17 ? 35.924 52.519 18.229 1.00 28.96 16 VAL B C 1
ATOM 2735 O O . VAL B 1 17 ? 34.843 52.136 18.700 1.00 29.81 16 VAL B O 1
ATOM 2747 N N . PHE B 1 19 ? 33.597 53.830 15.195 1.00 27.59 18 PHE B N 1
ATOM 2748 C CA . PHE B 1 19 ? 33.352 53.462 13.802 1.00 25.72 18 PHE B CA 1
ATOM 2749 C C . PHE B 1 19 ? 32.143 54.191 13.225 1.00 27.01 18 PHE B C 1
ATOM 2750 O O . PHE B 1 19 ? 31.034 54.155 13.820 1.00 25.07 18 PHE B O 1
ATOM 2758 N N . GLY B 1 20 ? 32.312 54.814 12.065 1.00 26.68 19 GLY B N 1
ATOM 2759 C CA . GLY B 1 20 ? 31.174 55.425 11.398 1.00 26.10 19 GLY B CA 1
ATOM 2760 C C . GLY B 1 20 ? 31.476 56.304 10.203 1.00 27.04 19 GLY B C 1
ATOM 2761 O O . GLY B 1 20 ? 32.333 57.191 10.272 1.00 27.07 19 GLY B O 1
ATOM 2762 N N . TYR B 1 21 ? 30.726 56.095 9.117 1.00 28.22 20 TYR B N 1
ATOM 2763 C CA . TYR B 1 21 ? 30.916 56.885 7.881 1.00 28.09 20 TYR B CA 1
ATOM 2764 C C . TYR B 1 21 ? 30.638 58.340 8.158 1.00 28.21 20 TYR B C 1
ATOM 2765 O O . TYR B 1 21 ? 29.604 58.672 8.715 1.00 26.86 20 TYR B O 1
ATOM 2774 N N . GLY B 1 22 ? 31.564 59.211 7.761 1.00 27.28 21 GLY B N 1
ATOM 2775 C CA . GLY B 1 22 ? 31.408 60.662 7.926 1.00 26.80 21 GLY B CA 1
ATOM 2776 C C . GLY B 1 22 ? 31.591 61.210 9.336 1.00 28.92 21 GLY B C 1
ATOM 2777 O O . GLY B 1 22 ? 31.446 62.414 9.561 1.00 29.02 21 GLY B O 1
ATOM 2778 N N . LYS B 1 23 ? 31.980 60.364 10.277 1.00 28.23 22 LYS B N 1
ATOM 2779 C CA . LYS B 1 23 ? 32.027 60.786 11.661 1.00 30.47 22 LYS B CA 1
ATOM 2780 C C . LYS B 1 23 ? 33.405 61.051 12.206 1.00 28.67 22 LYS B C 1
ATOM 2781 O O . LYS B 1 23 ? 33.518 61.318 13.384 1.00 30.93 22 LYS B O 1
ATOM 2787 N N . SER B 1 24 ? 34.460 61.016 11.376 1.00 27.05 23 SER B N 1
ATOM 2788 C CA . SER B 1 24 ? 35.831 61.092 11.945 1.00 26.63 23 SER B CA 1
ATOM 2789 C C . SER B 1 24 ? 36.109 62.399 12.652 1.00 24.60 23 SER B C 1
ATOM 2790 O O . SER B 1 24 ? 36.605 62.402 13.773 1.00 27.86 23 SER B O 1
ATOM 2793 N N . SER B 1 25 ? 35.719 63.504 12.056 1.00 26.80 24 SER B N 1
ATOM 2794 C CA . SER B 1 25 ? 36.008 64.797 12.653 1.00 28.87 24 SER B CA 1
ATOM 2795 C C . SER B 1 25 ? 35.225 64.981 13.951 1.00 27.73 24 SER B C 1
ATOM 2796 O O . SER B 1 25 ? 35.759 65.512 14.929 1.00 29.74 24 SER B O 1
ATOM 2799 N N . ALA B 1 26 ? 33.994 64.460 13.988 1.00 29.42 25 ALA B N 1
ATOM 2800 C CA . ALA B 1 26 ? 33.149 64.547 15.191 1.00 29.05 25 ALA B CA 1
ATOM 2801 C C . ALA B 1 26 ? 33.635 63.570 16.275 1.00 30.84 25 ALA B C 1
ATOM 2802 O O . ALA B 1 26 ? 33.693 63.918 17.450 1.00 30.93 25 ALA B O 1
ATOM 2804 N N . PHE B 1 27 ? 33.980 62.346 15.875 1.00 31.93 26 PHE B N 1
ATOM 2805 C CA . PHE B 1 27 ? 34.589 61.386 16.807 1.00 29.79 26 PHE B CA 1
ATOM 2806 C C . PHE B 1 27 ? 35.897 61.960 17.441 1.00 30.18 26 PHE B C 1
ATOM 2807 O O . PHE B 1 27 ? 36.115 61.833 18.644 1.00 29.96 26 PHE B O 1
ATOM 2815 N N . LEU B 1 28 ? 36.749 62.587 16.618 1.00 29.45 27 LEU B N 1
ATOM 2816 C CA . LEU B 1 28 ? 38.029 63.146 17.103 1.00 31.11 27 LEU B CA 1
ATOM 2817 C C . LEU B 1 28 ? 37.805 64.274 18.101 1.00 31.52 27 LEU B C 1
ATOM 2818 O O . LEU B 1 28 ? 38.509 64.370 19.125 1.00 33.71 27 LEU B O 1
ATOM 2823 N N . LYS B 1 29 ? 36.848 65.137 17.797 1.00 30.79 28 LYS B N 1
ATOM 2824 C CA . LYS B 1 29 ? 36.486 66.204 18.705 1.00 30.37 28 LYS B CA 1
ATOM 2825 C C . LYS B 1 29 ? 36.066 65.608 20.045 1.00 29.37 28 LYS B C 1
ATOM 2826 O O . LYS B 1 29 ? 36.517 66.051 21.106 1.00 27.71 28 LYS B O 1
ATOM 2832 N N . GLN B 1 30 ? 35.231 64.584 19.993 1.00 27.52 29 GLN B N 1
ATOM 2833 C CA . GLN B 1 30 ? 34.724 63.961 21.210 1.00 29.93 29 GLN B CA 1
ATOM 2834 C C . GLN B 1 30 ? 35.859 63.319 22.029 1.00 30.53 29 GLN B C 1
ATOM 2835 O O . GLN B 1 30 ? 35.889 63.413 23.264 1.00 28.80 29 GLN B O 1
ATOM 2841 N N . GLU B 1 31 ? 36.788 62.672 21.329 1.00 30.76 30 GLU B N 1
ATOM 2842 C CA . GLU B 1 31 ? 37.904 62.017 21.950 1.00 30.19 30 GLU B CA 1
ATOM 2843 C C . GLU B 1 31 ? 38.873 63.007 22.592 1.00 32.43 30 GLU B C 1
ATOM 2844 O O . GLU B 1 31 ? 39.376 62.759 23.684 1.00 35.58 30 GLU B O 1
ATOM 2850 N N . VAL B 1 32 ? 39.196 64.086 21.879 1.00 35.98 31 VAL B N 1
ATOM 2851 C CA . VAL B 1 32 ? 40.089 65.126 22.414 1.00 34.52 31 VAL B CA 1
ATOM 2852 C C . VAL B 1 32 ? 39.410 65.835 23.605 1.00 34.92 31 VAL B C 1
ATOM 2853 O O . VAL B 1 32 ? 40.083 66.231 24.571 1.00 32.60 31 VAL B O 1
ATOM 2857 N N . GLU B 1 33 ? 38.085 65.993 23.538 1.00 34.95 32 GLU B N 1
ATOM 2858 C CA . GLU B 1 33 ? 37.334 66.560 24.671 1.00 37.00 32 GLU B CA 1
ATOM 2859 C C . GLU B 1 33 ? 37.385 65.592 25.849 1.00 34.83 32 GLU B C 1
ATOM 2860 O O . GLU B 1 33 ? 37.770 65.962 26.940 1.00 36.62 32 GLU B O 1
ATOM 2866 N N . ARG B 1 34 ? 37.033 64.340 25.595 1.00 34.72 33 ARG B N 1
ATOM 2867 C CA . ARG B 1 34 ? 37.068 63.305 26.614 1.00 34.02 33 ARG B CA 1
ATOM 2868 C C . ARG B 1 34 ? 38.430 63.253 27.326 1.00 34.72 33 ARG B C 1
ATOM 2869 O O . ARG B 1 34 ? 38.495 63.079 28.538 1.00 34.27 33 ARG B O 1
ATOM 2877 N N . ARG B 1 35 ? 39.505 63.410 26.562 1.00 35.94 34 ARG B N 1
ATOM 2878 C CA . ARG B 1 35 ? 40.876 63.331 27.099 1.00 35.01 34 ARG B CA 1
ATOM 2879 C C . ARG B 1 35 ? 41.337 64.603 27.770 1.00 34.70 34 ARG B C 1
ATOM 2880 O O . ARG B 1 35 ? 42.179 64.558 28.673 1.00 35.25 34 ARG B O 1
ATOM 2888 N N . GLY B 1 36 ? 40.837 65.743 27.286 1.00 33.91 35 GLY B N 1
ATOM 2889 C CA . GLY B 1 36 ? 41.272 67.064 27.764 1.00 34.59 35 GLY B CA 1
ATOM 2890 C C . GLY B 1 36 ? 42.618 67.499 27.175 1.00 34.93 35 GLY B C 1
ATOM 2891 O O . GLY B 1 36 ? 43.322 68.310 27.764 1.00 34.13 35 GLY B O 1
ATOM 2892 N N . SER B 1 37 ? 42.962 66.973 26.002 1.00 33.93 36 SER B N 1
ATOM 2893 C CA . SER B 1 37 ? 44.281 67.231 25.397 1.00 33.30 36 SER B CA 1
ATOM 2894 C C . SER B 1 37 ? 44.470 68.693 25.037 1.00 33.14 36 SER B C 1
ATOM 2895 O O . SER B 1 37 ? 43.617 69.289 24.389 1.00 34.20 36 SER B O 1
ATOM 2898 N N . ALA B 1 38 ? 45.629 69.246 25.414 1.00 32.55 37 ALA B N 1
ATOM 2899 C CA . ALA B 1 38 ? 45.923 70.650 25.216 1.00 33.07 37 ALA B CA 1
ATOM 2900 C C . ALA B 1 38 ? 46.819 70.915 24.007 1.00 33.61 37 ALA B C 1
ATOM 2901 O O . ALA B 1 38 ? 46.835 72.017 23.486 1.00 33.55 37 ALA B O 1
ATOM 2903 N N . LYS B 1 39 ? 47.568 69.911 23.568 1.00 33.06 38 LYS B N 1
ATOM 2904 C CA . LYS B 1 39 ? 48.503 70.098 22.454 1.00 30.44 38 LYS B CA 1
ATOM 2905 C C . LYS B 1 39 ? 48.521 68.877 21.535 1.00 29.84 38 LYS B C 1
ATOM 2906 O O . LYS B 1 39 ? 49.323 67.959 21.712 1.00 27.38 38 LYS B O 1
ATOM 2909 N N . VAL B 1 40 ? 47.638 68.890 20.539 1.00 31.30 39 VAL B N 1
ATOM 2910 C CA . VAL B 1 40 ? 47.481 67.764 19.625 1.00 30.24 39 VAL B CA 1
ATOM 2911 C C . VAL B 1 40 ? 48.447 67.831 18.433 1.00 28.06 39 VAL B C 1
ATOM 2912 O O . VAL B 1 40 ? 48.575 68.864 17.759 1.00 30.74 39 VAL B O 1
ATOM 2924 N N . VAL B 1 42 ? 49.188 66.283 14.821 1.00 24.05 41 VAL B N 1
ATOM 2925 C CA . VAL B 1 42 ? 48.638 65.508 13.734 1.00 24.26 41 VAL B CA 1
ATOM 2926 C C . VAL B 1 42 ? 49.732 65.056 12.786 1.00 25.46 41 VAL B C 1
ATOM 2927 O O . VAL B 1 42 ? 50.461 65.861 12.244 1.00 27.24 41 VAL B O 1
ATOM 2931 N N . ILE B 1 43 ? 49.812 63.747 12.599 1.00 25.08 42 ILE B N 1
ATOM 2932 C CA . ILE B 1 43 ? 50.791 63.118 11.738 1.00 26.45 42 ILE B CA 1
ATOM 2933 C C . ILE B 1 43 ? 50.076 62.548 10.521 1.00 27.95 42 ILE B C 1
ATOM 2934 O O . ILE B 1 43 ? 49.163 61.695 10.645 1.00 24.99 42 ILE B O 1
ATOM 2939 N N . ALA B 1 44 ? 50.436 63.074 9.356 1.00 25.18 43 ALA B N 1
ATOM 2940 C CA . ALA B 1 44 ? 49.909 62.608 8.088 1.00 26.45 43 ALA B CA 1
ATOM 2941 C C . ALA B 1 44 ? 50.978 62.847 7.043 1.00 26.64 43 ALA B C 1
ATOM 2942 O O . ALA B 1 44 ? 51.666 63.865 7.079 1.00 23.98 43 ALA B O 1
ATOM 2944 N N . GLY B 1 45 ? 51.132 61.896 6.126 1.00 26.93 44 GLY B N 1
ATOM 2945 C CA . GLY B 1 45 ? 52.073 62.043 5.049 1.00 27.94 44 GLY B CA 1
ATOM 2946 C C . GLY B 1 45 ? 51.749 63.276 4.229 1.00 29.12 44 GLY B C 1
ATOM 2947 O O . GLY B 1 45 ? 50.574 63.646 4.060 1.00 23.73 44 GLY B O 1
ATOM 2948 N N . GLU B 1 46 ? 52.804 63.922 3.739 1.00 32.18 45 GLU B N 1
ATOM 2949 C CA . GLU B 1 46 ? 52.717 65.110 2.894 1.00 32.19 45 GLU B CA 1
ATOM 2950 C C . GLU B 1 46 ? 51.578 65.029 1.883 1.00 34.98 45 GLU B C 1
ATOM 2951 O O . GLU B 1 46 ? 50.882 66.006 1.649 1.00 36.84 45 GLU B O 1
ATOM 2957 N N . ARG B 1 47 ? 51.399 63.862 1.282 1.00 37.14 46 ARG B N 1
ATOM 2958 C CA . ARG B 1 47 ? 50.374 63.689 0.281 1.00 39.57 46 ARG B CA 1
ATOM 2959 C C . ARG B 1 47 ? 48.982 63.412 0.903 1.00 38.73 46 ARG B C 1
ATOM 2960 O O . ARG B 1 47 ? 47.968 63.567 0.238 1.00 42.19 46 ARG B O 1
ATOM 2962 N N . GLU B 1 48 ? 48.945 63.030 2.176 1.00 39.35 47 GLU B N 1
ATOM 2963 C CA . GLU B 1 48 ? 47.667 62.755 2.876 1.00 38.01 47 GLU B CA 1
ATOM 2964 C C . GLU B 1 48 ? 47.223 63.966 3.701 1.00 36.00 47 GLU B C 1
ATOM 2965 O O . GLU B 1 48 ? 46.156 63.954 4.294 1.00 35.71 47 GLU B O 1
ATOM 2979 N N . SER B 1 50 ? 46.108 67.044 3.384 1.00 34.05 49 SER B N 1
ATOM 2980 C CA . SER B 1 50 ? 44.910 67.877 3.173 1.00 35.33 49 SER B CA 1
ATOM 2981 C C . SER B 1 50 ? 43.702 67.186 3.764 1.00 32.43 49 SER B C 1
ATOM 2982 O O . SER B 1 50 ? 42.835 67.839 4.351 1.00 31.86 49 SER B O 1
ATOM 2985 N N . ILE B 1 51 ? 43.658 65.859 3.652 1.00 33.58 50 ILE B N 1
ATOM 2986 C CA . ILE B 1 51 ? 42.599 65.078 4.295 1.00 33.12 50 ILE B CA 1
ATOM 2987 C C . ILE B 1 51 ? 42.670 65.248 5.800 1.00 31.06 50 ILE B C 1
ATOM 2988 O O . ILE B 1 51 ? 41.680 65.516 6.442 1.00 30.33 50 ILE B O 1
ATOM 2992 N N . ALA B 1 52 ? 43.863 65.079 6.348 1.00 31.96 51 ALA B N 1
ATOM 2993 C CA . ALA B 1 52 ? 44.099 65.234 7.791 1.00 28.39 51 ALA B CA 1
ATOM 2994 C C . ALA B 1 52 ? 43.565 66.576 8.320 1.00 28.03 51 ALA B C 1
ATOM 2995 O O . ALA B 1 52 ? 43.003 66.638 9.404 1.00 28.61 51 ALA B O 1
ATOM 2997 N N . HIS B 1 53 ? 43.742 67.641 7.554 1.00 28.37 52 HIS B N 1
ATOM 2998 C CA . HIS B 1 53 ? 43.223 68.960 7.956 1.00 30.49 52 HIS B CA 1
ATOM 2999 C C . HIS B 1 53 ? 41.718 68.950 8.071 1.00 30.68 52 HIS B C 1
ATOM 3000 O O . HIS B 1 53 ? 41.147 69.548 8.995 1.00 28.01 52 HIS B O 1
ATOM 3007 N N . LYS B 1 54 ? 41.069 68.289 7.122 1.00 32.29 53 LYS B N 1
ATOM 3008 C CA . LYS B 1 54 ? 39.638 68.166 7.147 1.00 32.49 53 LYS B CA 1
ATOM 3009 C C . LYS B 1 54 ? 39.212 67.294 8.331 1.00 31.57 53 LYS B C 1
ATOM 3010 O O . LYS B 1 54 ? 38.313 67.659 9.067 1.00 33.60 53 LYS B O 1
ATOM 3014 N N . VAL B 1 55 ? 39.885 66.156 8.526 1.00 29.96 54 VAL B N 1
ATOM 3015 C CA . VAL B 1 55 ? 39.584 65.261 9.672 1.00 28.16 54 VAL B CA 1
ATOM 3016 C C . VAL B 1 55 ? 39.762 65.987 11.008 1.00 27.00 54 VAL B C 1
ATOM 3017 O O . VAL B 1 55 ? 38.934 65.848 11.914 1.00 29.48 54 VAL B O 1
ATOM 3021 N N . ALA B 1 56 ? 40.815 66.790 11.125 1.00 26.16 55 ALA B N 1
ATOM 3022 C CA . ALA B 1 56 ? 41.094 67.478 12.390 1.00 26.19 55 ALA B CA 1
ATOM 3023 C C . ALA B 1 56 ? 40.488 68.898 12.423 1.00 29.97 55 ALA B C 1
ATOM 3024 O O . ALA B 1 56 ? 40.810 69.695 13.302 1.00 28.43 55 ALA B O 1
ATOM 3026 N N . SER B 1 57 ? 39.542 69.163 11.514 1.00 32.83 56 SER B N 1
ATOM 3027 C CA . SER B 1 57 ? 38.909 70.483 11.396 1.00 33.69 56 SER B CA 1
ATOM 3028 C C . SER B 1 57 ? 38.174 70.928 12.660 1.00 33.16 56 SER B C 1
ATOM 3029 O O . SER B 1 57 ? 38.067 72.105 12.899 1.00 33.72 56 SER B O 1
ATOM 3032 N N . GLU B 1 58 ? 37.662 69.993 13.454 1.00 31.77 57 GLU B N 1
ATOM 3033 C CA . GLU B 1 58 ? 36.863 70.374 14.637 1.00 33.66 57 GLU B CA 1
ATOM 3034 C C . GLU B 1 58 ? 37.663 70.469 15.941 1.00 33.31 57 GLU B C 1
ATOM 3035 O O . GLU B 1 58 ? 37.086 70.659 16.990 1.00 36.23 57 GLU B O 1
ATOM 3041 N N . ILE B 1 59 ? 38.979 70.326 15.877 1.00 33.99 58 ILE B N 1
ATOM 3042 C CA . ILE B 1 59 ? 39.811 70.459 17.082 1.00 32.91 58 ILE B CA 1
ATOM 3043 C C . ILE B 1 59 ? 40.936 71.456 16.806 1.00 32.23 58 ILE B C 1
ATOM 3044 O O . ILE B 1 59 ? 41.250 71.721 15.660 1.00 30.61 58 ILE B O 1
ATOM 3049 N N . GLU B 1 60 ? 41.520 72.011 17.861 1.00 29.51 59 GLU B N 1
ATOM 3050 C CA . GLU B 1 60 ? 42.694 72.872 17.720 1.00 29.28 59 GLU B CA 1
ATOM 3051 C C . GLU B 1 60 ? 43.949 71.981 17.643 1.00 28.58 59 GLU B C 1
ATOM 3052 O O . GLU B 1 60 ? 44.136 71.102 18.479 1.00 28.55 59 GLU B O 1
ATOM 3055 N N . VAL B 1 61 ? 44.787 72.193 16.628 1.00 27.88 60 VAL B N 1
ATOM 3056 C CA . VAL B 1 61 ? 45.999 71.371 16.444 1.00 26.62 60 VAL B CA 1
ATOM 3057 C C . VAL B 1 61 ? 47.245 72.192 16.666 1.00 26.70 60 VAL B C 1
ATOM 3058 O O . VAL B 1 61 ? 47.396 73.242 16.098 1.00 25.48 60 VAL B O 1
ATOM 3062 N N . ALA B 1 62 ? 48.138 71.702 17.515 1.00 27.99 61 ALA B N 1
ATOM 3063 C CA . ALA B 1 62 ? 49.372 72.427 17.823 1.00 27.40 61 ALA B CA 1
ATOM 3064 C C . ALA B 1 62 ? 50.447 72.198 16.750 1.00 26.98 61 ALA B C 1
ATOM 3065 O O . ALA B 1 62 ? 51.179 73.097 16.418 1.00 29.23 61 ALA B O 1
ATOM 3067 N N . ILE B 1 63 ? 50.532 70.978 16.224 1.00 27.17 62 ILE B N 1
ATOM 3068 C CA . ILE B 1 63 ? 51.545 70.641 15.238 1.00 25.46 62 ILE B CA 1
ATOM 3069 C C . ILE B 1 63 ? 50.998 69.726 14.137 1.00 25.82 62 ILE B C 1
ATOM 3070 O O . ILE B 1 63 ? 50.298 68.723 14.418 1.00 25.61 62 ILE B O 1
ATOM 3075 N N . TRP B 1 64 ? 51.320 70.079 12.895 1.00 24.88 63 TRP B N 1
ATOM 3076 C CA . TRP B 1 64 ? 51.042 69.254 11.729 1.00 26.53 63 TRP B CA 1
ATOM 3077 C C . TRP B 1 64 ? 52.379 68.719 11.252 1.00 27.74 63 TRP B C 1
ATOM 3078 O O . TRP B 1 64 ? 53.220 69.492 10.773 1.00 27.40 63 TRP B O 1
ATOM 3089 N N . HIS B 1 65 ? 52.578 67.410 11.355 1.00 25.29 64 HIS B N 1
ATOM 3090 C CA . HIS B 1 65 ? 53.873 66.807 11.027 1.00 25.75 64 HIS B CA 1
ATOM 3091 C C . HIS B 1 65 ? 53.729 65.915 9.820 1.00 25.35 64 HIS B C 1
ATOM 3092 O O . HIS B 1 65 ? 53.056 64.879 9.894 1.00 24.39 64 HIS B O 1
ATOM 3099 N N . ASP B 1 66 ? 54.401 66.262 8.719 1.00 23.06 65 ASP B N 1
ATOM 3100 C CA . ASP B 1 66 ? 54.223 65.511 7.470 1.00 26.53 65 ASP B CA 1
ATOM 3101 C C . ASP B 1 66 ? 55.391 64.655 6.996 1.00 26.69 65 ASP B C 1
ATOM 3102 O O . ASP B 1 66 ? 55.346 64.109 5.886 1.00 28.10 65 ASP B O 1
ATOM 3107 N N . GLU B 1 67 ? 56.423 64.499 7.811 1.00 27.70 66 GLU B N 1
ATOM 3108 C CA . GLU B 1 67 ? 57.518 63.620 7.411 1.00 27.95 66 GLU B CA 1
ATOM 3109 C C . GLU B 1 67 ? 57.169 62.178 7.759 1.00 28.24 66 GLU B C 1
ATOM 3110 O O . GLU B 1 67 ? 57.543 61.672 8.810 1.00 31.41 66 GLU B O 1
ATOM 3116 N N . VAL B 1 68 ? 56.444 61.532 6.857 1.00 27.47 67 VAL B N 1
ATOM 3117 C CA . VAL B 1 68 ? 56.078 60.146 7.008 1.00 28.71 67 VAL B CA 1
ATOM 3118 C C . VAL B 1 68 ? 56.786 59.388 5.905 1.00 28.80 67 VAL B C 1
ATOM 3119 O O . VAL B 1 68 ? 56.644 59.715 4.724 1.00 29.65 67 VAL B O 1
ATOM 3123 N N . VAL B 1 69 ? 57.586 58.406 6.309 1.00 26.06 68 VAL B N 1
ATOM 3124 C CA . VAL B 1 69 ? 58.442 57.675 5.425 1.00 26.74 68 VAL B CA 1
ATOM 3125 C C . VAL B 1 69 ? 58.326 56.146 5.662 1.00 28.08 68 VAL B C 1
ATOM 3126 O O . VAL B 1 69 ? 58.307 55.676 6.807 1.00 29.06 68 VAL B O 1
ATOM 3143 N N . HIS B 1 71 ? 58.899 52.298 6.212 1.00 31.33 70 HIS B N 1
ATOM 3144 C CA . HIS B 1 71 ? 59.833 51.560 7.087 1.00 32.15 70 HIS B CA 1
ATOM 3145 C C . HIS B 1 71 ? 60.364 52.373 8.275 1.00 29.92 70 HIS B C 1
ATOM 3146 O O . HIS B 1 71 ? 61.239 51.915 8.977 1.00 33.75 70 HIS B O 1
ATOM 3153 N N . VAL B 1 72 ? 59.823 53.571 8.475 1.00 27.56 71 VAL B N 1
ATOM 3154 C CA . VAL B 1 72 ? 60.128 54.421 9.638 1.00 27.37 71 VAL B CA 1
ATOM 3155 C C . VAL B 1 72 ? 61.601 54.465 9.988 1.00 29.59 71 VAL B C 1
ATOM 3156 O O . VAL B 1 72 ? 62.020 53.882 10.987 1.00 32.31 71 VAL B O 1
ATOM 3160 N N . PRO B 1 73 ? 62.400 55.176 9.161 1.00 29.23 72 PRO B N 1
ATOM 3161 C CA . PRO B 1 73 ? 63.802 55.368 9.429 1.00 26.95 72 PRO B CA 1
ATOM 3162 C C . PRO B 1 73 ? 64.004 56.015 10.795 1.00 28.67 72 PRO B C 1
ATOM 3163 O O . PRO B 1 73 ? 63.210 56.867 11.207 1.00 27.37 72 PRO B O 1
ATOM 3167 N N . ILE B 1 74 ? 65.048 55.585 11.497 1.00 28.06 73 ILE B N 1
ATOM 3168 C CA . ILE B 1 74 ? 65.287 56.024 12.841 1.00 28.95 73 ILE B CA 1
ATOM 3169 C C . ILE B 1 74 ? 65.503 57.527 12.927 1.00 27.36 73 ILE B C 1
ATOM 3170 O O . ILE B 1 74 ? 65.058 58.158 13.883 1.00 25.95 73 ILE B O 1
ATOM 3175 N N . GLU B 1 75 ? 66.118 58.120 11.902 1.00 27.81 74 GLU B N 1
ATOM 3176 C CA . GLU B 1 75 ? 66.330 59.570 11.900 1.00 26.72 74 GLU B CA 1
ATOM 3177 C C . GLU B 1 75 ? 64.993 60.294 11.749 1.00 26.08 74 GLU B C 1
ATOM 3178 O O . GLU B 1 75 ? 64.803 61.374 12.290 1.00 28.69 74 GLU B O 1
ATOM 3184 N N . VAL B 1 76 ? 64.068 59.697 10.991 1.00 26.22 75 VAL B N 1
ATOM 3185 C CA . VAL B 1 76 ? 62.741 60.263 10.844 1.00 21.00 75 VAL B CA 1
ATOM 3186 C C . VAL B 1 76 ? 62.037 60.167 12.201 1.00 24.04 75 VAL B C 1
ATOM 3187 O O . VAL B 1 76 ? 61.461 61.161 12.696 1.00 22.99 75 VAL B O 1
ATOM 3191 N N . ALA B 1 77 ? 62.153 58.998 12.836 1.00 23.07 76 ALA B N 1
ATOM 3192 C CA . ALA B 1 77 ? 61.554 58.784 14.160 1.00 22.81 76 ALA B CA 1
ATOM 3193 C C . ALA B 1 77 ? 62.183 59.750 15.196 1.00 21.66 76 ALA B C 1
ATOM 3194 O O . ALA B 1 77 ? 61.474 60.317 16.009 1.00 22.83 76 ALA B O 1
ATOM 3196 N N . GLU B 1 78 ? 63.500 59.979 15.109 1.00 23.64 77 GLU B N 1
ATOM 3197 C CA A GLU B 1 78 ? 64.204 60.909 16.012 0.50 22.91 77 GLU B CA 1
ATOM 3198 C CA B GLU B 1 78 ? 64.155 60.897 16.040 0.50 23.24 77 GLU B CA 1
ATOM 3199 C C . GLU B 1 78 ? 63.727 62.347 15.831 1.00 23.46 77 GLU B C 1
ATOM 3200 O O . GLU B 1 78 ? 63.533 63.077 16.798 1.00 21.08 77 GLU B O 1
ATOM 3211 N N . ARG B 1 79 ? 63.580 62.772 14.572 1.00 24.65 78 ARG B N 1
ATOM 3212 C CA . ARG B 1 79 ? 63.086 64.116 14.301 1.00 23.46 78 ARG B CA 1
ATOM 3213 C C . ARG B 1 79 ? 61.658 64.280 14.843 1.00 21.67 78 ARG B C 1
ATOM 3214 O O . ARG B 1 79 ? 61.320 65.316 15.426 1.00 24.01 78 ARG B O 1
ATOM 3222 N N . ALA B 1 80 ? 60.835 63.262 14.638 1.00 20.41 79 ALA B N 1
ATOM 3223 C CA . ALA B 1 80 ? 59.447 63.299 15.065 1.00 24.30 79 ALA B CA 1
ATOM 3224 C C . ALA B 1 80 ? 59.332 63.350 16.593 1.00 25.43 79 ALA B C 1
ATOM 3225 O O . ALA B 1 80 ? 58.479 64.066 17.136 1.00 27.82 79 ALA B O 1
ATOM 3227 N N . ARG B 1 81 ? 60.150 62.554 17.279 1.00 25.54 80 ARG B N 1
ATOM 3228 C CA . ARG B 1 81 ? 60.161 62.562 18.757 1.00 27.34 80 ARG B CA 1
ATOM 3229 C C . ARG B 1 81 ? 60.519 63.947 19.256 1.00 26.01 80 ARG B C 1
ATOM 3230 O O . ARG B 1 81 ? 59.918 64.445 20.198 1.00 26.71 80 ARG B O 1
ATOM 3238 N N . ALA B 1 82 ? 61.474 64.585 18.580 1.00 27.51 81 ALA B N 1
ATOM 3239 C CA . ALA B 1 82 ? 61.927 65.927 18.953 1.00 26.96 81 ALA B CA 1
ATOM 3240 C C . ALA B 1 82 ? 60.811 66.951 18.792 1.00 27.41 81 ALA B C 1
ATOM 3241 O O . ALA B 1 82 ? 60.627 67.807 19.646 1.00 29.55 81 ALA B O 1
ATOM 3243 N N . VAL B 1 83 ? 60.079 66.872 17.686 1.00 29.18 82 VAL B N 1
ATOM 3244 C CA . VAL B 1 83 ? 58.962 67.774 17.455 1.00 29.61 82 VAL B CA 1
ATOM 3245 C C . VAL B 1 83 ? 57.903 67.589 18.546 1.00 30.46 82 VAL B C 1
ATOM 3246 O O . VAL B 1 83 ? 57.414 68.577 19.110 1.00 29.39 82 VAL B O 1
ATOM 3250 N N . ALA B 1 84 ? 57.557 66.327 18.850 1.00 29.61 83 ALA B N 1
ATOM 3251 C CA . ALA B 1 84 ? 56.579 66.036 19.914 1.00 31.58 83 ALA B CA 1
ATOM 3252 C C . ALA B 1 84 ? 57.061 66.596 21.237 1.00 31.20 83 ALA B C 1
ATOM 3253 O O . ALA B 1 84 ? 56.328 67.287 21.926 1.00 31.13 83 ALA B O 1
ATOM 3255 N N . THR B 1 85 ? 58.324 66.333 21.549 1.00 32.38 84 THR B N 1
ATOM 3256 C CA . THR B 1 85 ? 58.925 66.733 22.821 1.00 31.82 84 THR B CA 1
ATOM 3257 C C . THR B 1 85 ? 59.156 68.220 22.943 1.00 34.15 84 THR B C 1
ATOM 3258 O O . THR B 1 85 ? 58.875 68.803 23.994 1.00 36.81 84 THR B O 1
ATOM 3262 N N . ASP B 1 86 ? 59.685 68.846 21.889 1.00 33.20 85 ASP B N 1
ATOM 3263 C CA . ASP B 1 86 ? 59.946 70.280 21.921 1.00 34.44 85 ASP B CA 1
ATOM 3264 C C . ASP B 1 86 ? 58.655 71.093 21.984 1.00 35.13 85 ASP B C 1
ATOM 3265 O O . ASP B 1 86 ? 58.642 72.184 22.549 1.00 34.99 85 ASP B O 1
ATOM 3270 N N . ASN B 1 87 ? 57.570 70.561 21.412 1.00 34.67 86 ASN B N 1
ATOM 3271 C CA . ASN B 1 87 ? 56.285 71.278 21.395 1.00 33.53 86 ASN B CA 1
ATOM 3272 C C . ASN B 1 87 ? 55.331 70.886 22.522 1.00 33.28 86 ASN B C 1
ATOM 3273 O O . ASN B 1 87 ? 54.164 71.288 22.516 1.00 34.79 86 ASN B O 1
ATOM 3278 N N . GLU B 1 88 ? 55.818 70.111 23.489 1.00 33.82 87 GLU B N 1
ATOM 3279 C CA . GLU B 1 88 ? 55.002 69.737 24.654 1.00 34.36 87 GLU B CA 1
ATOM 3280 C C . GLU B 1 88 ? 53.674 69.050 24.239 1.00 33.55 87 GLU B C 1
ATOM 3281 O O . GLU B 1 88 ? 52.613 69.283 24.839 1.00 34.55 87 GLU B O 1
ATOM 3287 N N . ILE B 1 89 ? 53.745 68.229 23.207 1.00 32.31 88 ILE B N 1
ATOM 3288 C CA . ILE B 1 89 ? 52.565 67.549 22.687 1.00 31.72 88 ILE B CA 1
ATOM 3289 C C . ILE B 1 89 ? 52.092 66.541 23.701 1.00 29.75 88 ILE B C 1
ATOM 3290 O O . ILE B 1 89 ? 52.911 65.926 24.377 1.00 29.78 88 ILE B O 1
ATOM 3295 N N . ASP B 1 90 ? 50.769 66.415 23.853 1.00 29.50 89 ASP B N 1
ATOM 3296 C CA . ASP B 1 90 ? 50.185 65.445 24.813 1.00 31.10 89 ASP B CA 1
ATOM 3297 C C . ASP B 1 90 ? 49.192 64.455 24.171 1.00 31.04 89 ASP B C 1
ATOM 3298 O O . ASP B 1 90 ? 48.563 63.658 24.861 1.00 30.60 89 ASP B O 1
ATOM 3303 N N . LEU B 1 91 ? 49.050 64.520 22.855 1.00 31.14 90 LEU B N 1
ATOM 3304 C CA . LEU B 1 91 ? 48.263 63.548 22.133 1.00 27.49 90 LEU B CA 1
ATOM 3305 C C . LEU B 1 91 ? 48.793 63.455 20.727 1.00 27.33 90 LEU B C 1
ATOM 3306 O O . LEU B 1 91 ? 49.036 64.485 20.068 1.00 26.34 90 LEU B O 1
ATOM 3311 N N . LEU B 1 92 ? 49.018 62.224 20.273 1.00 25.48 91 LEU B N 1
ATOM 3312 C CA . LEU B 1 92 ? 49.391 61.980 18.917 1.00 27.98 91 LEU B CA 1
ATOM 3313 C C . LEU B 1 92 ? 48.133 61.558 18.171 1.00 28.82 91 LEU B C 1
ATOM 3314 O O . LEU B 1 92 ? 47.356 60.739 18.679 1.00 30.45 91 LEU B O 1
ATOM 3319 N N . VAL B 1 93 ? 47.914 62.142 16.993 1.00 26.11 92 VAL B N 1
ATOM 3320 C CA . VAL B 1 93 ? 46.793 61.762 16.115 1.00 26.19 92 VAL B CA 1
ATOM 3321 C C . VAL B 1 93 ? 47.341 61.482 14.711 1.00 25.91 92 VAL B C 1
ATOM 3322 O O . VAL B 1 93 ? 47.926 62.363 14.078 1.00 25.30 92 VAL B O 1
ATOM 3326 N N . CYS B 1 94 ? 47.260 60.228 14.274 1.00 27.72 93 CYS B N 1
ATOM 3327 C CA . CYS B 1 94 ? 47.776 59.857 12.947 1.00 26.66 93 CYS B CA 1
ATOM 3328 C C . CYS B 1 94 ? 46.637 59.547 11.988 1.00 28.08 93 CYS B C 1
ATOM 3329 O O . CYS B 1 94 ? 45.643 58.906 12.365 1.00 28.31 93 CYS B O 1
ATOM 3332 N N . VAL B 1 95 ? 46.751 60.083 10.770 1.00 26.48 94 VAL B N 1
ATOM 3333 C CA . VAL B 1 95 ? 45.756 59.912 9.741 1.00 26.81 94 VAL B CA 1
ATOM 3334 C C . VAL B 1 95 ? 46.472 59.378 8.505 1.00 26.97 94 VAL B C 1
ATOM 3335 O O . VAL B 1 95 ? 47.217 60.101 7.854 1.00 28.16 94 VAL B O 1
ATOM 3339 N N . GLY B 1 96 ? 46.268 58.107 8.209 1.00 25.49 95 GLY B N 1
ATOM 3340 C CA . GLY B 1 96 ? 46.880 57.498 7.053 1.00 27.29 95 GLY B CA 1
ATOM 3341 C C . GLY B 1 96 ? 47.075 56.014 7.186 1.00 29.02 95 GLY B C 1
ATOM 3342 O O . GLY B 1 96 ? 46.373 55.343 7.961 1.00 26.33 95 GLY B O 1
ATOM 3343 N N . GLY B 1 97 ? 48.050 55.499 6.442 1.00 29.61 96 GLY B N 1
ATOM 3344 C CA . GLY B 1 97 ? 48.361 54.081 6.441 1.00 29.65 96 GLY B CA 1
ATOM 3345 C C . GLY B 1 97 ? 49.420 53.660 7.428 1.00 32.71 96 GLY B C 1
ATOM 3346 O O . GLY B 1 97 ? 49.712 54.366 8.399 1.00 30.54 96 GLY B O 1
ATOM 3347 N N . GLY B 1 98 ? 49.997 52.487 7.168 1.00 34.03 97 GLY B N 1
ATOM 3348 C CA . GLY B 1 98 ? 50.963 51.862 8.056 1.00 31.06 97 GLY B CA 1
ATOM 3349 C C . GLY B 1 98 ? 52.188 52.682 8.418 1.00 31.34 97 GLY B C 1
ATOM 3350 O O . GLY B 1 98 ? 52.619 52.674 9.563 1.00 33.23 97 GLY B O 1
ATOM 3351 N N . SER B 1 99 ? 52.746 53.388 7.452 1.00 30.28 98 SER B N 1
ATOM 3352 C CA A SER B 1 99 ? 53.935 54.193 7.682 0.50 30.51 98 SER B CA 1
ATOM 3353 C CA B SER B 1 99 ? 53.931 54.190 7.682 0.50 30.08 98 SER B CA 1
ATOM 3354 C C . SER B 1 99 ? 53.620 55.363 8.590 1.00 29.18 98 SER B C 1
ATOM 3355 O O . SER B 1 99 ? 54.466 55.801 9.355 1.00 26.84 98 SER B O 1
ATOM 3360 N N . THR B 1 100 ? 52.398 55.870 8.482 1.00 28.79 99 THR B N 1
ATOM 3361 C CA . THR B 1 100 ? 51.950 56.990 9.293 1.00 27.79 99 THR B CA 1
ATOM 3362 C C . THR B 1 100 ? 51.682 56.521 10.703 1.00 27.05 99 THR B C 1
ATOM 3363 O O . THR B 1 100 ? 52.154 57.127 11.668 1.00 25.66 99 THR B O 1
ATOM 3367 N N . ILE B 1 101 ? 50.929 55.425 10.825 1.00 27.47 100 ILE B N 1
ATOM 3368 C CA . ILE B 1 101 ? 50.689 54.796 12.127 1.00 25.77 100 ILE B CA 1
ATOM 3369 C C . ILE B 1 101 ? 52.064 54.379 12.733 1.00 27.49 100 ILE B C 1
ATOM 3370 O O . ILE B 1 101 ? 52.316 54.539 13.942 1.00 26.21 100 ILE B O 1
ATOM 3375 N N . GLY B 1 102 ? 52.946 53.886 11.871 1.00 27.81 101 GLY B N 1
ATOM 3376 C CA . GLY B 1 102 ? 54.307 53.479 12.276 1.00 27.91 101 GLY B CA 1
ATOM 3377 C C . GLY B 1 102 ? 55.118 54.613 12.877 1.00 25.03 101 GLY B C 1
ATOM 3378 O O . GLY B 1 102 ? 55.835 54.411 13.853 1.00 23.00 101 GLY B O 1
ATOM 3379 N N . LEU B 1 103 ? 55.001 55.814 12.308 1.00 23.31 102 LEU B N 1
ATOM 3380 C CA . LEU B 1 103 ? 55.705 56.967 12.857 1.00 25.12 102 LEU B CA 1
ATOM 3381 C C . LEU B 1 103 ? 55.138 57.304 14.263 1.00 23.26 102 LEU B C 1
ATOM 3382 O O . LEU B 1 103 ? 55.883 57.548 15.173 1.00 22.44 102 LEU B O 1
ATOM 3387 N N . ALA B 1 104 ? 53.817 57.351 14.381 1.00 25.42 103 ALA B N 1
ATOM 3388 C CA . ALA B 1 104 ? 53.159 57.575 15.677 1.00 26.03 103 ALA B CA 1
ATOM 3389 C C . ALA B 1 104 ? 53.666 56.561 16.727 1.00 26.92 103 ALA B C 1
ATOM 3390 O O . ALA B 1 104 ? 54.006 56.934 17.847 1.00 29.19 103 ALA B O 1
ATOM 3392 N N . LYS B 1 105 ? 53.755 55.291 16.335 1.00 26.16 104 LYS B N 1
ATOM 3393 C CA . LYS B 1 105 ? 54.250 54.267 17.227 1.00 26.01 104 LYS B CA 1
ATOM 3394 C C . LYS B 1 105 ? 55.669 54.554 17.671 1.00 26.49 104 LYS B C 1
ATOM 3395 O O . LYS B 1 105 ? 55.976 54.514 18.870 1.00 24.08 104 LYS B O 1
ATOM 3401 N N . ALA B 1 106 ? 56.520 54.934 16.719 1.00 24.87 105 ALA B N 1
ATOM 3402 C CA . ALA B 1 106 ? 57.910 55.218 17.008 1.00 24.65 105 ALA B CA 1
ATOM 3403 C C . ALA B 1 106 ? 58.047 56.368 18.008 1.00 27.05 105 ALA B C 1
ATOM 3404 O O . ALA B 1 106 ? 58.916 56.338 18.877 1.00 27.32 105 ALA B O 1
ATOM 3406 N N . ILE B 1 107 ? 57.174 57.366 17.909 1.00 26.65 106 ILE B N 1
ATOM 3407 C CA . ILE B 1 107 ? 57.203 58.452 18.871 1.00 26.51 106 ILE B CA 1
ATOM 3408 C C . ILE B 1 107 ? 56.738 57.927 20.248 1.00 27.00 106 ILE B C 1
ATOM 3409 O O . ILE B 1 107 ? 57.303 58.295 21.272 1.00 29.60 106 ILE B O 1
ATOM 3414 N N . ALA B 1 108 ? 55.693 57.095 20.258 1.00 26.24 107 ALA B N 1
ATOM 3415 C CA . ALA B 1 108 ? 55.148 56.572 21.517 1.00 26.86 107 ALA B CA 1
ATOM 3416 C C . ALA B 1 108 ? 56.186 55.777 22.282 1.00 27.79 107 ALA B C 1
ATOM 3417 O O . ALA B 1 108 ? 56.197 55.804 23.514 1.00 29.33 107 ALA B O 1
ATOM 3427 N N . THR B 1 110 ? 59.261 56.121 22.965 1.00 30.95 109 THR B N 1
ATOM 3428 C CA . THR B 1 110 ? 60.148 56.851 23.851 1.00 31.17 109 THR B CA 1
ATOM 3429 C C . THR B 1 110 ? 59.448 57.943 24.632 1.00 30.93 109 THR B C 1
ATOM 3430 O O . THR B 1 110 ? 59.965 58.406 25.628 1.00 33.50 109 THR B O 1
ATOM 3434 N N . THR B 1 111 ? 58.298 58.390 24.165 1.00 32.03 110 THR B N 1
ATOM 3435 C CA . THR B 1 111 ? 57.579 59.467 24.855 1.00 31.33 110 THR B CA 1
ATOM 3436 C C . THR B 1 111 ? 56.414 58.925 25.687 1.00 32.12 110 THR B C 1
ATOM 3437 O O . THR B 1 111 ? 55.929 59.599 26.607 1.00 33.46 110 THR B O 1
ATOM 3441 N N . ALA B 1 112 ? 55.953 57.724 25.333 1.00 29.79 111 ALA B N 1
ATOM 3442 C CA . ALA B 1 112 ? 54.782 57.107 25.956 1.00 33.17 111 ALA B CA 1
ATOM 3443 C C . ALA B 1 112 ? 53.518 57.954 25.771 1.00 33.58 111 ALA B C 1
ATOM 3444 O O . ALA B 1 112 ? 52.578 57.855 26.556 1.00 34.08 111 ALA B O 1
ATOM 3446 N N . LEU B 1 113 ? 53.498 58.775 24.724 1.00 32.09 112 LEU B N 1
ATOM 3447 C CA . LEU B 1 113 ? 52.334 59.571 24.413 1.00 30.42 112 LEU B CA 1
ATOM 3448 C C . LEU B 1 113 ? 51.253 58.660 23.858 1.00 29.84 112 LEU B C 1
ATOM 3449 O O . LEU B 1 113 ? 51.552 57.706 23.096 1.00 30.96 112 LEU B O 1
ATOM 3454 N N . PRO B 1 114 ? 49.998 58.965 24.168 1.00 26.68 113 PRO B N 1
ATOM 3455 C CA . PRO B 1 114 ? 48.890 58.166 23.651 1.00 27.65 113 PRO B CA 1
ATOM 3456 C C . PRO B 1 114 ? 48.620 58.475 22.171 1.00 27.16 113 PRO B C 1
ATOM 3457 O O . PRO B 1 114 ? 48.838 59.594 21.737 1.00 28.79 113 PRO B O 1
ATOM 3461 N N . ILE B 1 115 ? 48.167 57.471 21.431 1.00 25.62 114 ILE B N 1
ATOM 3462 C CA . ILE B 1 115 ? 47.865 57.595 20.017 1.00 24.16 114 ILE B CA 1
ATOM 3463 C C . ILE B 1 115 ? 46.370 57.356 19.723 1.00 24.95 114 ILE B C 1
ATOM 3464 O O . ILE B 1 115 ? 45.744 56.400 20.249 1.00 27.45 114 ILE B O 1
ATOM 3469 N N . VAL B 1 116 ? 45.800 58.262 18.950 1.00 22.71 115 VAL B N 1
ATOM 3470 C CA . VAL B 1 116 ? 44.492 58.094 18.345 1.00 23.79 115 VAL B CA 1
ATOM 3471 C C . VAL B 1 116 ? 44.782 57.863 16.849 1.00 24.53 115 VAL B C 1
ATOM 3472 O O . VAL B 1 116 ? 45.372 58.725 16.181 1.00 26.88 115 VAL B O 1
ATOM 3476 N N . ALA B 1 117 ? 44.482 56.679 16.358 1.00 24.06 116 ALA B N 1
ATOM 3477 C CA . ALA B 1 117 ? 44.761 56.353 14.958 1.00 24.45 116 ALA B CA 1
ATOM 3478 C C . ALA B 1 117 ? 43.523 56.446 14.084 1.00 26.94 116 ALA B C 1
ATOM 3479 O O . ALA B 1 117 ? 42.474 55.885 14.405 1.00 27.43 116 ALA B O 1
ATOM 3481 N N . ILE B 1 118 ? 43.680 57.092 12.928 1.00 27.37 117 ILE B N 1
ATOM 3482 C CA . ILE B 1 118 ? 42.604 57.288 11.995 1.00 26.75 117 ILE B CA 1
ATOM 3483 C C . ILE B 1 118 ? 43.065 56.691 10.655 1.00 27.35 117 ILE B C 1
ATOM 3484 O O . ILE B 1 118 ? 43.606 57.382 9.824 1.00 27.10 117 ILE B O 1
ATOM 3489 N N . PRO B 1 119 ? 42.851 55.376 10.463 1.00 28.50 118 PRO B N 1
ATOM 3490 C CA . PRO B 1 119 ? 43.473 54.689 9.340 1.00 27.77 118 PRO B CA 1
ATOM 3491 C C . PRO B 1 119 ? 42.758 54.843 8.021 1.00 27.66 118 PRO B C 1
ATOM 3492 O O . PRO B 1 119 ? 41.528 55.034 7.988 1.00 28.07 118 PRO B O 1
ATOM 3496 N N . THR B 1 120 ? 43.518 54.718 6.939 1.00 24.53 119 THR B N 1
ATOM 3497 C CA . THR B 1 120 ? 42.981 54.894 5.586 1.00 29.35 119 THR B CA 1
ATOM 3498 C C . THR B 1 120 ? 43.236 53.702 4.655 1.00 28.66 119 THR B C 1
ATOM 3499 O O . THR B 1 120 ? 42.977 53.788 3.466 1.00 30.28 119 THR B O 1
ATOM 3503 N N . THR B 1 121 ? 43.764 52.608 5.187 1.00 25.81 120 THR B N 1
ATOM 3504 C CA . THR B 1 121 ? 43.990 51.400 4.387 1.00 28.64 120 THR B CA 1
ATOM 3505 C C . THR B 1 121 ? 43.598 50.206 5.227 1.00 29.14 120 THR B C 1
ATOM 3506 O O . THR B 1 121 ? 43.155 50.375 6.340 1.00 27.10 120 THR B O 1
ATOM 3510 N N . TYR B 1 122 ? 43.801 49.004 4.709 1.00 29.04 121 TYR B N 1
ATOM 3511 C CA . TYR B 1 122 ? 43.398 47.794 5.418 1.00 30.28 121 TYR B CA 1
ATOM 3512 C C . TYR B 1 122 ? 44.566 46.989 6.085 1.00 31.40 121 TYR B C 1
ATOM 3513 O O . TYR B 1 122 ? 44.364 45.858 6.517 1.00 30.94 121 TYR B O 1
ATOM 3522 N N . ALA B 1 123 ? 45.724 47.631 6.259 1.00 32.11 122 ALA B N 1
ATOM 3523 C CA . ALA B 1 123 ? 46.926 46.961 6.781 1.00 33.64 122 ALA B CA 1
ATOM 3524 C C . ALA B 1 123 ? 46.860 46.607 8.299 1.00 31.89 122 ALA B C 1
ATOM 3525 O O . ALA B 1 123 ? 47.522 45.690 8.745 1.00 34.16 122 ALA B O 1
ATOM 3527 N N . GLY B 1 124 ? 46.032 47.320 9.062 1.00 29.49 123 GLY B N 1
ATOM 3528 C CA . GLY B 1 124 ? 45.742 46.952 10.439 1.00 30.00 123 GLY B CA 1
ATOM 3529 C C . GLY B 1 124 ? 46.789 47.227 11.518 1.00 28.25 123 GLY B C 1
ATOM 3530 O O . GLY B 1 124 ? 46.617 46.802 12.648 1.00 27.57 123 GLY B O 1
ATOM 3531 N N . SER B 1 125 ? 47.815 48.012 11.194 1.00 24.86 124 SER B N 1
ATOM 3532 C CA . SER B 1 125 ? 48.861 48.341 12.144 1.00 28.98 124 SER B CA 1
ATOM 3533 C C . SER B 1 125 ? 48.288 49.011 13.384 1.00 25.67 124 SER B C 1
ATOM 3534 O O . SER B 1 125 ? 48.858 48.907 14.461 1.00 30.11 124 SER B O 1
ATOM 3537 N N . GLU B 1 126 ? 47.174 49.716 13.214 1.00 27.39 125 GLU B N 1
ATOM 3538 C CA . GLU B 1 126 ? 46.491 50.385 14.337 1.00 29.36 125 GLU B CA 1
ATOM 3539 C C . GLU B 1 126 ? 46.021 49.439 15.429 1.00 31.53 125 GLU B C 1
ATOM 3540 O O . GLU B 1 126 ? 45.731 49.879 16.531 1.00 27.23 125 GLU B O 1
ATOM 3546 N N . ALA B 1 127 ? 45.918 48.142 15.105 1.00 32.15 126 ALA B N 1
ATOM 3547 C CA . ALA B 1 127 ? 45.399 47.160 16.034 1.00 32.93 126 ALA B CA 1
ATOM 3548 C C . ALA B 1 127 ? 46.480 46.305 16.683 1.00 34.36 126 ALA B C 1
ATOM 3549 O O . ALA B 1 127 ? 46.160 45.399 17.408 1.00 39.29 126 ALA B O 1
ATOM 3551 N N . THR B 1 128 ? 47.754 46.596 16.438 1.00 29.69 127 THR B N 1
ATOM 3552 C CA . THR B 1 128 ? 48.804 45.815 17.049 1.00 29.87 127 THR B CA 1
ATOM 3553 C C . THR B 1 128 ? 49.700 46.645 17.959 1.00 29.85 127 THR B C 1
ATOM 3554 O O . THR B 1 128 ? 49.816 47.865 17.819 1.00 31.46 127 THR B O 1
ATOM 3558 N N . ASN B 1 129 ? 50.358 45.945 18.859 1.00 28.85 128 ASN B N 1
ATOM 3559 C CA . ASN B 1 129 ? 51.329 46.516 19.777 1.00 30.89 128 ASN B CA 1
ATOM 3560 C C . ASN B 1 129 ? 52.755 46.306 19.249 1.00 31.20 128 ASN B C 1
ATOM 3561 O O . ASN B 1 129 ? 53.725 46.339 20.017 1.00 32.05 128 ASN B O 1
ATOM 3566 N N . VAL B 1 130 ? 52.876 46.135 17.926 1.00 32.79 129 VAL B N 1
ATOM 3567 C CA . VAL B 1 130 ? 54.163 45.902 17.283 1.00 32.38 129 VAL B CA 1
ATOM 3568 C C . VAL B 1 130 ? 54.720 47.179 16.612 1.00 32.04 129 VAL B C 1
ATOM 3569 O O . VAL B 1 130 ? 54.053 47.798 15.805 1.00 32.45 129 VAL B O 1
ATOM 3573 N N . TRP B 1 131 ? 55.942 47.553 16.972 1.00 32.23 130 TRP B N 1
ATOM 3574 C CA . TRP B 1 131 ? 56.617 48.696 16.361 1.00 30.60 130 TRP B CA 1
ATOM 3575 C C . TRP B 1 131 ? 57.695 48.217 15.395 1.00 33.44 130 TRP B C 1
ATOM 3576 O O . TRP B 1 131 ? 58.176 47.083 15.502 1.00 31.83 130 TRP B O 1
ATOM 3587 N N . GLY B 1 132 ? 58.090 49.105 14.466 1.00 32.17 131 GLY B N 1
ATOM 3588 C CA . GLY B 1 132 ? 59.101 48.802 13.477 1.00 30.42 131 GLY B CA 1
ATOM 3589 C C . GLY B 1 132 ? 59.973 50.005 13.149 1.00 30.69 131 GLY B C 1
ATOM 3590 O O . GLY B 1 132 ? 59.466 51.131 12.978 1.00 28.63 131 GLY B O 1
ATOM 3591 N N . LEU B 1 133 ? 61.284 49.765 13.037 1.00 31.35 132 LEU B N 1
ATOM 3592 C CA . LEU B 1 133 ? 62.255 50.824 12.726 1.00 32.37 132 LEU B CA 1
ATOM 3593 C C . LEU B 1 133 ? 63.306 50.342 11.757 1.00 33.40 132 LEU B C 1
ATOM 3594 O O . LEU B 1 133 ? 63.686 49.178 11.792 1.00 32.84 132 LEU B O 1
ATOM 3599 N N . THR B 1 134 ? 63.796 51.254 10.906 1.00 33.66 133 THR B N 1
ATOM 3600 C CA . THR B 1 134 ? 64.948 50.970 10.039 1.00 34.09 133 THR B CA 1
ATOM 3601 C C . THR B 1 134 ? 66.137 51.847 10.434 1.00 34.91 133 THR B C 1
ATOM 3602 O O . THR B 1 134 ? 65.990 53.038 10.671 1.00 31.93 133 THR B O 1
ATOM 3606 N N . GLU B 1 135 ? 67.316 51.238 10.497 1.00 39.42 134 GLU B N 1
ATOM 3607 C CA . GLU B 1 135 ? 68.553 51.963 10.791 1.00 42.18 134 GLU B CA 1
ATOM 3608 C C . GLU B 1 135 ? 69.740 51.239 10.156 1.00 44.00 134 GLU B C 1
ATOM 3609 O O . GLU B 1 135 ? 70.064 50.106 10.533 1.00 44.43 134 GLU B O 1
ATOM 3615 N N . ALA B 1 136 ? 70.377 51.896 9.191 1.00 45.00 135 ALA B N 1
ATOM 3616 C CA . ALA B 1 136 ? 71.519 51.319 8.499 1.00 46.05 135 ALA B CA 1
ATOM 3617 C C . ALA B 1 136 ? 71.071 50.100 7.688 1.00 47.23 135 ALA B C 1
ATOM 3618 O O . ALA B 1 136 ? 71.644 49.013 7.816 1.00 49.01 135 ALA B O 1
ATOM 3620 N N . ALA B 1 137 ? 70.005 50.282 6.901 1.00 47.24 136 ALA B N 1
ATOM 3621 C CA . ALA B 1 137 ? 69.445 49.217 6.048 1.00 46.01 136 ALA B CA 1
ATOM 3622 C C . ALA B 1 137 ? 68.907 48.013 6.835 1.00 45.90 136 ALA B C 1
ATOM 3623 O O . ALA B 1 137 ? 68.507 47.015 6.239 1.00 48.30 136 ALA B O 1
ATOM 3625 N N . ARG B 1 138 ? 68.862 48.126 8.162 1.00 43.64 137 ARG B N 1
ATOM 3626 C CA . ARG B 1 138 ? 68.427 47.035 9.013 1.00 42.03 137 ARG B CA 1
ATOM 3627 C C . ARG B 1 138 ? 67.104 47.398 9.663 1.00 40.84 137 ARG B C 1
ATOM 3628 O O . ARG B 1 138 ? 67.041 48.346 10.447 1.00 38.15 137 ARG B O 1
ATOM 3636 N N . LYS B 1 139 ? 66.047 46.644 9.333 1.00 41.12 138 LYS B N 1
ATOM 3637 C CA . LYS B 1 139 ? 64.727 46.830 9.951 1.00 40.85 138 LYS B CA 1
ATOM 3638 C C . LYS B 1 139 ? 64.692 46.080 11.262 1.00 39.76 138 LYS B C 1
ATOM 3639 O O . LYS B 1 139 ? 65.167 44.955 11.337 1.00 42.32 138 LYS B O 1
ATOM 3641 N N . THR B 1 140 ? 64.155 46.705 12.301 1.00 38.96 139 THR B N 1
ATOM 3642 C CA . THR B 1 140 ? 64.017 46.045 13.614 1.00 39.98 139 THR B CA 1
ATOM 3643 C C . THR B 1 140 ? 62.589 46.202 14.160 1.00 41.29 139 THR B C 1
ATOM 3644 O O . THR B 1 140 ? 61.957 47.236 13.964 1.00 42.73 139 THR B O 1
ATOM 3648 N N . THR B 1 141 ? 62.083 45.156 14.822 1.00 40.96 140 THR B N 1
ATOM 3649 C CA . THR B 1 141 ? 60.735 45.168 15.372 1.00 39.21 140 THR B CA 1
ATOM 3650 C C . THR B 1 141 ? 60.709 44.730 16.816 1.00 37.47 140 THR B C 1
ATOM 3651 O O . THR B 1 141 ? 61.635 44.086 17.315 1.00 35.23 140 THR B O 1
ATOM 3655 N N . GLY B 1 142 ? 59.611 45.040 17.469 1.00 33.40 141 GLY B N 1
ATOM 3656 C CA . GLY B 1 142 ? 59.424 44.685 18.838 1.00 37.39 141 GLY B CA 1
ATOM 3657 C C . GLY B 1 142 ? 57.981 44.875 19.216 1.00 37.29 141 GLY B C 1
ATOM 3658 O O . GLY B 1 142 ? 57.177 45.371 18.410 1.00 33.12 141 GLY B O 1
ATOM 3659 N N . VAL B 1 143 ? 57.664 44.472 20.444 1.00 37.17 142 VAL B N 1
ATOM 3660 C CA . VAL B 1 143 ? 56.319 44.551 20.989 1.00 37.37 142 VAL B CA 1
ATOM 3661 C C . VAL B 1 143 ? 56.363 45.433 22.197 1.00 38.01 142 VAL B C 1
ATOM 3662 O O . VAL B 1 143 ? 57.282 45.335 23.001 1.00 39.06 142 VAL B O 1
ATOM 3666 N N . ASP B 1 144 ? 55.417 46.357 22.285 1.00 37.57 143 ASP B N 1
ATOM 3667 C CA . ASP B 1 144 ? 55.286 47.189 23.460 1.00 38.69 143 ASP B CA 1
ATOM 3668 C C . ASP B 1 144 ? 53.878 47.773 23.502 1.00 37.50 143 ASP B C 1
ATOM 3669 O O . ASP B 1 144 ? 53.441 48.395 22.539 1.00 35.27 143 ASP B O 1
ATOM 3674 N N . LEU B 1 145 ? 53.185 47.582 24.630 1.00 33.55 144 LEU B N 1
ATOM 3675 C CA . LEU B 1 145 ? 51.833 48.123 24.812 1.00 33.45 144 LEU B CA 1
ATOM 3676 C C . LEU B 1 145 ? 51.771 49.652 24.576 1.00 31.52 144 LEU B C 1
ATOM 3677 O O . LEU B 1 145 ? 50.743 50.167 24.162 1.00 34.05 144 LEU B O 1
ATOM 3682 N N . LYS B 1 146 ? 52.882 50.356 24.827 1.00 30.84 145 LYS B N 1
ATOM 3683 C CA . LYS B 1 146 ? 52.950 51.799 24.586 1.00 29.73 145 LYS B CA 1
ATOM 3684 C C . LYS B 1 146 ? 52.709 52.170 23.126 1.00 27.95 145 LYS B C 1
ATOM 3685 O O . LYS B 1 146 ? 52.253 53.262 22.848 1.00 31.15 145 LYS B O 1
ATOM 3691 N N . VAL B 1 147 ? 53.003 51.271 22.193 1.00 26.97 146 VAL B N 1
ATOM 3692 C CA . VAL B 1 147 ? 52.840 51.615 20.758 1.00 28.15 146 VAL B CA 1
ATOM 3693 C C . VAL B 1 147 ? 51.447 51.305 20.182 1.00 28.83 146 VAL B C 1
ATOM 3694 O O . VAL B 1 147 ? 51.121 51.737 19.084 1.00 27.39 146 VAL B O 1
ATOM 3698 N N . LEU B 1 148 ? 50.646 50.559 20.925 1.00 28.31 147 LEU B N 1
ATOM 3699 C CA . LEU B 1 148 ? 49.265 50.265 20.541 1.00 28.05 147 LEU B CA 1
ATOM 3700 C C . LEU B 1 148 ? 48.406 51.528 20.661 1.00 27.30 147 LEU B C 1
ATOM 3701 O O . LEU B 1 148 ? 48.303 52.096 21.749 1.00 28.33 147 LEU B O 1
ATOM 3706 N N . PRO B 1 149 ? 47.765 51.968 19.553 1.00 26.58 148 PRO B N 1
ATOM 3707 C CA . PRO B 1 149 ? 46.855 53.122 19.684 1.00 27.80 148 PRO B CA 1
ATOM 3708 C C . PRO B 1 149 ? 45.744 52.867 20.695 1.00 28.72 148 PRO B C 1
ATOM 3709 O O . PRO B 1 149 ? 45.131 51.805 20.674 1.00 27.79 148 PRO B O 1
ATOM 3713 N N . GLU B 1 150 ? 45.498 53.838 21.570 1.00 24.31 149 GLU B N 1
ATOM 3714 C CA . GLU B 1 150 ? 44.480 53.713 22.562 1.00 25.84 149 GLU B CA 1
ATOM 3715 C C . GLU B 1 150 ? 43.090 53.804 21.973 1.00 29.14 149 GLU B C 1
ATOM 3716 O O . GLU B 1 150 ? 42.144 53.182 22.482 1.00 27.29 149 GLU B O 1
ATOM 3722 N N . THR B 1 151 ? 42.967 54.568 20.891 1.00 27.24 150 THR B N 1
ATOM 3723 C CA . THR B 1 151 ? 41.694 54.761 20.223 1.00 27.31 150 THR B CA 1
ATOM 3724 C C . THR B 1 151 ? 41.899 54.716 18.740 1.00 23.41 150 THR B C 1
ATOM 3725 O O . THR B 1 151 ? 42.882 55.260 18.222 1.00 26.76 150 THR B O 1
ATOM 3729 N N . VAL B 1 152 ? 40.995 54.031 18.059 1.00 24.99 151 VAL B N 1
ATOM 3730 C CA . VAL B 1 152 ? 41.012 53.942 16.618 1.00 26.04 151 VAL B CA 1
ATOM 3731 C C . VAL B 1 152 ? 39.709 54.508 16.112 1.00 25.41 151 VAL B C 1
ATOM 3732 O O . VAL B 1 152 ? 38.613 54.103 16.554 1.00 24.93 151 VAL B O 1
ATOM 3736 N N . ILE B 1 153 ? 39.806 55.478 15.221 1.00 24.34 152 ILE B N 1
ATOM 3737 C CA . ILE B 1 153 ? 38.633 56.062 14.633 1.00 23.43 152 ILE B CA 1
ATOM 3738 C C . ILE B 1 153 ? 38.566 55.586 13.201 1.00 22.83 152 ILE B C 1
ATOM 3739 O O . ILE B 1 153 ? 39.442 55.915 12.392 1.00 23.95 152 ILE B O 1
ATOM 3744 N N . TYR B 1 154 ? 37.575 54.742 12.905 1.00 23.53 153 TYR B N 1
ATOM 3745 C CA . TYR B 1 154 ? 37.365 54.241 11.535 1.00 22.86 153 TYR B CA 1
ATOM 3746 C C . TYR B 1 154 ? 36.255 54.957 10.838 1.00 25.82 153 TYR B C 1
ATOM 3747 O O . TYR B 1 154 ? 35.073 54.864 11.243 1.00 26.33 153 TYR B O 1
ATOM 3756 N N . ASP B 1 155 ? 36.613 55.646 9.756 1.00 26.04 154 ASP B N 1
ATOM 3757 C CA . ASP B 1 155 ? 35.661 56.377 8.953 1.00 25.60 154 ASP B CA 1
ATOM 3758 C C . ASP B 1 155 ? 35.842 55.975 7.524 1.00 26.32 154 ASP B C 1
ATOM 3759 O O . ASP B 1 155 ? 36.782 56.396 6.876 1.00 26.49 154 ASP B O 1
ATOM 3764 N N . SER B 1 156 ? 34.930 55.160 7.022 1.00 27.67 155 SER B N 1
ATOM 3765 C CA . SER B 1 156 ? 35.067 54.595 5.687 1.00 28.00 155 SER B CA 1
ATOM 3766 C C . SER B 1 156 ? 35.173 55.651 4.546 1.00 29.54 155 SER B C 1
ATOM 3767 O O . SER B 1 156 ? 35.698 55.345 3.470 1.00 31.22 155 SER B O 1
ATOM 3770 N N . GLU B 1 157 ? 34.680 56.867 4.787 1.00 28.59 156 GLU B N 1
ATOM 3771 C CA . GLU B 1 157 ? 34.751 57.930 3.796 1.00 27.28 156 GLU B CA 1
ATOM 3772 C C . GLU B 1 157 ? 36.209 58.218 3.451 1.00 29.47 156 GLU B C 1
ATOM 3773 O O . GLU B 1 157 ? 36.532 58.539 2.291 1.00 24.38 156 GLU B O 1
ATOM 3779 N N . LEU B 1 158 ? 37.089 58.041 4.443 1.00 28.78 157 LEU B N 1
ATOM 3780 C CA . LEU B 1 158 ? 38.511 58.272 4.273 1.00 29.16 157 LEU B CA 1
ATOM 3781 C C . LEU B 1 158 ? 39.240 57.197 3.437 1.00 29.89 157 LEU B C 1
ATOM 3782 O O . LEU B 1 158 ? 40.366 57.394 3.049 1.00 33.07 157 LEU B O 1
ATOM 3787 N N . THR B 1 159 ? 38.587 56.079 3.168 1.00 29.90 158 THR B N 1
ATOM 3788 C CA . THR B 1 159 ? 39.185 55.017 2.391 1.00 28.35 158 THR B CA 1
ATOM 3789 C C . THR B 1 159 ? 38.680 55.016 0.928 1.00 28.29 158 THR B C 1
ATOM 3790 O O . THR B 1 159 ? 39.186 54.272 0.099 1.00 30.60 158 THR B O 1
ATOM 3802 N N . SER B 1 161 ? 38.855 57.179 -1.580 1.00 26.21 160 SER B N 1
ATOM 3803 C CA . SER B 1 161 ? 39.766 57.615 -2.616 1.00 28.23 160 SER B CA 1
ATOM 3804 C C . SER B 1 161 ? 40.885 56.571 -2.883 1.00 28.41 160 SER B C 1
ATOM 3805 O O . SER B 1 161 ? 41.625 56.720 -3.825 1.00 25.15 160 SER B O 1
ATOM 3808 N N . LEU B 1 162 ? 41.016 55.532 -2.042 1.00 25.07 161 LEU B N 1
ATOM 3809 C CA . LEU B 1 162 ? 42.026 54.499 -2.297 1.00 23.79 161 LEU B CA 1
ATOM 3810 C C . LEU B 1 162 ? 41.601 53.723 -3.550 1.00 26.12 161 LEU B C 1
ATOM 3811 O O . LEU B 1 162 ? 40.531 53.118 -3.560 1.00 23.57 161 LEU B O 1
ATOM 3816 N N . PRO B 1 163 ? 42.446 53.730 -4.617 1.00 24.41 162 PRO B N 1
ATOM 3817 C CA . PRO B 1 163 ? 42.056 53.089 -5.875 1.00 26.96 162 PRO B CA 1
ATOM 3818 C C . PRO B 1 163 ? 41.672 51.625 -5.729 1.00 26.88 162 PRO B C 1
ATOM 3819 O O . PRO B 1 163 ? 42.089 50.960 -4.780 1.00 29.80 162 PRO B O 1
ATOM 3823 N N . VAL B 1 164 ? 40.837 51.144 -6.647 1.00 27.03 163 VAL B N 1
ATOM 3824 C CA . VAL B 1 164 ? 40.305 49.790 -6.558 1.00 28.34 163 VAL B CA 1
ATOM 3825 C C . VAL B 1 164 ? 41.408 48.735 -6.448 1.00 29.53 163 VAL B C 1
ATOM 3826 O O . VAL B 1 164 ? 41.347 47.865 -5.585 1.00 28.27 163 VAL B O 1
ATOM 3830 N N . GLU B 1 165 ? 42.441 48.843 -7.276 1.00 27.87 164 GLU B N 1
ATOM 3831 C CA . GLU B 1 165 ? 43.522 47.840 -7.254 1.00 31.56 164 GLU B CA 1
ATOM 3832 C C . GLU B 1 165 ? 44.253 47.797 -5.908 1.00 29.92 164 GLU B C 1
ATOM 3833 O O . GLU B 1 165 ? 44.445 46.715 -5.323 1.00 34.28 164 GLU B O 1
ATOM 3847 N N . SER B 1 167 ? 43.094 49.057 -3.033 1.00 30.26 166 SER B N 1
ATOM 3848 C CA . SER B 1 167 ? 42.102 48.670 -2.038 1.00 26.13 166 SER B CA 1
ATOM 3849 C C . SER B 1 167 ? 41.997 47.152 -1.964 1.00 27.98 166 SER B C 1
ATOM 3850 O O . SER B 1 167 ? 41.894 46.574 -0.879 1.00 28.39 166 SER B O 1
ATOM 3853 N N . VAL B 1 168 ? 42.000 46.511 -3.129 1.00 30.74 167 VAL B N 1
ATOM 3854 C CA . VAL B 1 168 ? 41.929 45.060 -3.210 1.00 29.46 167 VAL B CA 1
ATOM 3855 C C . VAL B 1 168 ? 43.202 44.409 -2.645 1.00 31.05 167 VAL B C 1
ATOM 3856 O O . VAL B 1 168 ? 43.126 43.486 -1.804 1.00 30.83 167 VAL B O 1
ATOM 3860 N N . ALA B 1 169 ? 44.364 44.913 -3.071 1.00 29.52 168 ALA B N 1
ATOM 3861 C CA . ALA B 1 169 ? 45.661 44.401 -2.589 1.00 29.47 168 ALA B CA 1
ATOM 3862 C C . ALA B 1 169 ? 45.728 44.485 -1.078 1.00 28.49 168 ALA B C 1
ATOM 3863 O O . ALA B 1 169 ? 46.053 43.540 -0.430 1.00 30.13 168 ALA B O 1
ATOM 3865 N N . SER B 1 170 ? 45.407 45.662 -0.554 1.00 29.81 169 SER B N 1
ATOM 3866 C CA . SER B 1 170 ? 45.424 45.938 0.870 1.00 28.97 169 SER B CA 1
ATOM 3867 C C . SER B 1 170 ? 44.416 45.086 1.643 1.00 28.46 169 SER B C 1
ATOM 3868 O O . SE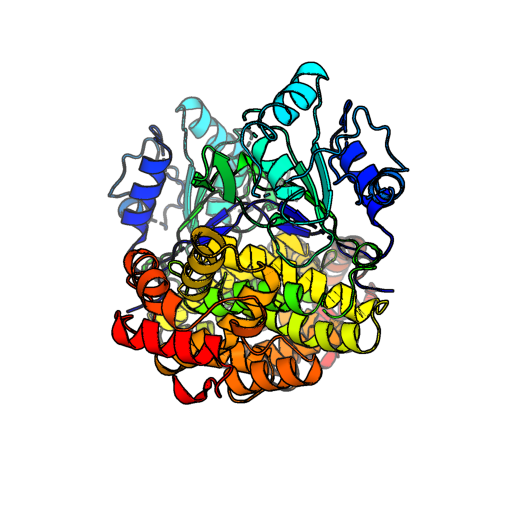R B 1 170 ? 44.690 44.654 2.741 1.00 29.06 169 SER B O 1
ATOM 3871 N N . GLY B 1 171 ? 43.249 44.872 1.062 1.00 30.95 170 GLY B N 1
ATOM 3872 C CA . GLY B 1 171 ? 42.230 44.039 1.683 1.00 30.20 170 GLY B CA 1
ATOM 3873 C C . GLY B 1 171 ? 42.689 42.597 1.825 1.00 31.71 170 GLY B C 1
ATOM 3874 O O . GLY B 1 171 ? 42.369 41.917 2.841 1.00 27.28 170 GLY B O 1
ATOM 3875 N N . LEU B 1 172 ? 43.444 42.112 0.838 1.00 29.41 171 LEU B N 1
ATOM 3876 C CA . LEU B 1 172 ? 43.923 40.711 0.866 1.00 29.31 171 LEU B CA 1
ATOM 3877 C C . LEU B 1 172 ? 45.082 40.554 1.871 1.00 30.52 171 LEU B C 1
ATOM 3878 O O . LEU B 1 172 ? 45.285 39.479 2.424 1.00 34.89 171 LEU B O 1
ATOM 3883 N N . ASN B 1 173 ? 45.788 41.653 2.126 1.00 29.91 172 ASN B N 1
ATOM 3884 C CA . ASN B 1 173 ? 46.813 41.752 3.197 1.00 29.54 172 ASN B CA 1
ATOM 3885 C C . ASN B 1 173 ? 46.106 41.552 4.520 1.00 30.82 172 ASN B C 1
ATOM 3886 O O . ASN B 1 173 ? 46.538 40.738 5.333 1.00 27.85 172 ASN B O 1
ATOM 3891 N N . GLY B 1 174 ? 44.968 42.230 4.695 1.00 30.02 173 GLY B N 1
ATOM 3892 C CA . GLY B 1 174 ? 44.134 42.037 5.878 1.00 29.12 173 GLY B CA 1
ATOM 3893 C C . GLY B 1 174 ? 43.599 40.615 5.980 1.00 28.80 173 GLY B C 1
ATOM 3894 O O . GLY B 1 174 ? 43.573 40.010 7.073 1.00 31.60 173 GLY B O 1
ATOM 3895 N N . LEU B 1 175 ? 43.147 40.077 4.853 1.00 27.19 174 LEU B N 1
ATOM 3896 C CA . LEU B 1 175 ? 42.649 38.719 4.817 1.00 28.46 174 LEU B CA 1
ATOM 3897 C C . LEU B 1 175 ? 43.760 37.714 5.223 1.00 29.33 174 LEU B C 1
ATOM 3898 O O . LEU B 1 175 ? 43.476 36.662 5.820 1.00 30.57 174 LEU B O 1
ATOM 3903 N N . ALA B 1 176 ? 45.010 38.058 4.905 1.00 29.11 175 ALA B N 1
ATOM 3904 C CA . ALA B 1 176 ? 46.154 37.225 5.240 1.00 29.25 175 ALA B CA 1
ATOM 3905 C C . ALA B 1 176 ? 46.436 37.265 6.698 1.00 28.40 175 ALA B C 1
ATOM 3906 O O . ALA B 1 176 ? 46.893 36.271 7.239 1.00 28.02 175 ALA B O 1
ATOM 3908 N N . HIS B 1 177 ? 46.212 38.426 7.350 1.00 29.16 176 HIS B N 1
ATOM 3909 C CA . HIS B 1 177 ? 46.296 38.489 8.814 1.00 31.60 176 HIS B CA 1
ATOM 3910 C C . HIS B 1 177 ? 45.308 37.458 9.404 1.00 32.57 176 HIS B C 1
ATOM 3911 O O . HIS B 1 177 ? 45.641 36.783 10.376 1.00 33.97 176 HIS B O 1
ATOM 3918 N N . CYS B 1 178 ? 44.106 37.342 8.808 1.00 27.61 177 CYS B N 1
ATOM 3919 C CA . CYS B 1 178 ? 43.071 36.419 9.325 1.00 27.64 177 CYS B CA 1
ATOM 3920 C C . CYS B 1 178 ? 43.487 34.973 9.127 1.00 29.00 177 CYS B C 1
ATOM 3921 O O . CYS B 1 178 ? 43.559 34.207 10.076 1.00 28.35 177 CYS B O 1
ATOM 3924 N N . ILE B 1 179 ? 43.760 34.618 7.875 1.00 28.50 178 ILE B N 1
ATOM 3925 C CA . ILE B 1 179 ? 44.023 33.228 7.491 1.00 28.26 178 ILE B CA 1
ATOM 3926 C C . ILE B 1 179 ? 45.309 32.641 8.077 1.00 28.48 178 ILE B C 1
ATOM 3927 O O . ILE B 1 179 ? 45.289 31.534 8.602 1.00 25.81 178 ILE B O 1
ATOM 3932 N N . ASP B 1 180 ? 46.415 33.381 7.995 1.00 28.84 179 ASP B N 1
ATOM 3933 C CA . ASP B 1 180 ? 47.681 32.921 8.564 1.00 27.92 179 ASP B CA 1
ATOM 3934 C C . ASP B 1 180 ? 47.535 32.730 10.073 1.00 29.66 179 ASP B C 1
ATOM 3935 O O . ASP B 1 180 ? 48.109 31.788 10.650 1.00 28.36 179 ASP B O 1
ATOM 3940 N N . SER B 1 181 ? 46.705 33.571 10.704 1.00 28.74 180 SER B N 1
ATOM 3941 C CA . SER B 1 181 ? 46.514 33.512 12.156 1.00 28.19 180 SER B CA 1
ATOM 3942 C C . SER B 1 181 ? 45.778 32.262 12.624 1.00 27.70 180 SER B C 1
ATOM 3943 O O . SER B 1 181 ? 45.912 31.850 13.756 1.00 25.39 180 SER B O 1
ATOM 3946 N N . LEU B 1 182 ? 45.035 31.642 11.728 1.00 30.50 181 LEU B N 1
ATOM 3947 C CA . LEU B 1 182 ? 44.321 30.429 12.046 1.00 26.91 181 LEU B CA 1
ATOM 3948 C C . LEU B 1 182 ? 45.274 29.273 12.416 1.00 27.93 181 LEU B C 1
ATOM 3949 O O . LEU B 1 182 ? 44.864 28.319 13.078 1.00 25.98 181 LEU B O 1
ATOM 3954 N N . TRP B 1 183 ? 46.546 29.374 11.992 1.00 29.27 182 TRP B N 1
ATOM 3955 C CA . TRP B 1 183 ? 47.589 28.419 12.396 1.00 27.73 182 TRP B CA 1
ATOM 3956 C C . TRP B 1 183 ? 48.826 29.170 12.904 1.00 26.58 182 TRP B C 1
ATOM 3957 O O . TRP B 1 183 ? 49.934 28.673 12.832 1.00 30.11 182 TRP B O 1
ATOM 3968 N N . GLY B 1 184 ? 48.627 30.363 13.426 1.00 25.87 183 GLY B N 1
ATOM 3969 C CA . GLY B 1 184 ? 49.730 31.169 13.896 1.00 24.94 183 GLY B CA 1
ATOM 3970 C C . GLY B 1 184 ? 50.363 30.523 15.108 1.00 26.92 183 GLY B C 1
ATOM 3971 O O . GLY B 1 184 ? 49.748 29.649 15.738 1.00 23.97 183 GLY B O 1
ATOM 3972 N N . PRO B 1 185 ? 51.600 30.932 15.438 1.00 27.44 184 PRO B N 1
ATOM 3973 C CA . PRO B 1 185 ? 52.317 30.353 16.572 1.00 29.97 184 PRO B CA 1
ATOM 3974 C C . PRO B 1 185 ? 51.510 30.359 17.885 1.00 27.58 184 PRO B C 1
ATOM 3975 O O . PRO B 1 185 ? 51.679 29.475 18.679 1.00 24.81 184 PRO B O 1
ATOM 3979 N N . ASN B 1 186 ? 50.640 31.353 18.065 1.00 27.88 185 ASN B N 1
ATOM 3980 C CA . ASN B 1 186 ? 49.806 31.451 19.245 1.00 27.53 185 ASN B CA 1
ATOM 3981 C C . ASN B 1 186 ? 48.332 31.485 18.935 1.00 26.06 185 ASN B C 1
ATOM 3982 O O . ASN B 1 186 ? 47.559 32.115 19.648 1.00 29.06 185 ASN B O 1
ATOM 3987 N N . ALA B 1 187 ? 47.931 30.715 17.932 1.00 23.31 186 ALA B N 1
ATOM 3988 C CA . ALA B 1 187 ? 46.526 30.535 17.606 1.00 22.34 186 ALA B CA 1
ATOM 3989 C C . ALA B 1 187 ? 45.746 30.044 18.815 1.00 25.39 186 ALA B C 1
ATOM 3990 O O . ALA B 1 187 ? 46.215 29.160 19.573 1.00 26.12 186 ALA B O 1
ATOM 3992 N N . ASP B 1 188 ? 44.553 30.596 19.000 1.00 26.64 187 ASP B N 1
ATOM 3993 C CA . ASP B 1 188 ? 43.691 30.171 20.085 1.00 24.54 187 ASP B CA 1
ATOM 3994 C C . ASP B 1 188 ? 42.238 30.360 19.674 1.00 25.98 187 ASP B C 1
ATOM 3995 O O . ASP B 1 188 ? 41.962 30.877 18.591 1.00 28.32 187 ASP B O 1
ATOM 4000 N N . PRO B 1 189 ? 41.293 29.868 20.491 1.00 26.67 188 PRO B N 1
ATOM 4001 C CA . PRO B 1 189 ? 39.920 29.900 20.015 1.00 24.29 188 PRO B CA 1
ATOM 4002 C C . PRO B 1 189 ? 39.360 31.302 19.855 1.00 23.94 188 PRO B C 1
ATOM 4003 O O . PRO B 1 189 ? 38.446 31.521 19.059 1.00 23.81 188 PRO B O 1
ATOM 4007 N N . ILE B 1 190 ? 39.873 32.241 20.645 1.00 25.97 189 ILE B N 1
ATOM 4008 C CA . ILE B 1 190 ? 39.385 33.590 20.610 1.00 27.35 189 ILE B CA 1
ATOM 4009 C C . ILE B 1 190 ? 39.922 34.319 19.348 1.00 26.08 189 ILE B C 1
ATOM 4010 O O . ILE B 1 190 ? 39.150 34.858 18.568 1.00 23.57 189 ILE B O 1
ATOM 4015 N N . ASN B 1 191 ? 41.236 34.323 19.160 1.00 28.05 190 ASN B N 1
ATOM 4016 C CA . ASN B 1 191 ? 41.786 34.938 17.959 1.00 27.89 190 ASN B CA 1
ATOM 4017 C C . ASN B 1 191 ? 41.281 34.217 16.696 1.00 26.33 190 ASN B C 1
ATOM 4018 O O . ASN B 1 191 ? 41.063 34.843 15.691 1.00 25.90 190 ASN B O 1
ATOM 4023 N N . ALA B 1 192 ? 40.945 32.934 16.822 1.00 25.38 191 ALA B N 1
ATOM 4024 C CA . ALA B 1 192 ? 40.325 32.191 15.704 1.00 27.79 191 ALA B CA 1
ATOM 4025 C C . ALA B 1 192 ? 38.910 32.717 15.314 1.00 26.87 191 ALA B C 1
ATOM 4026 O O . ALA B 1 192 ? 38.617 32.872 14.133 1.00 26.43 191 ALA B O 1
ATOM 4028 N N . VAL B 1 193 ? 38.035 32.998 16.292 1.00 27.18 192 VAL B N 1
ATOM 4029 C CA A VAL B 1 193 ? 36.692 33.522 15.967 0.50 27.72 192 VAL B CA 1
ATOM 4030 C CA B VAL B 1 193 ? 36.693 33.511 15.958 0.50 27.33 192 VAL B CA 1
ATOM 4031 C C . VAL B 1 193 ? 36.802 34.905 15.329 1.00 27.99 192 VAL B C 1
ATOM 4032 O O . VAL B 1 193 ? 36.089 35.220 14.386 1.00 27.42 192 VAL B O 1
ATOM 4039 N N . LEU B 1 194 ? 37.729 35.710 15.833 1.00 26.46 193 LEU B N 1
ATOM 4040 C CA . LEU B 1 194 ? 37.917 37.039 15.341 1.00 26.03 193 LEU B CA 1
ATOM 4041 C C . LEU B 1 194 ? 38.500 37.027 13.931 1.00 28.81 193 LEU B C 1
ATOM 4042 O O . LEU B 1 194 ? 38.092 37.830 13.099 1.00 27.37 193 LEU B O 1
ATOM 4047 N N . ALA B 1 195 ? 39.425 36.110 13.665 1.00 25.69 194 ALA B N 1
ATOM 4048 C CA . ALA B 1 195 ? 39.959 35.949 12.304 1.00 25.28 194 ALA B CA 1
ATOM 4049 C C . ALA B 1 195 ? 38.851 35.559 11.304 1.00 26.57 194 ALA B C 1
ATOM 4050 O O . ALA B 1 195 ? 38.768 36.134 10.207 1.00 30.40 194 ALA B O 1
ATOM 4052 N N . ALA B 1 196 ? 37.968 34.645 11.714 1.00 24.18 195 ALA B N 1
ATOM 4053 C CA . ALA B 1 196 ? 36.863 34.204 10.888 1.00 26.94 195 ALA B CA 1
ATOM 4054 C C . ALA B 1 196 ? 35.914 35.342 10.571 1.00 28.83 195 ALA B C 1
ATOM 4055 O O . ALA B 1 196 ? 35.447 35.450 9.455 1.00 28.55 195 ALA B O 1
ATOM 4057 N N . GLU B 1 197 ? 35.599 36.148 11.576 1.00 27.92 196 GLU B N 1
ATOM 4058 C CA . GLU B 1 197 ? 34.741 37.299 11.398 1.00 29.00 196 GLU B CA 1
ATOM 4059 C C . GLU B 1 197 ? 35.384 38.275 10.448 1.00 28.81 196 GLU B C 1
ATOM 4060 O O . GLU B 1 197 ? 34.706 38.860 9.617 1.00 23.80 196 GLU B O 1
ATOM 4066 N N . GLY B 1 198 ? 36.705 38.448 10.560 1.00 27.82 197 GLY B N 1
ATOM 4067 C CA . GLY B 1 198 ? 37.432 39.263 9.591 1.00 24.61 197 GLY B CA 1
ATOM 4068 C C . GLY B 1 198 ? 37.280 38.741 8.178 1.00 24.08 197 GLY B C 1
ATOM 4069 O O . GLY B 1 198 ? 37.019 39.511 7.228 1.00 26.26 197 GLY B O 1
ATOM 4070 N N . ILE B 1 199 ? 37.443 37.434 8.006 1.00 27.90 198 ILE B N 1
ATOM 4071 C CA . ILE B 1 199 ? 37.277 36.808 6.660 1.00 26.42 198 ILE B CA 1
ATOM 4072 C C . ILE B 1 199 ? 35.853 37.055 6.119 1.00 28.21 198 ILE B C 1
ATOM 4073 O O . ILE B 1 199 ? 35.669 37.426 4.954 1.00 28.85 198 ILE B O 1
ATOM 4078 N N . ARG B 1 200 ? 34.852 36.856 6.975 1.00 27.29 199 ARG B N 1
ATOM 4079 C CA . ARG B 1 200 ? 33.455 37.068 6.578 1.00 26.47 199 ARG B CA 1
ATOM 4080 C C . ARG B 1 200 ? 33.250 38.467 6.047 1.00 24.18 199 ARG B C 1
ATOM 4081 O O . ARG B 1 200 ? 32.690 38.651 4.980 1.00 26.04 199 ARG B O 1
ATOM 4089 N N . ALA B 1 201 ? 33.753 39.450 6.797 1.00 26.32 200 ALA B N 1
ATOM 4090 C CA . ALA B 1 201 ? 33.559 40.858 6.473 1.00 25.00 200 ALA B CA 1
ATOM 4091 C C . ALA B 1 201 ? 34.306 41.275 5.213 1.00 25.09 200 ALA B C 1
ATOM 4092 O O . ALA B 1 201 ? 33.776 41.995 4.397 1.00 23.76 200 ALA B O 1
ATOM 4094 N N . LEU B 1 202 ? 35.573 40.898 5.112 1.00 26.30 201 LEU B N 1
ATOM 4095 C CA . LEU B 1 202 ? 36.387 41.246 3.941 1.00 25.01 201 LEU B CA 1
ATOM 4096 C C . LEU B 1 202 ? 35.875 40.585 2.674 1.00 27.85 201 LEU B C 1
ATOM 4097 O O . LEU B 1 202 ? 35.856 41.202 1.603 1.00 27.35 201 LEU B O 1
ATOM 4102 N N . ASN B 1 203 ? 35.423 39.346 2.804 1.00 27.73 202 ASN B N 1
ATOM 4103 C CA . ASN B 1 203 ? 34.850 38.621 1.682 1.00 29.59 202 ASN B CA 1
ATOM 4104 C C . ASN B 1 203 ? 33.577 39.284 1.167 1.00 31.39 202 ASN B C 1
ATOM 4105 O O . ASN B 1 203 ? 33.349 39.341 -0.043 1.00 33.03 202 ASN B O 1
ATOM 4110 N N . GLN B 1 204 ? 32.756 39.805 2.087 1.00 31.69 203 GLN B N 1
ATOM 4111 C CA . GLN B 1 204 ? 31.547 40.546 1.704 1.00 31.19 203 GLN B CA 1
ATOM 4112 C C . GLN B 1 204 ? 31.901 41.907 1.133 1.00 31.48 203 GLN B C 1
ATOM 4113 O O . GLN B 1 204 ? 31.337 42.325 0.145 1.00 27.11 203 GLN B O 1
ATOM 4119 N N . GLY B 1 205 ? 32.806 42.612 1.790 1.00 28.45 204 GLY B N 1
ATOM 4120 C CA . GLY B 1 205 ? 33.113 44.000 1.411 1.00 30.65 204 GLY B CA 1
ATOM 4121 C C . GLY B 1 205 ? 33.905 44.225 0.126 1.00 28.02 204 GLY B C 1
ATOM 4122 O O . GLY B 1 205 ? 33.605 45.153 -0.645 1.00 25.59 204 GLY B O 1
ATOM 4123 N N . LEU B 1 206 ? 34.937 43.420 -0.097 1.00 25.44 205 LEU B N 1
ATOM 4124 C CA . LEU B 1 206 ? 35.858 43.677 -1.227 1.00 25.88 205 LEU B CA 1
ATOM 4125 C C . LEU B 1 206 ? 35.183 43.625 -2.616 1.00 28.14 205 LEU B C 1
ATOM 4126 O O . LEU B 1 206 ? 35.420 44.502 -3.455 1.00 27.50 205 LEU B O 1
ATOM 4131 N N . PRO B 1 207 ? 34.305 42.628 -2.860 1.00 28.35 206 PRO B N 1
ATOM 4132 C CA . PRO B 1 207 ? 33.599 42.679 -4.164 1.00 30.13 206 PRO B CA 1
ATOM 4133 C C . PRO B 1 207 ? 32.741 43.954 -4.316 1.00 30.02 206 PRO B C 1
ATOM 4134 O O . PRO B 1 207 ? 32.676 44.521 -5.382 1.00 31.68 206 PRO B O 1
ATOM 4138 N N . LYS B 1 208 ? 32.149 44.420 -3.213 1.00 31.06 207 LYS B N 1
ATOM 4139 C CA . LYS B 1 208 ? 31.329 45.615 -3.251 1.00 28.61 207 LYS B CA 1
ATOM 4140 C C . LYS B 1 208 ? 32.181 46.843 -3.611 1.00 25.51 207 LYS B C 1
ATOM 4141 O O . LYS B 1 208 ? 31.768 47.692 -4.423 1.00 25.09 207 LYS B O 1
ATOM 4147 N N . ILE B 1 209 ? 33.396 46.880 -3.095 1.00 21.78 208 ILE B N 1
ATOM 4148 C CA . ILE B 1 209 ? 34.327 47.975 -3.387 1.00 24.50 208 ILE B CA 1
ATOM 4149 C C . ILE B 1 209 ? 34.702 47.987 -4.901 1.00 26.44 208 ILE B C 1
ATOM 4150 O O . ILE B 1 209 ? 34.674 49.059 -5.586 1.00 25.24 208 ILE B O 1
ATOM 4155 N N . VAL B 1 210 ? 35.003 46.816 -5.430 1.00 24.58 209 VAL B N 1
ATOM 4156 C CA . VAL B 1 210 ? 35.342 46.700 -6.840 1.00 28.04 209 VAL B CA 1
ATOM 4157 C C . VAL B 1 210 ? 34.200 47.212 -7.716 1.00 27.33 209 VAL B C 1
ATOM 4158 O O . VAL B 1 210 ? 34.430 47.913 -8.661 1.00 28.15 209 VAL B O 1
ATOM 4162 N N . ALA B 1 211 ? 32.971 46.866 -7.348 1.00 29.25 210 ALA B N 1
ATOM 4163 C CA . ALA B 1 211 ? 31.782 47.287 -8.080 1.00 27.31 210 ALA B CA 1
ATOM 4164 C C . ALA B 1 211 ? 31.459 48.754 -7.815 1.00 28.63 210 ALA B C 1
ATOM 4165 O O . ALA B 1 211 ? 30.977 49.447 -8.691 1.00 28.71 210 ALA B O 1
ATOM 4167 N N . ASN B 1 212 ? 31.725 49.224 -6.601 1.00 29.18 211 ASN B N 1
ATOM 4168 C CA . ASN B 1 212 ? 31.446 50.612 -6.246 1.00 26.76 211 ASN B CA 1
ATOM 4169 C C . ASN B 1 212 ? 32.404 51.099 -5.158 1.00 26.51 211 ASN B C 1
ATOM 4170 O O . ASN B 1 212 ? 32.138 50.912 -3.973 1.00 26.18 211 ASN B O 1
ATOM 4175 N N . PRO B 1 213 ? 33.513 51.756 -5.566 1.00 25.53 212 PRO B N 1
ATOM 4176 C CA . PRO B 1 213 ? 34.540 52.256 -4.654 1.00 27.61 212 PRO B CA 1
ATOM 4177 C C . PRO B 1 213 ? 34.028 53.238 -3.596 1.00 27.14 212 PRO B C 1
ATOM 4178 O O . PRO B 1 213 ? 34.729 53.497 -2.621 1.00 27.73 212 PRO B O 1
ATOM 4182 N N . HIS B 1 214 ? 32.846 53.814 -3.808 1.00 26.35 213 HIS B N 1
ATOM 4183 C CA . HIS B 1 214 ? 32.250 54.682 -2.806 1.00 26.11 213 HIS B CA 1
ATOM 4184 C C . HIS B 1 214 ? 31.101 53.999 -2.086 1.00 25.76 213 HIS B C 1
ATOM 4185 O O . HIS B 1 214 ? 30.265 54.656 -1.483 1.00 25.67 213 HIS B O 1
ATOM 4192 N N . SER B 1 215 ? 31.107 52.669 -2.093 1.00 26.27 214 SER B N 1
ATOM 4193 C CA . SER B 1 215 ? 30.090 51.900 -1.400 1.00 25.67 214 SER B CA 1
ATOM 4194 C C . SER B 1 215 ? 30.263 52.025 0.102 1.00 24.16 214 SER B C 1
ATOM 4195 O O . SER B 1 215 ? 31.274 51.614 0.645 1.00 26.05 214 SER B O 1
ATOM 4198 N N . ILE B 1 216 ? 29.272 52.606 0.771 1.00 22.38 215 ILE B N 1
ATOM 4199 C CA . ILE B 1 216 ? 29.334 52.765 2.203 1.00 24.83 215 ILE B CA 1
ATOM 4200 C C . ILE B 1 216 ? 29.327 51.387 2.856 1.00 26.09 215 ILE B C 1
ATOM 4201 O O . ILE B 1 216 ? 30.203 51.066 3.659 1.00 27.50 215 ILE B O 1
ATOM 4206 N N . GLU B 1 217 ? 28.362 50.560 2.469 1.00 25.32 216 GLU B N 1
ATOM 4207 C CA . GLU B 1 217 ? 28.259 49.214 2.995 1.00 28.68 216 GLU B CA 1
ATOM 4208 C C . GLU B 1 217 ? 29.554 48.412 2.791 1.00 27.05 216 GLU B C 1
ATOM 4209 O O . GLU B 1 217 ? 30.068 47.810 3.721 1.00 25.69 216 GLU B O 1
ATOM 4215 N N . GLY B 1 218 ? 30.053 48.393 1.565 1.00 25.69 217 GLY B N 1
ATOM 4216 C CA . GLY B 1 218 ? 31.253 47.631 1.246 1.00 26.09 217 GLY B CA 1
ATOM 4217 C C . GLY B 1 218 ? 32.523 48.161 1.871 1.00 25.28 217 GLY B C 1
ATOM 4218 O O . GLY B 1 218 ? 33.358 47.382 2.345 1.00 27.70 217 GLY B O 1
ATOM 4219 N N . ARG B 1 219 ? 32.708 49.474 1.852 1.00 24.38 218 ARG B N 1
ATOM 4220 C CA . ARG B 1 219 ? 33.888 50.050 2.482 1.00 27.26 218 ARG B CA 1
ATOM 4221 C C . ARG B 1 219 ? 33.830 49.862 4.013 1.00 27.71 218 ARG B C 1
ATOM 4222 O O . ARG B 1 219 ? 34.889 49.720 4.678 1.00 24.52 218 ARG B O 1
ATOM 4230 N N . ASP B 1 220 ? 32.620 49.897 4.586 1.00 26.21 219 ASP B N 1
ATOM 4231 C CA . ASP B 1 220 ? 32.485 49.656 6.045 1.00 23.82 219 ASP B CA 1
ATOM 4232 C C . ASP B 1 220 ? 32.892 48.196 6.380 1.00 25.28 219 ASP B C 1
ATOM 4233 O O . ASP B 1 220 ? 33.625 47.946 7.342 1.00 26.44 219 ASP B O 1
ATOM 4238 N N . GLU B 1 221 ? 32.383 47.245 5.610 1.00 26.05 220 GLU B N 1
ATOM 4239 C CA . GLU B 1 221 ? 32.691 45.838 5.842 1.00 26.07 220 GLU B CA 1
ATOM 4240 C C . GLU B 1 221 ? 34.186 45.567 5.751 1.00 26.32 220 GLU B C 1
ATOM 4241 O O . GLU B 1 221 ? 34.756 44.855 6.590 1.00 24.05 220 GLU B O 1
ATOM 4247 N N . ALA B 1 222 ? 34.836 46.171 4.759 1.00 27.13 221 ALA B N 1
ATOM 4248 C CA . ALA B 1 222 ? 36.274 45.973 4.573 1.00 26.42 221 ALA B CA 1
ATOM 4249 C C . ALA B 1 222 ? 37.078 46.566 5.737 1.00 25.70 221 ALA B C 1
ATOM 4250 O O . ALA B 1 222 ? 38.017 45.946 6.242 1.00 26.46 221 ALA B O 1
ATOM 4252 N N . LEU B 1 223 ? 36.670 47.734 6.205 1.00 25.58 222 LEU B N 1
ATOM 4253 C CA . LEU B 1 223 ? 37.422 48.419 7.220 1.00 26.52 222 LEU B CA 1
ATOM 4254 C C . LEU B 1 223 ? 37.225 47.705 8.582 1.00 27.06 222 LEU B C 1
ATOM 4255 O O . LEU B 1 223 ? 38.169 47.485 9.327 1.00 26.85 222 LEU B O 1
ATOM 4260 N N . TYR B 1 224 ? 35.996 47.302 8.853 1.00 27.11 223 TYR B N 1
ATOM 4261 C CA . TYR B 1 224 ? 35.697 46.499 10.026 1.00 26.29 223 TYR B CA 1
ATOM 4262 C C . TYR B 1 224 ? 36.448 45.181 9.969 1.00 26.74 223 TYR B C 1
ATOM 4263 O O . TYR B 1 224 ? 37.081 44.763 10.952 1.00 29.18 223 TYR B O 1
ATOM 4272 N N . GLY B 1 225 ? 36.402 44.524 8.820 1.00 26.83 224 GLY B N 1
ATOM 4273 C CA . GLY B 1 225 ? 37.127 43.266 8.638 1.00 25.98 224 GLY B CA 1
ATOM 4274 C C . GLY B 1 225 ? 38.639 43.424 8.845 1.00 27.08 224 GLY B C 1
ATOM 4275 O O . GLY B 1 225 ? 39.286 42.588 9.471 1.00 26.65 224 GLY B O 1
ATOM 4276 N N . ALA B 1 226 ? 39.198 44.516 8.349 1.00 28.33 225 ALA B N 1
ATOM 4277 C CA . ALA B 1 226 ? 40.627 44.766 8.541 1.00 29.11 225 ALA B CA 1
ATOM 4278 C C . ALA B 1 226 ? 40.955 44.913 10.054 1.00 28.19 225 ALA B C 1
ATOM 4279 O O . ALA B 1 226 ? 42.029 44.466 10.531 1.00 27.57 225 ALA B O 1
ATOM 4281 N N . TYR B 1 227 ? 40.034 45.488 10.811 1.00 28.35 226 TYR B N 1
ATOM 4282 C CA . TYR B 1 227 ? 40.263 45.652 12.236 1.00 26.28 226 TYR B CA 1
ATOM 4283 C C . TYR B 1 227 ? 40.391 44.324 12.933 1.00 29.01 226 TYR B C 1
ATOM 4284 O O . TYR B 1 227 ? 41.367 44.079 13.650 1.00 30.12 226 TYR B O 1
ATOM 4293 N N . LEU B 1 228 ? 39.380 43.475 12.750 1.00 29.39 227 LEU B N 1
ATOM 4294 C CA . LEU B 1 228 ? 39.343 42.185 13.390 1.00 30.23 227 LEU B CA 1
ATOM 4295 C C . LEU B 1 228 ? 40.502 41.258 12.932 1.00 29.49 227 LEU B C 1
ATOM 4296 O O . LEU B 1 228 ? 41.063 40.496 13.741 1.00 29.08 227 LEU B O 1
ATOM 4301 N N . ALA B 1 229 ? 40.867 41.363 11.661 1.00 23.87 228 ALA B N 1
ATOM 4302 C CA . ALA B 1 229 ? 42.002 40.665 11.123 1.00 26.39 228 ALA B CA 1
ATOM 4303 C C . ALA B 1 229 ? 43.260 41.017 11.903 1.00 28.53 228 ALA B C 1
ATOM 4304 O O . ALA B 1 229 ? 44.040 40.140 12.293 1.00 30.16 228 ALA B O 1
ATOM 4306 N N . ALA B 1 230 ? 43.464 42.308 12.123 1.00 27.43 229 ALA B N 1
ATOM 4307 C CA . ALA B 1 230 ? 44.646 42.777 12.813 1.00 28.42 229 ALA B CA 1
ATOM 4308 C C . ALA B 1 230 ? 44.637 42.404 14.281 1.00 24.46 229 ALA B C 1
ATOM 4309 O O . ALA B 1 230 ? 45.668 42.080 14.819 1.00 24.69 229 ALA B O 1
ATOM 4311 N N . VAL B 1 231 ? 43.477 42.502 14.940 1.00 27.01 230 VAL B N 1
ATOM 4312 C CA . VAL B 1 231 ? 43.390 42.163 16.381 1.00 26.44 230 VAL B CA 1
ATOM 4313 C C . VAL B 1 231 ? 43.708 40.656 16.573 1.00 29.13 230 VAL B C 1
ATOM 4314 O O . VAL B 1 231 ? 44.396 40.253 17.555 1.00 30.11 230 VAL B O 1
ATOM 4318 N N . SER B 1 232 ? 43.245 39.849 15.622 1.00 24.53 231 SER B N 1
ATOM 4319 C CA . SER B 1 232 ? 43.470 38.410 15.626 1.00 27.73 231 SER B CA 1
ATOM 4320 C C . SER B 1 232 ? 44.961 38.126 15.440 1.00 26.19 231 SER B C 1
ATOM 4321 O O . SER B 1 232 ? 45.542 37.328 16.153 1.00 26.64 231 SER B O 1
ATOM 4324 N N . PHE B 1 233 ? 45.551 38.816 14.490 1.00 25.81 232 PHE B N 1
ATOM 4325 C CA . PHE B 1 233 ? 46.966 38.692 14.158 1.00 25.51 232 PHE B CA 1
ATOM 4326 C C . PHE B 1 233 ? 47.887 39.125 15.301 1.00 25.03 232 PHE B C 1
ATOM 4327 O O . PHE B 1 233 ? 48.904 38.487 15.558 1.00 27.24 232 PHE B O 1
ATOM 4335 N N . ALA B 1 234 ? 47.516 40.201 15.993 1.00 28.75 233 ALA B N 1
ATOM 4336 C CA . ALA B 1 234 ? 48.295 40.702 17.138 1.00 28.89 233 ALA B CA 1
ATOM 4337 C C . ALA B 1 234 ? 48.364 39.638 18.273 1.00 31.45 233 ALA B C 1
ATOM 4338 O O . ALA B 1 234 ? 49.352 39.560 19.044 1.00 29.20 233 ALA B O 1
ATOM 4340 N N . SER B 1 235 ? 47.304 38.847 18.384 1.00 30.56 234 SER B N 1
ATOM 4341 C CA . SER B 1 235 ? 47.234 37.802 19.368 1.00 27.77 234 SER B CA 1
ATOM 4342 C C . SER B 1 235 ? 47.885 36.513 18.842 1.00 26.34 234 SER B C 1
ATOM 4343 O O . SER B 1 235 ? 48.710 35.942 19.502 1.00 26.06 234 SER B O 1
ATOM 4346 N N . ALA B 1 236 ? 47.521 36.095 17.639 1.00 24.93 235 ALA B N 1
ATOM 4347 C CA . ALA B 1 236 ? 47.987 34.819 17.088 1.00 25.93 235 ALA B CA 1
ATOM 4348 C C . ALA B 1 236 ? 49.464 34.813 16.679 1.00 29.68 235 ALA B C 1
ATOM 4349 O O . ALA B 1 236 ? 50.101 33.737 16.665 1.00 29.62 235 ALA B O 1
ATOM 4351 N N . GLY B 1 237 ? 50.017 35.991 16.366 1.00 28.23 236 GLY B N 1
ATOM 4352 C CA . GLY B 1 237 ? 51.422 36.095 15.967 1.00 30.38 236 GLY B CA 1
ATOM 4353 C C . GLY B 1 237 ? 51.625 35.777 14.488 1.00 30.90 236 GLY B C 1
ATOM 4354 O O . GLY B 1 237 ? 50.720 35.230 13.824 1.00 28.64 236 GLY B O 1
ATOM 4355 N N . SER B 1 238 ? 52.824 36.084 13.981 1.00 28.89 237 SER B N 1
ATOM 4356 C CA . SER B 1 238 ? 53.154 35.869 12.582 1.00 28.53 237 SER B CA 1
ATOM 4357 C C . SER B 1 238 ? 53.399 34.418 12.252 1.00 26.18 237 SER B C 1
ATOM 4358 O O . SER B 1 238 ? 54.298 33.803 12.805 1.00 27.58 237 SER B O 1
ATOM 4361 N N . GLY B 1 239 ? 52.664 33.906 11.261 1.00 26.23 238 GLY B N 1
ATOM 4362 C CA . GLY B 1 239 ? 52.851 32.549 10.790 1.00 26.09 238 GLY B CA 1
ATOM 4363 C C . GLY B 1 239 ? 53.667 32.527 9.517 1.00 29.46 238 GLY B C 1
ATOM 4364 O O . GLY B 1 239 ? 54.262 33.549 9.113 1.00 26.21 238 GLY B O 1
ATOM 4365 N N . LEU B 1 240 ? 53.656 31.370 8.857 1.00 26.67 239 LEU B N 1
ATOM 4366 C CA . LEU B 1 240 ? 54.389 31.154 7.647 1.00 27.05 239 LEU B CA 1
ATOM 4367 C C . LEU B 1 240 ? 54.202 32.256 6.606 1.00 26.58 239 LEU B C 1
ATOM 4368 O O . LEU B 1 240 ? 55.175 32.738 6.026 1.00 28.63 239 LEU B O 1
ATOM 4373 N N . HIS B 1 241 ? 52.963 32.597 6.310 1.00 25.09 240 HIS B N 1
ATOM 4374 C CA . HIS B 1 241 ? 52.714 33.647 5.355 1.00 27.40 240 HIS B CA 1
ATOM 4375 C C . HIS B 1 241 ? 53.493 34.925 5.703 1.00 26.87 240 HIS B C 1
ATOM 4376 O O . HIS B 1 241 ? 54.206 35.462 4.870 1.00 24.04 240 HIS B O 1
ATOM 4383 N N . HIS B 1 242 ? 53.320 35.433 6.919 1.00 27.53 241 HIS B N 1
ATOM 4384 C CA . HIS B 1 242 ? 53.973 36.691 7.277 1.00 27.98 241 HIS B CA 1
ATOM 4385 C C . HIS B 1 242 ? 55.493 36.603 7.241 1.00 29.75 241 HIS B C 1
ATOM 4386 O O . HIS B 1 242 ? 56.155 37.544 6.781 1.00 29.08 241 HIS B O 1
ATOM 4393 N N . LYS B 1 243 ? 56.045 35.437 7.585 1.00 30.15 242 LYS B N 1
ATOM 4394 C CA . LYS B 1 243 ? 57.490 35.245 7.509 1.00 28.99 242 LYS B CA 1
ATOM 4395 C C . LYS B 1 243 ? 57.983 35.306 6.058 1.00 27.49 242 LYS B C 1
ATOM 4396 O O . LYS B 1 243 ? 59.001 35.956 5.767 1.00 28.27 242 LYS B O 1
ATOM 4402 N N . ILE B 1 244 ? 57.260 34.660 5.145 1.00 25.57 243 ILE B N 1
ATOM 4403 C CA . ILE B 1 244 ? 57.612 34.718 3.711 1.00 25.91 243 ILE B CA 1
ATOM 4404 C C . ILE B 1 244 ? 57.597 36.163 3.202 1.00 28.59 243 ILE B C 1
ATOM 4405 O O . ILE B 1 244 ? 58.536 36.616 2.520 1.00 30.50 243 ILE B O 1
ATOM 4410 N N . CYS B 1 245 ? 56.531 36.880 3.529 1.00 29.33 244 CYS B N 1
ATOM 4411 C CA . CYS B 1 245 ? 56.359 38.271 3.076 1.00 31.26 244 CYS B CA 1
ATOM 4412 C C . CYS B 1 245 ? 57.374 39.212 3.695 1.00 32.90 244 CYS B C 1
ATOM 4413 O O . CYS B 1 245 ? 57.845 40.153 3.022 1.00 32.20 244 CYS B O 1
ATOM 4416 N N . HIS B 1 246 ? 57.712 38.961 4.968 1.00 33.17 245 HIS B N 1
ATOM 4417 C CA . HIS B 1 246 ? 58.758 39.704 5.663 1.00 33.96 245 HIS B CA 1
ATOM 4418 C C . HIS B 1 246 ? 60.060 39.639 4.892 1.00 34.74 245 HIS B C 1
ATOM 4419 O O . HIS B 1 246 ? 60.743 40.655 4.733 1.00 32.04 245 HIS B O 1
ATOM 4426 N N . THR B 1 247 ? 60.400 38.442 4.398 1.00 33.76 246 THR B N 1
ATOM 4427 C CA . THR B 1 247 ? 61.623 38.245 3.655 1.00 32.07 246 THR B CA 1
ATOM 4428 C C . THR B 1 247 ? 61.538 38.922 2.290 1.00 33.55 246 THR B C 1
ATOM 4429 O O . THR B 1 247 ? 62.467 39.613 1.879 1.00 31.54 246 THR B O 1
ATOM 4433 N N . LEU B 1 248 ? 60.421 38.711 1.587 1.00 34.31 247 LEU B N 1
ATOM 4434 C CA . LEU B 1 248 ? 60.251 39.265 0.238 1.00 33.03 247 LEU B CA 1
ATOM 4435 C C . LEU B 1 248 ? 60.305 40.786 0.260 1.00 35.18 247 LEU B C 1
ATOM 4436 O O . LEU B 1 248 ? 60.854 41.394 -0.632 1.00 34.59 247 LEU B O 1
ATOM 4441 N N . GLY B 1 249 ? 59.739 41.391 1.298 1.00 37.72 248 GLY B N 1
ATOM 4442 C CA . GLY B 1 249 ? 59.821 42.845 1.483 1.00 39.34 248 GLY B CA 1
ATOM 4443 C C . GLY B 1 249 ? 61.196 43.289 1.993 1.00 40.96 248 GLY B C 1
ATOM 4444 O O . GLY B 1 249 ? 61.750 44.258 1.516 1.00 40.87 248 GLY B O 1
ATOM 4445 N N . GLY B 1 250 ? 61.752 42.549 2.953 1.00 41.76 249 GLY B N 1
ATOM 4446 C CA . GLY B 1 250 ? 63.014 42.933 3.597 1.00 41.45 249 GLY B CA 1
ATOM 4447 C C . GLY B 1 250 ? 64.260 42.707 2.761 1.00 42.33 249 GLY B C 1
ATOM 4448 O O . GLY B 1 250 ? 65.140 43.547 2.722 1.00 44.43 249 GLY B O 1
ATOM 4449 N N . THR B 1 251 ? 64.329 41.566 2.092 1.00 40.92 250 THR B N 1
ATOM 4450 C CA . THR B 1 251 ? 65.488 41.208 1.302 1.00 40.10 250 THR B CA 1
ATOM 4451 C C . THR B 1 251 ? 65.340 41.633 -0.169 1.00 38.91 250 THR B C 1
ATOM 4452 O O . THR B 1 251 ? 66.299 42.087 -0.791 1.00 37.05 250 THR B O 1
ATOM 4456 N N . PHE B 1 252 ? 64.127 41.519 -0.699 1.00 38.29 251 PHE B N 1
ATOM 4457 C CA . PHE B 1 252 ? 63.886 41.759 -2.123 1.00 38.01 251 PHE B CA 1
ATOM 4458 C C . PHE B 1 252 ? 63.077 43.032 -2.421 1.00 36.89 251 PHE B C 1
ATOM 4459 O O . PHE B 1 252 ? 62.818 43.341 -3.587 1.00 38.22 251 PHE B O 1
ATOM 4467 N N . ASN B 1 253 ? 62.725 43.784 -1.369 1.00 33.93 252 ASN B N 1
ATOM 4468 C CA . ASN B 1 253 ? 62.027 45.067 -1.512 1.00 34.52 252 ASN B CA 1
ATOM 4469 C C . ASN B 1 253 ? 60.791 45.020 -2.423 1.00 35.26 252 ASN B C 1
ATOM 4470 O O . ASN B 1 253 ? 60.487 46.004 -3.090 1.00 37.49 252 ASN B O 1
ATOM 4472 N N . LEU B 1 254 ? 60.065 43.887 -2.427 1.00 36.05 253 LEU B N 1
ATOM 4473 C CA . LEU B 1 254 ? 58.843 43.756 -3.254 1.00 33.59 253 LEU B CA 1
ATOM 4474 C C . LEU B 1 254 ? 57.704 44.548 -2.603 1.00 32.53 253 LEU B C 1
ATOM 4475 O O . LEU B 1 254 ? 57.700 44.725 -1.386 1.00 33.62 253 LEU B O 1
ATOM 4480 N N . PRO B 1 255 ? 56.727 45.020 -3.410 1.00 30.61 254 PRO B N 1
ATOM 4481 C CA . PRO B 1 255 ? 55.635 45.832 -2.858 1.00 31.34 254 PRO B CA 1
ATOM 4482 C C . PRO B 1 255 ? 54.803 45.098 -1.816 1.00 29.52 254 PRO B C 1
ATOM 4483 O O . PRO B 1 255 ? 54.316 44.017 -2.066 1.00 28.58 254 PRO B O 1
ATOM 4487 N N . HIS B 1 256 ? 54.646 45.724 -0.663 1.00 31.31 255 HIS B N 1
ATOM 4488 C CA . HIS B 1 256 ? 53.998 45.118 0.504 1.00 32.49 255 HIS B CA 1
ATOM 4489 C C . HIS B 1 256 ? 52.635 44.458 0.236 1.00 34.33 255 HIS B C 1
ATOM 4490 O O . HIS B 1 256 ? 52.505 43.233 0.358 1.00 32.24 255 HIS B O 1
ATOM 4497 N N . ALA B 1 257 ? 51.623 45.269 -0.106 1.00 32.81 256 ALA B N 1
ATOM 4498 C CA . ALA B 1 257 ? 50.249 44.762 -0.259 1.00 33.50 256 ALA B CA 1
ATOM 4499 C C . ALA B 1 257 ? 50.111 43.686 -1.340 1.00 33.25 256 ALA B C 1
ATOM 4500 O O . ALA B 1 257 ? 49.465 42.668 -1.123 1.00 30.13 256 ALA B O 1
ATOM 4502 N N . GLN B 1 258 ? 50.733 43.906 -2.484 1.00 29.17 257 GLN B N 1
ATOM 4503 C CA . GLN B 1 258 ? 50.589 42.987 -3.599 1.00 31.19 257 GLN B CA 1
ATOM 4504 C C . GLN B 1 258 ? 51.252 41.670 -3.301 1.00 31.79 257 GLN B C 1
ATOM 4505 O O . GLN B 1 258 ? 50.863 40.634 -3.862 1.00 32.87 257 GLN B O 1
ATOM 4511 N N . THR B 1 259 ? 52.273 41.708 -2.433 1.00 31.91 258 THR B N 1
ATOM 4512 C CA . THR B 1 259 ? 53.035 40.518 -2.066 1.00 30.94 258 THR B CA 1
ATOM 4513 C C . THR B 1 259 ? 52.213 39.667 -1.137 1.00 31.62 258 THR B C 1
ATOM 4514 O O . THR B 1 259 ? 52.115 38.458 -1.320 1.00 33.53 258 THR B O 1
ATOM 4518 N N . HIS B 1 260 ? 51.623 40.301 -0.128 1.00 30.45 259 HIS B N 1
ATOM 4519 C CA . HIS B 1 260 ? 50.695 39.618 0.740 1.00 29.94 259 HIS B CA 1
ATOM 4520 C C . HIS B 1 260 ? 49.560 39.019 -0.105 1.00 28.57 259 HIS B C 1
ATOM 4521 O O . HIS B 1 260 ? 49.282 37.822 -0.039 1.00 27.35 259 HIS B O 1
ATOM 4528 N N . ALA B 1 261 ? 48.976 39.842 -0.960 1.00 26.43 260 ALA B N 1
ATOM 4529 C CA . ALA B 1 261 ? 47.898 39.405 -1.817 1.00 26.39 260 ALA B CA 1
ATOM 4530 C C . ALA B 1 261 ? 48.278 38.135 -2.586 1.00 26.49 260 ALA B C 1
ATOM 4531 O O . ALA B 1 261 ? 47.502 37.201 -2.652 1.00 27.17 260 ALA B O 1
ATOM 4533 N N . THR B 1 262 ? 49.481 38.122 -3.165 1.00 28.04 261 THR B N 1
ATOM 4534 C CA . THR B 1 262 ? 49.912 37.027 -4.041 1.00 29.48 261 THR B CA 1
ATOM 4535 C C . THR B 1 262 ? 50.303 35.772 -3.293 1.00 28.26 261 THR B C 1
ATOM 4536 O O . THR B 1 262 ? 49.938 34.676 -3.685 1.00 30.39 261 THR B O 1
ATOM 4540 N N . VAL B 1 263 ? 51.056 35.934 -2.226 1.00 29.20 262 VAL B N 1
ATOM 4541 C CA . VAL B 1 263 ? 51.546 34.793 -1.443 1.00 28.04 262 VAL B CA 1
ATOM 4542 C C . VAL B 1 263 ? 50.423 34.028 -0.683 1.00 29.22 262 VAL B C 1
ATOM 4543 O O . VAL B 1 263 ? 50.473 32.803 -0.573 1.00 28.51 262 VAL B O 1
ATOM 4547 N N . LEU B 1 264 ? 49.387 34.755 -0.241 1.00 28.98 263 LEU B N 1
ATOM 4548 C CA . LEU B 1 264 ? 48.309 34.185 0.598 1.00 25.91 263 LEU B CA 1
ATOM 4549 C C . LEU B 1 264 ? 47.739 32.825 0.136 1.00 25.48 263 LEU B C 1
ATOM 4550 O O . LEU B 1 264 ? 47.761 31.883 0.893 1.00 27.02 263 LEU B O 1
ATOM 4555 N N . PRO B 1 265 ? 47.197 32.746 -1.088 1.00 23.30 264 PRO B N 1
ATOM 4556 C CA . PRO B 1 265 ? 46.562 31.488 -1.525 1.00 27.20 264 PRO B CA 1
ATOM 4557 C C . PRO B 1 265 ? 47.514 30.259 -1.563 1.00 28.03 264 PRO B C 1
ATOM 4558 O O . PRO B 1 265 ? 47.065 29.113 -1.358 1.00 30.15 264 PRO B O 1
ATOM 4562 N N . TYR B 1 266 ? 48.798 30.501 -1.774 1.00 26.43 265 TYR B N 1
ATOM 4563 C CA . TYR B 1 266 ? 49.781 29.407 -1.817 1.00 26.28 265 TYR B CA 1
ATOM 4564 C C . TYR B 1 266 ? 50.031 28.874 -0.423 1.00 25.80 265 TYR B C 1
ATOM 4565 O O . TYR B 1 266 ? 50.015 27.682 -0.215 1.00 26.23 265 TYR B O 1
ATOM 4574 N N . VAL B 1 267 ? 50.142 29.775 0.545 1.00 25.18 266 VAL B N 1
ATOM 4575 C CA . VAL B 1 267 ? 50.319 29.379 1.941 1.00 26.03 266 VAL B CA 1
ATOM 4576 C C . VAL B 1 267 ? 49.082 28.593 2.433 1.00 25.97 266 VAL B C 1
ATOM 4577 O O . VAL B 1 267 ? 49.224 27.563 3.113 1.00 25.78 266 VAL B O 1
ATOM 4581 N N . LEU B 1 268 ? 47.881 29.065 2.068 1.00 24.24 267 LEU B N 1
ATOM 4582 C CA . LEU B 1 268 ? 46.627 28.360 2.430 1.00 24.15 267 LEU B CA 1
ATOM 4583 C C . LEU B 1 268 ? 46.603 26.975 1.879 1.00 23.23 267 LEU B C 1
ATOM 4584 O O . LEU B 1 268 ? 46.276 26.025 2.593 1.00 22.91 267 LEU B O 1
ATOM 4589 N N . ALA B 1 269 ? 46.978 26.840 0.610 1.00 23.37 268 ALA B N 1
ATOM 4590 C CA . ALA B 1 269 ? 46.993 25.530 -0.053 1.00 24.43 268 ALA B CA 1
ATOM 4591 C C . ALA B 1 269 ? 48.066 24.644 0.560 1.00 24.78 268 ALA B C 1
ATOM 4592 O O . ALA B 1 269 ? 47.858 23.447 0.779 1.00 25.50 268 ALA B O 1
ATOM 4594 N N . PHE B 1 270 ? 49.206 25.254 0.866 1.00 24.35 269 PHE B N 1
ATOM 4595 C CA . PHE B 1 270 ? 50.314 24.561 1.469 1.00 24.17 269 PHE B CA 1
ATOM 4596 C C . PHE B 1 270 ? 49.938 23.981 2.829 1.00 24.24 269 PHE B C 1
ATOM 4597 O O . PHE B 1 270 ? 50.175 22.814 3.085 1.00 21.35 269 PHE B O 1
ATOM 4605 N N . ASN B 1 271 ? 49.319 24.803 3.677 1.00 24.35 270 ASN B N 1
ATOM 4606 C CA . ASN B 1 271 ? 48.995 24.399 5.057 1.00 26.33 270 ASN B CA 1
ATOM 4607 C C . ASN B 1 271 ? 47.627 23.737 5.275 1.00 24.79 270 ASN B C 1
ATOM 4608 O O . ASN B 1 271 ? 47.434 23.067 6.279 1.00 26.24 270 ASN B O 1
ATOM 4613 N N . ALA B 1 272 ? 46.690 23.935 4.347 1.00 25.77 271 ALA B N 1
ATOM 4614 C CA . ALA B 1 272 ? 45.300 23.509 4.547 1.00 26.86 271 ALA B CA 1
ATOM 4615 C C . ALA B 1 272 ? 45.162 22.031 4.937 1.00 28.80 271 ALA B C 1
ATOM 4616 O O . ALA B 1 272 ? 44.492 21.701 5.940 1.00 29.82 271 ALA B O 1
ATOM 4618 N N . GLY B 1 273 ? 45.827 21.145 4.192 1.00 29.81 272 GLY B N 1
ATOM 4619 C CA . GLY B 1 273 ? 45.747 19.717 4.475 1.00 28.34 272 GLY B CA 1
ATOM 4620 C C . GLY B 1 273 ? 46.112 19.370 5.926 1.00 29.81 272 GLY B C 1
ATOM 4621 O O . GLY B 1 273 ? 45.513 18.486 6.521 1.00 31.05 272 GLY B O 1
ATOM 4622 N N . ASP B 1 274 ? 47.085 20.091 6.490 1.00 28.11 273 ASP B N 1
ATOM 4623 C CA . ASP B 1 274 ? 47.572 19.816 7.843 1.00 29.37 273 ASP B CA 1
ATOM 4624 C C . ASP B 1 274 ? 46.897 20.643 8.927 1.00 29.08 273 ASP B C 1
ATOM 4625 O O . ASP B 1 274 ? 47.149 20.422 10.094 1.00 30.27 273 ASP B O 1
ATOM 4630 N N . ALA B 1 275 ? 46.049 21.599 8.534 1.00 29.29 274 ALA B N 1
ATOM 4631 C CA . ALA B 1 275 ? 45.287 22.407 9.500 1.00 29.66 274 ALA B CA 1
ATOM 4632 C C . ALA B 1 275 ? 43.786 22.318 9.200 1.00 29.56 274 ALA B C 1
ATOM 4633 O O . ALA B 1 275 ? 43.149 23.330 8.912 1.00 29.50 274 ALA B O 1
ATOM 4635 N N . PRO B 1 276 ? 43.208 21.112 9.330 1.00 31.46 275 PRO B N 1
ATOM 4636 C CA . PRO B 1 276 ? 41.795 20.883 8.959 1.00 32.55 275 PRO B CA 1
ATOM 4637 C C . PRO B 1 276 ? 40.777 21.737 9.717 1.00 30.57 275 PRO B C 1
ATOM 4638 O O . PRO B 1 276 ? 39.770 22.122 9.151 1.00 30.17 275 PRO B O 1
ATOM 4642 N N . GLU B 1 277 ? 41.033 22.026 10.985 1.00 30.28 276 GLU B N 1
ATOM 4643 C CA . GLU B 1 277 ? 40.085 22.830 11.763 1.00 32.39 276 GLU B CA 1
ATOM 4644 C C . GLU B 1 277 ? 40.085 24.277 11.291 1.00 29.78 276 GLU B C 1
ATOM 4645 O O . GLU B 1 277 ? 39.019 24.875 11.078 1.00 28.49 276 GLU B O 1
ATOM 4651 N N . ALA B 1 278 ? 41.281 24.826 11.088 1.00 30.35 277 ALA B N 1
ATOM 4652 C CA . ALA B 1 278 ? 41.433 26.172 10.532 1.00 30.52 277 ALA B CA 1
ATOM 4653 C C . ALA B 1 278 ? 40.785 26.217 9.151 1.00 32.00 277 ALA B C 1
ATOM 4654 O O . ALA B 1 278 ? 40.098 27.184 8.799 1.00 32.15 277 ALA B O 1
ATOM 4656 N N . GLU B 1 279 ? 41.006 25.155 8.376 1.00 32.37 278 GLU B N 1
ATOM 4657 C CA . GLU B 1 279 ? 40.487 25.082 7.026 1.00 35.04 278 GLU B CA 1
ATOM 4658 C C . GLU B 1 279 ? 38.966 25.157 7.041 1.00 34.17 278 GLU B C 1
ATOM 4659 O O . GLU B 1 279 ? 38.384 25.907 6.287 1.00 35.15 278 GLU B O 1
ATOM 4665 N N . ARG B 1 280 ? 38.331 24.411 7.944 1.00 33.50 279 ARG B N 1
ATOM 4666 C CA . ARG B 1 280 ? 36.874 24.385 7.993 1.00 34.57 279 ARG B CA 1
ATOM 4667 C C . ARG B 1 280 ? 36.288 25.704 8.456 1.00 31.77 279 ARG B C 1
ATOM 4668 O O . ARG B 1 280 ? 35.272 26.144 7.947 1.00 29.80 279 ARG B O 1
ATOM 4676 N N . ARG B 1 281 ? 36.937 26.345 9.414 1.00 34.12 280 ARG B N 1
ATOM 4677 C CA . ARG B 1 281 ? 36.440 27.610 9.923 1.00 31.33 280 ARG B CA 1
ATOM 4678 C C . ARG B 1 281 ? 36.481 28.674 8.821 1.00 31.07 280 ARG B C 1
ATOM 4679 O O . ARG B 1 281 ? 35.547 29.450 8.658 1.00 29.54 280 ARG B O 1
ATOM 4687 N N . ALA B 1 282 ? 37.590 28.706 8.086 1.00 31.54 281 ALA B N 1
ATOM 4688 C CA . ALA B 1 282 ? 37.753 29.633 6.968 1.00 27.98 281 ALA B CA 1
ATOM 4689 C C . ALA B 1 282 ? 36.699 29.366 5.911 1.00 29.28 281 ALA B C 1
ATOM 4690 O O . ALA B 1 282 ? 36.086 30.297 5.381 1.00 30.01 281 ALA B O 1
ATOM 4692 N N . ALA B 1 283 ? 36.500 28.080 5.608 1.00 29.07 282 ALA B N 1
ATOM 4693 C CA . ALA B 1 283 ? 35.501 27.643 4.667 1.00 30.54 282 ALA B CA 1
ATOM 4694 C C . ALA B 1 283 ? 34.133 28.204 5.048 1.00 29.37 282 ALA B C 1
ATOM 4695 O O . ALA B 1 283 ? 33.455 28.835 4.230 1.00 29.43 282 ALA B O 1
ATOM 4697 N N . ALA B 1 284 ? 33.748 27.996 6.297 1.00 32.94 283 ALA B N 1
ATOM 4698 C CA . ALA B 1 284 ? 32.473 28.505 6.812 1.00 33.56 283 ALA B CA 1
ATOM 4699 C C . ALA B 1 284 ? 32.384 30.017 6.715 1.00 34.07 283 ALA B C 1
ATOM 4700 O O . ALA B 1 284 ? 31.324 30.549 6.468 1.00 33.43 283 ALA B O 1
ATOM 4702 N N . ALA B 1 285 ? 33.500 30.712 6.955 1.00 34.31 284 ALA B N 1
ATOM 4703 C CA . ALA B 1 285 ? 33.526 32.189 6.863 1.00 32.41 284 ALA B CA 1
ATOM 4704 C C . ALA B 1 285 ? 33.348 32.660 5.391 1.00 31.27 284 ALA B C 1
ATOM 4705 O O . ALA B 1 285 ? 32.749 33.727 5.126 1.00 30.22 284 ALA B O 1
ATOM 4707 N N . PHE B 1 286 ? 33.865 31.882 4.439 1.00 28.31 285 PHE B N 1
ATOM 4708 C CA . PHE B 1 286 ? 33.658 32.221 3.031 1.00 30.91 285 PHE B CA 1
ATOM 4709 C C . PHE B 1 286 ? 32.266 31.795 2.577 1.00 32.32 285 PHE B C 1
ATOM 4710 O O . PHE B 1 286 ? 31.712 32.368 1.663 1.00 34.36 285 PHE B O 1
ATOM 4718 N N . GLY B 1 287 ? 31.686 30.801 3.249 1.00 36.60 286 GLY B N 1
ATOM 4719 C CA . GLY B 1 287 ? 30.382 30.261 2.834 1.00 35.43 286 GLY B CA 1
ATOM 4720 C C . GLY B 1 287 ? 30.549 29.233 1.723 1.00 33.50 286 GLY B C 1
ATOM 4721 O O . GLY B 1 287 ? 29.653 29.033 0.908 1.00 32.76 286 GLY B O 1
ATOM 4722 N N . THR B 1 288 ? 31.716 28.596 1.694 1.00 32.12 287 THR B N 1
ATOM 4723 C CA . THR B 1 288 ? 32.012 27.533 0.741 1.00 31.54 287 THR B CA 1
ATOM 4724 C C . THR B 1 288 ? 32.469 26.270 1.479 1.00 32.42 287 THR B C 1
ATOM 4725 O O . THR B 1 288 ? 32.828 26.325 2.659 1.00 34.84 287 THR B O 1
ATOM 4729 N N . ASP B 1 289 ? 32.460 25.141 0.779 1.00 33.59 288 ASP B N 1
ATOM 4730 C CA . ASP B 1 289 ? 32.855 23.850 1.366 1.00 34.77 288 ASP B CA 1
ATOM 4731 C C . ASP B 1 289 ? 34.351 23.755 1.706 1.00 33.23 288 ASP B C 1
ATOM 4732 O O . ASP B 1 289 ? 34.744 23.022 2.625 1.00 35.12 288 ASP B O 1
ATOM 4737 N N . THR B 1 290 ? 35.178 24.461 0.948 1.00 32.02 289 THR B N 1
ATOM 4738 C CA . THR B 1 290 ? 36.589 24.528 1.239 1.00 31.90 289 THR B CA 1
ATOM 4739 C C . THR B 1 290 ? 37.042 26.001 1.315 1.00 32.04 289 THR B C 1
ATOM 4740 O O . THR B 1 290 ? 36.419 26.898 0.721 1.00 33.19 289 THR B O 1
ATOM 4744 N N . ALA B 1 291 ? 38.147 26.234 2.009 1.00 32.59 290 ALA B N 1
ATOM 4745 C CA . ALA B 1 291 ? 38.673 27.584 2.173 1.00 31.16 290 ALA B CA 1
ATOM 4746 C C . ALA B 1 291 ? 39.366 28.080 0.887 1.00 30.06 290 ALA B C 1
ATOM 4747 O O . ALA B 1 291 ? 39.252 29.257 0.521 1.00 29.07 290 ALA B O 1
ATOM 4749 N N . LEU B 1 292 ? 40.083 27.197 0.208 1.00 29.27 291 LEU B N 1
ATOM 4750 C CA . LEU B 1 292 ? 40.794 27.597 -1.006 1.00 29.10 291 LEU B CA 1
ATOM 4751 C C . LEU B 1 292 ? 39.774 28.007 -2.086 1.00 29.51 291 LEU B C 1
ATOM 4752 O O . LEU B 1 292 ? 39.964 29.005 -2.753 1.00 30.22 291 LEU B O 1
ATOM 4757 N N . GLU B 1 293 ? 38.656 27.273 -2.178 1.00 30.86 292 GLU B N 1
ATOM 4758 C CA . GLU B 1 293 ? 37.549 27.635 -3.084 1.00 31.45 292 GLU B CA 1
ATOM 4759 C C . GLU B 1 293 ? 37.056 29.037 -2.733 1.00 29.66 292 GLU B C 1
ATOM 4760 O O . GLU B 1 293 ? 36.960 29.901 -3.595 1.00 29.61 292 GLU B O 1
ATOM 4766 N N . GLY B 1 294 ? 36.765 29.267 -1.456 1.00 27.06 293 GLY B N 1
ATOM 4767 C CA . GLY B 1 294 ? 36.344 30.580 -1.010 1.00 27.81 293 GLY B CA 1
ATOM 4768 C C . GLY B 1 294 ? 37.292 31.689 -1.455 1.00 29.58 293 GLY B C 1
ATOM 4769 O O . GLY B 1 294 ? 36.871 32.662 -2.097 1.00 30.73 293 GLY B O 1
ATOM 4770 N N . LEU B 1 295 ? 38.579 31.522 -1.153 1.00 29.80 294 LEU B N 1
ATOM 4771 C CA . LEU B 1 295 ? 39.587 32.523 -1.504 1.00 29.69 294 LEU B CA 1
ATOM 4772 C C . LEU B 1 295 ? 39.695 32.747 -3.033 1.00 30.63 294 LEU B C 1
ATOM 4773 O O . LEU B 1 295 ? 39.706 33.884 -3.499 1.00 30.09 294 LEU B O 1
ATOM 4778 N N . GLN B 1 296 ? 39.759 31.658 -3.800 1.00 32.12 295 GLN B N 1
ATOM 4779 C CA . GLN B 1 296 ? 39.921 31.756 -5.258 1.00 32.65 295 GLN B CA 1
ATOM 4780 C C . GLN B 1 296 ? 38.774 32.502 -5.919 1.00 32.63 295 GLN B C 1
ATOM 4781 O O . GLN B 1 296 ? 38.995 33.321 -6.806 1.00 31.83 295 GLN B O 1
ATOM 4787 N N . ARG B 1 297 ? 37.550 32.217 -5.477 1.00 35.65 296 ARG B N 1
ATOM 4788 C CA . ARG B 1 297 ? 36.349 32.908 -5.986 1.00 36.21 296 ARG B CA 1
ATOM 4789 C C . ARG B 1 297 ? 36.413 34.402 -5.677 1.00 35.33 296 ARG B C 1
ATOM 4790 O O . ARG B 1 297 ? 36.043 35.235 -6.501 1.00 32.64 296 ARG B O 1
ATOM 4798 N N . LEU B 1 298 ? 36.829 34.730 -4.460 1.00 32.82 297 LEU B N 1
ATOM 4799 C CA . LEU B 1 298 ? 36.974 36.117 -4.069 1.00 34.14 297 LEU B CA 1
ATOM 4800 C C . LEU B 1 298 ? 38.037 36.769 -4.944 1.00 32.85 297 LEU B C 1
ATOM 4801 O O . LEU B 1 298 ? 37.809 37.820 -5.518 1.00 31.96 297 LEU B O 1
ATOM 4806 N N . ARG B 1 299 ? 39.183 36.100 -5.077 1.00 32.48 298 ARG B N 1
ATOM 4807 C CA . ARG B 1 299 ? 40.289 36.626 -5.869 1.00 31.53 298 ARG B CA 1
ATOM 4808 C C . ARG B 1 299 ? 39.844 36.906 -7.288 1.00 31.19 298 ARG B C 1
ATOM 4809 O O . ARG B 1 299 ? 40.115 37.967 -7.821 1.00 28.13 298 ARG B O 1
ATOM 4817 N N . LEU B 1 300 ? 39.128 35.956 -7.878 1.00 31.08 299 LEU B N 1
ATOM 4818 C CA . LEU B 1 300 ? 38.616 36.116 -9.214 1.00 31.00 299 LEU B CA 1
ATOM 4819 C C . LEU B 1 300 ? 37.668 37.306 -9.320 1.00 30.23 299 LEU B C 1
ATOM 4820 O O . LEU B 1 300 ? 37.855 38.180 -10.166 1.00 26.24 299 LEU B O 1
ATOM 4825 N N . SER B 1 301 ? 36.693 37.377 -8.426 1.00 30.39 300 SER B N 1
ATOM 4826 C CA . SER B 1 301 ? 35.707 38.464 -8.461 1.00 33.49 300 SER B CA 1
ATOM 4827 C C . SER B 1 301 ? 36.340 39.846 -8.222 1.00 33.60 300 SER B C 1
ATOM 4828 O O . SER B 1 301 ? 35.761 40.869 -8.577 1.00 35.11 300 SER B O 1
ATOM 4831 N N . VAL B 1 302 ? 37.547 39.855 -7.673 1.00 32.99 301 VAL B N 1
ATOM 4832 C CA . VAL B 1 302 ? 38.214 41.079 -7.283 1.00 33.69 301 VAL B CA 1
ATOM 4833 C C . VAL B 1 302 ? 39.474 41.378 -8.117 1.00 33.52 301 VAL B C 1
ATOM 4834 O O . VAL B 1 302 ? 40.137 42.390 -7.897 1.00 34.25 301 VAL B O 1
ATOM 4838 N N . ASN B 1 303 ? 39.732 40.544 -9.132 1.00 33.02 302 ASN B N 1
ATOM 4839 C CA . ASN B 1 303 ? 40.922 40.663 -9.979 1.00 32.80 302 ASN B CA 1
ATOM 4840 C C . ASN B 1 303 ? 42.213 40.816 -9.164 1.00 30.99 302 ASN B C 1
ATOM 4841 O O . ASN B 1 303 ? 43.043 41.672 -9.463 1.00 29.76 302 ASN B O 1
ATOM 4846 N N . ALA B 1 304 ? 42.387 39.943 -8.163 1.00 29.95 303 ALA B N 1
ATOM 4847 C CA . ALA B 1 304 ? 43.542 40.001 -7.254 1.00 29.29 303 ALA B CA 1
ATOM 4848 C C . ALA B 1 304 ? 44.863 39.736 -7.963 1.00 27.72 303 ALA B C 1
ATOM 4849 O O . ALA B 1 304 ? 44.877 39.132 -9.017 1.00 29.68 303 ALA B O 1
ATOM 4851 N N . PRO B 1 305 ? 45.989 40.195 -7.368 1.00 28.07 304 PRO B N 1
ATOM 4852 C CA . PRO B 1 305 ? 47.311 39.895 -7.919 1.00 27.43 304 PRO B CA 1
ATOM 4853 C C . PRO B 1 305 ? 47.535 38.394 -8.009 1.00 29.36 304 PRO B C 1
ATOM 4854 O O . PRO B 1 305 ? 47.137 37.651 -7.098 1.00 30.95 304 PRO B O 1
ATOM 4858 N N . LYS B 1 306 ? 48.215 37.973 -9.063 1.00 30.19 305 LYS B N 1
ATOM 4859 C CA . LYS B 1 306 ? 48.396 36.564 -9.377 1.00 30.14 305 LYS B CA 1
ATOM 4860 C C . LYS B 1 306 ? 49.859 36.083 -9.389 1.00 28.62 305 LYS B C 1
ATOM 4861 O O . LYS B 1 306 ? 50.098 34.908 -9.205 1.00 31.69 305 LYS B O 1
ATOM 4863 N N . ARG B 1 307 ? 50.824 36.982 -9.611 1.00 27.46 306 ARG B N 1
ATOM 4864 C CA . ARG B 1 307 ? 52.244 36.568 -9.795 1.00 29.44 306 ARG B CA 1
ATOM 4865 C C . ARG B 1 307 ? 53.245 37.511 -9.163 1.00 28.85 306 ARG B C 1
ATOM 4866 O O . ARG B 1 307 ? 53.171 38.719 -9.371 1.00 30.66 306 ARG B O 1
ATOM 4874 N N . LEU B 1 308 ? 54.229 36.955 -8.448 1.00 27.63 307 LEU B N 1
ATOM 4875 C CA . LEU B 1 308 ? 55.311 37.774 -7.866 1.00 27.18 307 LEU B CA 1
ATOM 4876 C C . LEU B 1 308 ? 56.250 38.247 -8.957 1.00 27.66 307 LEU B C 1
ATOM 4877 O O . LEU B 1 308 ? 56.959 39.240 -8.789 1.00 27.12 307 LEU B O 1
ATOM 4882 N N . SER B 1 309 ? 56.277 37.526 -10.074 1.00 29.46 308 SER B N 1
ATOM 4883 C CA . SER B 1 309 ? 57.103 37.933 -11.212 1.00 30.21 308 SER B CA 1
ATOM 4884 C C . SER B 1 309 ? 56.651 39.292 -11.780 1.00 31.65 308 SER B C 1
ATOM 4885 O O . SER B 1 309 ? 57.420 39.969 -12.431 1.00 32.41 308 SER B O 1
ATOM 4888 N N . ASP B 1 310 ? 55.408 39.684 -11.508 1.00 34.25 309 ASP B N 1
ATOM 4889 C CA . ASP B 1 310 ? 54.893 40.993 -11.962 1.00 36.94 309 ASP B CA 1
ATOM 4890 C C . ASP B 1 310 ? 55.403 42.158 -11.092 1.00 37.69 309 ASP B C 1
ATOM 4891 O O . ASP B 1 310 ? 55.161 43.327 -11.414 1.00 36.67 309 ASP B O 1
ATOM 4896 N N . TYR B 1 311 ? 56.068 41.835 -9.977 1.00 37.12 310 TYR B N 1
ATOM 4897 C CA . TYR B 1 311 ? 56.650 42.850 -9.102 1.00 36.32 310 TYR B CA 1
ATOM 4898 C C . TYR B 1 311 ? 58.183 42.734 -9.061 1.00 35.37 310 TYR B C 1
ATOM 4899 O O . TYR B 1 311 ? 58.822 43.259 -8.177 1.00 37.62 310 TYR B O 1
ATOM 4908 N N . GLY B 1 312 ? 58.758 42.062 -10.057 1.00 36.81 311 GLY B N 1
ATOM 4909 C CA . GLY B 1 312 ? 60.219 41.997 -10.197 1.00 36.25 311 GLY B CA 1
ATOM 4910 C C . GLY B 1 312 ? 60.925 40.775 -9.625 1.00 34.76 311 GLY B C 1
ATOM 4911 O O . GLY B 1 312 ? 62.091 40.529 -9.952 1.00 38.36 311 GLY B O 1
ATOM 4912 N N . PHE B 1 313 ? 60.237 39.995 -8.801 1.00 31.69 312 PHE B N 1
ATOM 4913 C CA . PHE B 1 313 ? 60.836 38.793 -8.225 1.00 30.86 312 PHE B CA 1
ATOM 4914 C C . PHE B 1 313 ? 61.142 37.801 -9.346 1.00 30.04 312 PHE B C 1
ATOM 4915 O O . PHE B 1 313 ? 60.321 37.616 -10.244 1.00 29.29 312 PHE B O 1
ATOM 4923 N N . GLU B 1 314 ? 62.344 37.209 -9.318 1.00 29.31 313 GLU B N 1
ATOM 4924 C CA . GLU B 1 314 ? 62.751 36.212 -10.323 1.00 29.76 313 GLU B CA 1
ATOM 4925 C C . GLU B 1 314 ? 62.997 34.849 -9.671 1.00 29.09 313 GLU B C 1
ATOM 4926 O O . GLU B 1 314 ? 63.240 34.765 -8.467 1.00 26.25 313 GLU B O 1
ATOM 4932 N N . ALA B 1 315 ? 62.951 33.790 -10.487 1.00 29.99 314 ALA B N 1
ATOM 4933 C CA . ALA B 1 315 ? 63.246 32.418 -10.029 1.00 30.83 314 ALA B CA 1
ATOM 4934 C C . ALA B 1 315 ? 64.633 32.342 -9.388 1.00 31.85 314 ALA B C 1
ATOM 4935 O O . ALA B 1 315 ? 64.849 31.578 -8.444 1.00 33.33 314 ALA B O 1
ATOM 4937 N N . SER B 1 316 ? 65.564 33.146 -9.909 1.00 31.81 315 SER B N 1
ATOM 4938 C CA . SER B 1 316 ? 66.936 33.207 -9.394 1.00 32.12 315 SER B CA 1
ATOM 4939 C C . SER B 1 316 ? 67.011 33.692 -7.935 1.00 31.57 315 SER B C 1
ATOM 4940 O O . SER B 1 316 ? 68.018 33.478 -7.265 1.00 32.81 315 SER B O 1
ATOM 4943 N N . GLY B 1 317 ? 65.961 34.368 -7.466 1.00 30.18 316 GLY B N 1
ATOM 4944 C CA . GLY B 1 317 ? 65.919 34.879 -6.100 1.00 30.89 316 GLY B CA 1
ATOM 4945 C C . GLY B 1 317 ? 65.299 33.927 -5.088 1.00 30.97 316 GLY B C 1
ATOM 4946 O O . GLY B 1 317 ? 65.268 34.235 -3.901 1.00 32.04 316 GLY B O 1
ATOM 4947 N N . ILE B 1 318 ? 64.828 32.758 -5.542 1.00 30.78 317 ILE B N 1
ATOM 4948 C CA . ILE B 1 318 ? 64.106 31.823 -4.642 1.00 30.49 317 ILE B CA 1
ATOM 4949 C C . ILE B 1 318 ? 65.026 31.136 -3.624 1.00 27.12 317 ILE B C 1
ATOM 4950 O O . ILE B 1 318 ? 64.615 30.894 -2.476 1.00 21.58 317 ILE B O 1
ATOM 4955 N N . ALA B 1 319 ? 66.263 30.833 -4.040 1.00 25.25 318 ALA B N 1
ATOM 4956 C CA . ALA B 1 319 ? 67.236 30.175 -3.161 1.00 26.99 318 ALA B CA 1
ATOM 4957 C C . ALA B 1 319 ? 67.491 31.015 -1.920 1.00 30.98 318 ALA B C 1
ATOM 4958 O O . ALA B 1 319 ? 67.334 30.525 -0.783 1.00 31.33 318 ALA B O 1
ATOM 4960 N N . GLU B 1 320 ? 67.851 32.287 -2.124 1.00 32.42 319 GLU B N 1
ATOM 4961 C CA . GLU B 1 320 ? 68.057 33.225 -0.993 1.00 32.95 319 GLU B CA 1
ATOM 4962 C C . GLU B 1 320 ? 66.755 33.477 -0.208 1.00 32.54 319 GLU B C 1
ATOM 4963 O O . GLU B 1 320 ? 66.771 33.581 1.033 1.00 34.28 319 GLU B O 1
ATOM 4969 N N . ALA B 1 321 ? 65.636 33.607 -0.925 1.00 31.28 320 ALA B N 1
ATOM 4970 C CA . ALA B 1 321 ? 64.337 33.821 -0.274 1.00 29.24 320 ALA B CA 1
ATOM 4971 C C . ALA B 1 321 ? 64.088 32.716 0.741 1.00 26.67 320 ALA B C 1
ATOM 4972 O O . ALA B 1 321 ? 63.811 32.980 1.911 1.00 26.09 320 ALA B O 1
ATOM 4974 N N . VAL B 1 322 ? 64.194 31.478 0.279 1.00 26.23 321 VAL B N 1
ATOM 4975 C CA . VAL B 1 322 ? 64.034 30.312 1.129 1.00 27.15 321 VAL B CA 1
ATOM 4976 C C . VAL B 1 322 ? 65.065 30.306 2.259 1.00 28.40 321 VAL B C 1
ATOM 4977 O O . VAL B 1 322 ? 64.734 30.066 3.409 1.00 26.91 321 VAL B O 1
ATOM 4981 N N . ASP B 1 323 ? 66.314 30.583 1.910 1.00 30.43 322 ASP B N 1
ATOM 4982 C CA . ASP B 1 323 ? 67.418 30.563 2.869 1.00 31.78 322 ASP B CA 1
ATOM 4983 C C . ASP B 1 323 ? 67.161 31.474 4.098 1.00 31.61 322 ASP B C 1
ATOM 4984 O O . ASP B 1 323 ? 67.292 31.039 5.226 1.00 30.68 322 ASP B O 1
ATOM 4989 N N . VAL B 1 324 ? 66.738 32.710 3.858 1.00 32.14 323 VAL B N 1
ATOM 4990 C CA A VAL B 1 324 ? 66.515 33.658 4.956 0.50 31.12 323 VAL B CA 1
ATOM 4991 C CA B VAL B 1 324 ? 66.496 33.683 4.933 0.50 30.15 323 VAL B CA 1
ATOM 4992 C C . VAL B 1 324 ? 65.233 33.351 5.757 1.00 31.39 323 VAL B C 1
ATOM 4993 O O . VAL B 1 324 ? 65.221 33.480 6.990 1.00 30.18 323 VAL B O 1
ATOM 5000 N N . THR B 1 325 ? 64.187 32.897 5.072 1.00 31.95 324 THR B N 1
ATOM 5001 C CA . THR B 1 325 ? 62.881 32.632 5.708 1.00 30.37 324 THR B CA 1
ATOM 5002 C C . THR B 1 325 ? 62.782 31.356 6.510 1.00 29.95 324 THR B C 1
ATOM 5003 O O . THR B 1 325 ? 62.089 31.311 7.501 1.00 26.53 324 THR B O 1
ATOM 5007 N N . LEU B 1 326 ? 63.451 30.311 6.052 1.00 30.12 325 LEU B N 1
ATOM 5008 C CA . LEU B 1 326 ? 63.313 28.978 6.651 1.00 30.51 325 LEU B CA 1
ATOM 5009 C C . LEU B 1 326 ? 63.416 29.003 8.194 1.00 31.04 325 LEU B C 1
ATOM 5010 O O . LEU B 1 326 ? 62.557 28.430 8.903 1.00 25.50 325 LEU B O 1
ATOM 5015 N N . GLU B 1 327 ? 64.427 29.706 8.706 1.00 32.21 326 GLU B N 1
ATOM 5016 C CA . GLU B 1 327 ? 64.641 29.826 10.166 1.00 34.58 326 GLU B CA 1
ATOM 5017 C C . GLU B 1 327 ? 63.590 30.668 10.871 1.00 33.94 326 GLU B C 1
ATOM 5018 O O . GLU B 1 327 ? 63.439 30.576 12.084 1.00 36.43 326 GLU B O 1
ATOM 5024 N N . LYS B 1 328 ? 62.912 31.528 10.126 1.00 32.52 327 LYS B N 1
ATOM 5025 C CA . LYS B 1 328 ? 61.868 32.382 10.684 1.00 34.08 327 LYS B CA 1
ATOM 5026 C C . LYS B 1 328 ? 60.569 31.608 10.949 1.00 33.01 327 LYS B C 1
ATOM 5027 O O . LYS B 1 328 ? 59.779 32.015 11.790 1.00 31.96 327 LYS B O 1
ATOM 5033 N N . VAL B 1 329 ? 60.362 30.491 10.227 1.00 33.54 328 VAL B N 1
ATOM 5034 C CA . VAL B 1 329 ? 59.076 29.742 10.283 1.00 33.58 328 VAL B CA 1
ATOM 5035 C C . VAL B 1 329 ? 58.801 29.163 11.685 1.00 32.16 328 VAL B C 1
ATOM 5036 O O . VAL B 1 329 ? 59.684 28.558 12.278 1.00 32.07 328 VAL B O 1
ATOM 5040 N N . PRO B 1 330 ? 57.581 29.355 12.212 1.00 30.93 329 PRO B N 1
ATOM 5041 C CA . PRO B 1 330 ? 57.300 28.775 13.532 1.00 31.37 329 PRO B CA 1
ATOM 5042 C C . PRO B 1 330 ? 57.388 27.249 13.534 1.00 33.18 329 PRO B C 1
ATOM 5043 O O . PRO B 1 330 ? 56.919 26.586 12.576 1.00 30.35 329 PRO B O 1
ATOM 5047 N N . ALA B 1 331 ? 57.975 26.699 14.606 1.00 31.75 330 ALA B N 1
ATOM 5048 C CA . ALA B 1 331 ? 58.114 25.268 14.764 1.00 31.77 330 ALA B CA 1
ATOM 5049 C C . ALA B 1 331 ? 56.755 24.588 14.641 1.00 30.35 330 ALA B C 1
ATOM 5050 O O . ALA B 1 331 ? 56.657 23.482 14.107 1.00 27.65 330 ALA B O 1
ATOM 5052 N N . ASN B 1 332 ? 55.696 25.275 15.069 1.00 28.70 331 ASN B N 1
ATOM 5053 C CA . ASN B 1 332 ? 54.361 24.683 15.033 1.00 29.02 331 ASN B CA 1
ATOM 5054 C C . ASN B 1 332 ? 53.540 24.958 13.761 1.00 28.50 331 ASN B C 1
ATOM 5055 O O . ASN B 1 332 ? 52.322 24.902 13.807 1.00 28.98 331 ASN B O 1
ATOM 5060 N N . ASN B 1 333 ? 54.189 25.303 12.640 1.00 29.34 332 ASN B N 1
ATOM 5061 C CA . ASN B 1 333 ? 53.446 25.458 11.376 1.00 29.10 332 ASN B CA 1
ATOM 5062 C C . ASN B 1 333 ? 52.826 24.083 11.066 1.00 29.06 332 ASN B C 1
ATOM 5063 O O . ASN B 1 333 ? 53.501 23.086 11.184 1.00 28.13 332 ASN B O 1
ATOM 5068 N N . PRO B 1 334 ? 51.540 24.039 10.669 1.00 29.93 333 PRO B N 1
ATOM 5069 C CA . PRO B 1 334 ? 50.848 22.734 10.498 1.00 30.12 333 PRO B CA 1
ATOM 5070 C C . PRO B 1 334 ? 51.599 21.736 9.652 1.00 30.28 333 PRO B C 1
ATOM 5071 O O . PRO B 1 334 ? 51.601 20.548 9.959 1.00 32.94 333 PRO B O 1
ATOM 5075 N N . ARG B 1 335 ? 52.215 22.206 8.581 1.00 30.08 334 ARG B N 1
ATOM 5076 C CA . ARG B 1 335 ? 52.981 21.338 7.692 1.00 27.04 334 ARG B CA 1
ATOM 5077 C C . ARG B 1 335 ? 54.475 21.627 7.827 1.00 28.33 334 ARG B C 1
ATOM 5078 O O . ARG B 1 335 ? 54.892 22.764 7.660 1.00 28.54 334 ARG B O 1
ATOM 5086 N N . PRO B 1 336 ? 55.292 20.583 8.076 1.00 27.84 335 PRO B N 1
ATOM 5087 C CA . PRO B 1 336 ? 56.719 20.814 8.210 1.00 29.14 335 PRO B CA 1
ATOM 5088 C C . PRO B 1 336 ? 57.306 21.509 6.983 1.00 29.79 335 PRO B C 1
ATOM 5089 O O . PRO B 1 336 ? 57.143 21.036 5.858 1.00 30.28 335 PRO B O 1
ATOM 5093 N N . VAL B 1 337 ? 57.955 22.644 7.209 1.00 29.52 336 VAL B N 1
ATOM 5094 C CA . VAL B 1 337 ? 58.557 23.413 6.131 1.00 30.19 336 VAL B CA 1
ATOM 5095 C C . VAL B 1 337 ? 59.990 22.955 5.903 1.00 28.74 336 VAL B C 1
ATOM 5096 O O . VAL B 1 337 ? 60.735 22.756 6.854 1.00 30.41 336 VAL B O 1
ATOM 5100 N N . THR B 1 338 ? 60.356 22.752 4.643 1.00 28.71 337 THR B N 1
ATOM 5101 C CA . THR B 1 338 ? 61.722 22.364 4.270 1.00 28.19 337 THR B CA 1
ATOM 5102 C C . THR B 1 338 ? 62.213 23.320 3.191 1.00 27.26 337 THR B C 1
ATOM 5103 O O . THR B 1 338 ? 61.412 23.987 2.538 1.00 24.69 337 THR B O 1
ATOM 5107 N N . ARG B 1 339 ? 63.527 23.377 2.995 1.00 25.35 338 ARG B N 1
ATOM 5108 C CA . ARG B 1 339 ? 64.094 24.208 1.949 1.00 26.55 338 ARG B CA 1
ATOM 5109 C C . ARG B 1 339 ? 63.405 23.894 0.627 1.00 25.49 338 ARG B C 1
ATOM 5110 O O . ARG B 1 339 ? 62.992 24.803 -0.091 1.00 26.80 338 ARG B O 1
ATOM 5118 N N . GLU B 1 340 ? 63.207 22.600 0.360 1.00 23.47 339 GLU B N 1
ATOM 5119 C CA . GLU B 1 340 ? 62.643 22.147 -0.910 1.00 22.17 339 GLU B CA 1
ATOM 5120 C C . GLU B 1 340 ? 61.151 22.465 -1.089 1.00 22.55 339 GLU B C 1
ATOM 5121 O O . GLU B 1 340 ? 60.743 22.925 -2.161 1.00 17.44 339 GLU B O 1
ATOM 5127 N N . ASN B 1 341 ? 60.338 22.260 -0.050 1.00 22.71 340 ASN B N 1
ATOM 5128 C CA . ASN B 1 341 ? 58.920 22.516 -0.201 1.00 22.58 340 ASN B CA 1
ATOM 5129 C C . ASN B 1 341 ? 58.582 24.024 -0.088 1.00 24.73 340 ASN B C 1
ATOM 5130 O O . ASN B 1 341 ? 57.528 24.473 -0.549 1.00 22.00 340 ASN B O 1
ATOM 5135 N N . LEU B 1 342 ? 59.487 24.795 0.515 1.00 26.32 341 LEU B N 1
ATOM 5136 C CA . LEU B 1 342 ? 59.334 26.251 0.585 1.00 25.74 341 LEU B CA 1
ATOM 5137 C C . LEU B 1 342 ? 59.809 26.833 -0.748 1.00 25.61 341 LEU B C 1
ATOM 5138 O O . LEU B 1 342 ? 59.281 27.825 -1.212 1.00 25.67 341 LEU B O 1
ATOM 5143 N N . SER B 1 343 ? 60.803 26.194 -1.377 1.00 27.54 342 SER B N 1
ATOM 5144 C CA . SER B 1 343 ? 61.229 26.623 -2.716 1.00 27.52 342 SER B CA 1
ATOM 5145 C C . SER B 1 343 ? 60.095 26.414 -3.735 1.00 26.98 342 SER B C 1
ATOM 5146 O O . SER B 1 343 ? 59.863 27.261 -4.592 1.00 27.90 342 SER B O 1
ATOM 5149 N N . ARG B 1 344 ? 59.393 25.286 -3.623 1.00 27.55 343 ARG B N 1
ATOM 5150 C CA . ARG B 1 344 ? 58.300 24.946 -4.554 1.00 28.04 343 ARG B CA 1
ATOM 5151 C C . ARG B 1 344 ? 57.101 25.899 -4.380 1.00 28.21 343 ARG B C 1
ATOM 5152 O O . ARG B 1 344 ? 56.426 26.238 -5.355 1.00 29.67 343 ARG B O 1
ATOM 5160 N N . LEU B 1 345 ? 56.862 26.334 -3.143 1.00 26.17 344 LEU B N 1
ATOM 5161 C CA . LEU B 1 345 ? 55.781 27.283 -2.843 1.00 28.30 344 LEU B CA 1
ATOM 5162 C C . LEU B 1 345 ? 56.076 28.605 -3.558 1.00 29.25 344 LEU B C 1
ATOM 5163 O O . LEU B 1 345 ? 55.233 29.126 -4.288 1.00 31.52 344 LEU B O 1
ATOM 5168 N N . LEU B 1 346 ? 57.299 29.104 -3.377 1.00 28.73 345 LEU B N 1
ATOM 5169 C CA . LEU B 1 346 ? 57.729 30.366 -3.979 1.00 28.92 345 LEU B CA 1
ATOM 5170 C C . LEU B 1 346 ? 57.745 30.302 -5.517 1.00 29.64 345 LEU B C 1
ATOM 5171 O O . LEU B 1 346 ? 57.476 31.307 -6.177 1.00 30.06 345 LEU B O 1
ATOM 5176 N N . GLU B 1 347 ? 58.063 29.133 -6.079 1.00 27.45 346 GLU B N 1
ATOM 5177 C CA . GLU B 1 347 ? 57.986 28.947 -7.545 1.00 28.58 346 GLU B CA 1
ATOM 5178 C C . GLU B 1 347 ? 56.541 29.114 -8.047 1.00 28.61 346 GLU B C 1
ATOM 5179 O O . GLU B 1 347 ? 56.309 29.734 -9.103 1.00 28.91 346 GLU B O 1
ATOM 5185 N N . ALA B 1 348 ? 55.581 28.586 -7.279 1.00 27.63 347 ALA B N 1
ATOM 5186 C CA . ALA B 1 348 ? 54.164 28.684 -7.628 1.00 27.46 347 ALA B CA 1
ATOM 5187 C C . ALA B 1 348 ? 53.658 30.121 -7.492 1.00 27.78 347 ALA B C 1
ATOM 5188 O O . ALA B 1 348 ? 52.884 30.595 -8.330 1.00 24.63 347 ALA B O 1
ATOM 5190 N N . ALA B 1 349 ? 54.064 30.795 -6.407 1.00 28.03 348 ALA B N 1
ATOM 5191 C CA . ALA B 1 349 ? 53.713 32.202 -6.192 1.00 26.94 348 ALA B CA 1
ATOM 5192 C C . ALA B 1 349 ? 54.460 33.125 -7.172 1.00 27.70 348 ALA B C 1
ATOM 5193 O O . ALA B 1 349 ? 53.951 34.178 -7.523 1.00 30.62 348 ALA B O 1
ATOM 5195 N N . LEU B 1 350 ? 55.672 32.737 -7.586 1.00 26.94 349 LEU B N 1
ATOM 5196 C CA . LEU B 1 350 ? 56.447 33.529 -8.564 1.00 27.37 349 LEU B CA 1
ATOM 5197 C C . LEU B 1 350 ? 55.726 33.596 -9.920 1.00 28.32 349 LEU B C 1
ATOM 5198 O O . LEU B 1 350 ? 55.605 34.671 -10.527 1.00 24.84 349 LEU B O 1
ATOM 5203 N N . ASN B 1 351 ? 55.236 32.448 -10.378 1.00 28.99 350 ASN B N 1
ATOM 5204 C CA . ASN B 1 351 ? 54.660 32.344 -11.722 1.00 29.44 350 ASN B CA 1
ATOM 5205 C C . ASN B 1 351 ? 53.139 32.214 -11.755 1.00 29.67 350 ASN B C 1
ATOM 5206 O O . ASN B 1 351 ? 52.546 32.153 -12.826 1.00 31.64 350 ASN B O 1
ATOM 5211 N N . GLY B 1 352 ? 52.511 32.197 -10.588 1.00 28.75 351 GLY B N 1
ATOM 5212 C CA . GLY B 1 352 ? 51.063 32.181 -10.517 1.00 29.06 351 GLY B CA 1
ATOM 5213 C C . GLY B 1 352 ? 50.435 30.872 -10.940 1.00 29.01 351 GLY B C 1
ATOM 5214 O O . GLY B 1 352 ? 49.472 30.859 -11.700 1.00 29.38 351 GLY B O 1
ATOM 5215 N N . GLU B 1 353 ? 50.981 29.765 -10.446 1.00 30.27 352 GLU B N 1
ATOM 5216 C CA . GLU B 1 353 ? 50.408 28.447 -10.711 1.00 29.44 352 GLU B CA 1
ATOM 5217 C C . GLU B 1 353 ? 49.148 28.274 -9.905 1.00 28.05 352 GLU B C 1
ATOM 5218 O O . GLU B 1 353 ? 48.897 29.028 -8.968 1.00 29.05 352 GLU B O 1
ATOM 5224 N N . ASP B 1 354 ? 48.362 27.264 -10.246 1.00 26.72 353 ASP B N 1
ATOM 5225 C CA . ASP B 1 354 ? 47.206 26.919 -9.441 1.00 28.26 353 ASP B CA 1
ATOM 5226 C C . ASP B 1 354 ? 47.761 26.581 -8.036 1.00 28.46 353 ASP B C 1
ATOM 5227 O O . ASP B 1 354 ? 48.692 25.772 -7.921 1.00 27.52 353 ASP B O 1
ATOM 5232 N N . PRO B 1 355 ? 47.250 27.260 -6.971 1.00 29.40 354 PRO B N 1
ATOM 5233 C CA . PRO B 1 355 ? 47.718 26.934 -5.613 1.00 29.42 354 PRO B CA 1
ATOM 5234 C C . PRO B 1 355 ? 47.432 25.485 -5.227 1.00 31.19 354 PRO B C 1
ATOM 5235 O O . PRO B 1 355 ? 48.134 24.918 -4.379 1.00 33.10 354 PRO B O 1
ATOM 5239 N N . ALA B 1 356 ? 46.413 24.889 -5.858 1.00 30.35 355 ALA B N 1
ATOM 5240 C CA . ALA B 1 356 ? 46.072 23.490 -5.645 1.00 29.28 355 ALA B CA 1
ATOM 5241 C C . ALA B 1 356 ? 47.287 22.572 -5.882 1.00 29.19 355 ALA B C 1
ATOM 5242 O O . ALA B 1 356 ? 47.332 21.463 -5.350 1.00 26.88 355 ALA B O 1
ATOM 5244 N N . VAL B 1 357 ? 48.275 23.043 -6.657 1.00 27.46 356 VAL B N 1
ATOM 5245 C CA . VAL B 1 357 ? 49.505 22.257 -6.890 1.00 27.88 356 VAL B CA 1
ATOM 5246 C C . VAL B 1 357 ? 50.322 22.040 -5.604 1.00 28.24 356 VAL B C 1
ATOM 5247 O O . VAL B 1 357 ? 51.104 21.098 -5.525 1.00 29.18 356 VAL B O 1
ATOM 5251 N N . LEU B 1 358 ? 50.172 22.932 -4.625 1.00 28.63 357 LEU B N 1
ATOM 5252 C CA . LEU B 1 358 ? 50.901 22.809 -3.363 1.00 30.39 357 LEU B CA 1
ATOM 5253 C C . LEU B 1 358 ? 50.125 22.026 -2.281 1.00 31.85 357 LEU B C 1
ATOM 5254 O O . LEU B 1 358 ? 50.635 21.842 -1.178 1.00 33.52 357 LEU B O 1
ATOM 5259 N N . SER B 1 359 ? 48.913 21.560 -2.598 1.00 33.30 358 SER B N 1
ATOM 5260 C CA . SER B 1 359 ? 48.023 20.918 -1.585 1.00 35.60 358 SER B CA 1
ATOM 5261 C C . SER B 1 359 ? 48.664 19.755 -0.783 1.00 34.71 358 SER B C 1
ATOM 5262 O O . SER B 1 359 ? 49.106 18.763 -1.350 1.00 34.94 358 SER B O 1
#

CATH classification: 3.40.50.1970 (+1 more: 1.20.1090.10)

B-factor: mean 30.57, std 6.73, range [15.88, 70.45]

InterPro domains:
  IPR001670 Alcohol dehydrogenase, iron-type/glycerol dehydrogenase GldA [PF00465] (13-154)
  IPR034786 Maleylacetate reductase [cd08177] (13-349)
  IPR039697 Iron-type alcohol dehydrogenase-like [PTHR11496] (12-349)
  IPR056798 Fe-containing alcohol dehydrogenase-like, C-terminal [PF25137] (167-349)

Radius of gyration: 26.22 Å; Cα contacts (8 Å, |Δi|>4): 1490; chains: 2; bounding box: 71×60×69 Å

Foldseek 3Di:
DDADADFDQAAAAEEEAPCQLVVVLVVCVVVVFDEEEEAAPVCVVRCVSVVNDDHNDYHHPFDLAEPVSLVVVLCVCVVSVGQEYEYEEADRRLQSLLSNCVVLHAYEYEYQALLQPLQAQKHWYAYPLFIDIDGDSSSRHRYYYYHLNSNVPDLLSQLRLLSLLLLLQQLLQFQRNHPVLVVLSLQLLLLSLVQSLVCLVPVSPPSSSRSSNSSSNSSNNSNNTRDDALLVLLLCLCCRVVVFDRSQSSQLLRLLLCLQQPVLRPVSQVSCCVSLVHPTNNVSSVVSCVSSVHRAASVVRPDDLVCLLVSLVSRLVVHDPRRRDRDDSVLSSVSNVCSHVRNDSNVND/DDADADFDQFAAAEEDAPCQLVVVLVVCVVVVWDEEEEEAPVCVVRCVSVVNDDHNDYHHPFDLAEVVSLVVLLCVCVVSVGQEYEYEEADSRLQSQLSNLVVLHAYEYEYQALLQPLQAQKHWYDYPLDIDMDGDSSSRHRYYYYHLQSNVPDLLSLLRLLNLLLLLLQLCQFPRRHPVLNVLSLQLLLLSLVQSLVCLVPVNDPSNSRSSNSSSNSSNNSSNTSDGALLNLLLCLCCSVVVFDRSLSSQLLRLLLCLQQCVLSVVSQCSCCVSLPHRTNSVSSVVSCVSSVHRQASVVRPDDLVCLQVSLVNRVVVHDPRRSDNDDSVLSSVSNVCSHGRPSSNVND

Solvent-accessible surface area: 26724 Å² total

Secondary structure (DSSP, 8-state):
---B---EEPPEE--BTT-HHHHHHHHHHHHT-S---B--TT--HHHHHTTTS--S--B------BHHHHHHHHHHHHHTT---EEEEESHHHHHHHHHH------EEEEE-SSS-GGG--EEEEEETTEEEEEE-GGGS-SEE---GGG-------HHHHHHHHHHHHHHTT-TT--HHHHHHHHHHHHHHHHHHHHHHH-TT-HHHHHHHHHHHHHHHHHHHHH---HHHHHHHHHHHTS---HHHHHHHHHHHHHHHHGGG-HHHHHHHHHHHTSSSHHHHHHHHHHHTT----GGGGT--GGGHHHHHHHHHTTS-TT-SSPP-HHHHHHHHHHHHHT--GGGG-/---B---EEPPEE--BTT-HHHHHHHHHHHHT-S---B--TT--HHHHHGGGS--S--B------BHHHHHHHHHHHHHTT---EEEEESHHHHHHHHHH------EEEEE-SS--GGG--EEEEEETTEEEEEE-GGGS-SEE---GGG-------HHHHHHHHHHHHHHTTSTT--HHHHHHHHHHHHHHHHHHHHHHH-TT-HHHHHHHHHHHHHHHHHHHHH---HHHHHHHHHHHTT---HHHHHHHHHHHHHHHHHTT-HHHHHHHHHHHTSSSHHHHHHHHHHHHT----GGGGT--GGGHHHHHHHHHTTS-TT-SS---HHHHHHHHHHHHHT--GGGG-

=== Feature glossary ===
The record interleaves many kinds of information about one protein. Here is each kind framed as the question it answers.

Q: What are the backbone torsion angles?
A: φ (phi) and ψ (psi) are the two rotatable backbone dihedrals per residue: φ is the C(i-1)–N–Cα–C torsion, ψ is the N–Cα–C–N(i+1) torsion, both in degrees on (−180°, 180°]. α-helical residues cluster near (−60°, −45°); β-strand residues near (−120°, +130°). A Ramachandran plot is simply a scatter of (φ, ψ) for every residue.

Q: What is the amino-acid chain?
A: This is the polypeptide sequence — one letter per residue, N-terminus first. Length ranges from a few dozen residues for small domains to over a thousand for large multi-domain proteins.

Q: How mobile is each atom in the crystal?
A: For experimental (PDB) structures, the B-factor (temperature factor) quantifies the positional spread of each atom in the crystal — a combination of thermal vibration and static disorder — in units of Å². High B-factors mark flex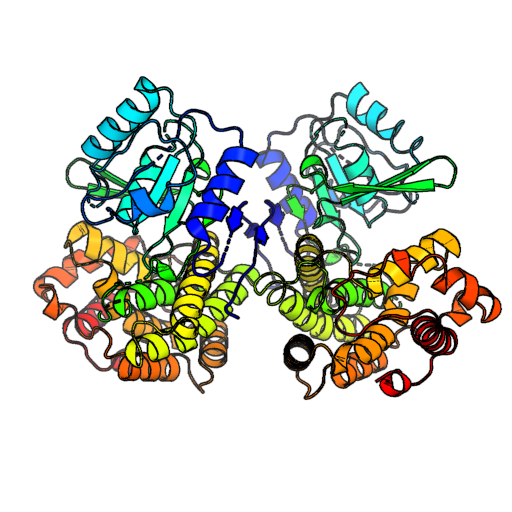ible loops or poorly resolved regions; low B-factors mark the rigid, well-ordered core.

Q: Are the domains correctly placed relative to each other?
A: Predicted Aligned Error (PAE) is an AlphaFold confidence matrix: entry (i, j) is the expected error in the position of residue j, in ångströms, when the prediction is superimposed on the true structure at residue i. Low PAE within a block of residues means that block is internally rigid and well-predicted; high PAE between two blocks means their relative placement is uncertain even if each block individually is confident.

Q: How confident is the AlphaFold model at each residue?
A: pLDDT is the predicted lDDT-Cα score: AlphaFold's confidence that the local environment of each residue (all inter-atomic distances within 15 Å) is correctly placed. It is a per-residue number between 0 and 100, with higher meaning more reliable.

Q: What family and function is it annotated with?
A: Functional annotations link the protein to curated databases. InterPro entries identify conserved domains and families by matching the sequence against member-database signatures (Pfam, PROSITE, CDD, …). Gene Ontology (GO) terms describe molecular function, biological process, and cellular component in a controlled vocabulary. CATH places the structure in a hierarchical fold classification (Class/Architecture/Topology/Homologous-superfamily). The organism is the source species.

Q: How big and how compact is the whole molecule?
A: Three whole-structure scalars: the radius of gyration (RMS distance of Cα from centroid, in Å), the count of Cα–Cα contacts (pairs closer than 8 Å and separated by more than four residues in sequence — i.e. tertiary, not local, contacts), and the bounding-box dimensions. Together they distinguish compact globular folds from extended fibres or disordered chains.

Q: What known structures does this most resemble?
A: The Foldseek neighbor list gives the closest experimentally determined structures in the PDB, ranked by structural alignment. TM-score near 1 means near-identical fold; near 0.3 means only rough topology match. This is how one finds what a novel AlphaFold prediction most resembles in the solved-structure universe.

Q: Which residues are buried vs exposed?
A: SASA measures how much of the protein is reachable by solvent. It is computed by rolling a water-sized probe over the atomic surface and summing the exposed area (Å²). Per-residue SASA distinguishes core (buried, low SASA) from surface (exposed, high SASA) residues; total SASA is a whole-molecule size measure.

Q: Which residues are in helices, strands, or loops?
A: Eight-state secondary structure (DSSP): H is the canonical α-helix, G the tighter 3₁₀-helix, I the wider π-helix; E/B are β-structure, T and S are turns and bends, and '-' is everything else. DSSP derives these from the pattern of main-chain N–H···O=C hydrogen bonds, not from the sequence.

Q: Where is each backbone atom in 3D?
A: Structure coordinates are given as an mmCIF _atom_site loop: one row per atom with element, residue name, chain id, sequence number, and x/y/z position in Å. Only the four main-chain atoms per residue are included here; side chains are omitted to keep the record compact.

Q: What if only a Cα trace is available?
A: Three-state secondary structure (P-SEA) collapses the eight DSSP classes into helix (a), strand (b), and coil (c). P-SEA assigns these from Cα geometry alone — distances and angles — without requiring backbone oxygens, so it works on any Cα trace.

Q: What do the rendered images show?
A: The six renders are orthographic views along the three Cartesian axes in both directions. Representation (cartoon, sticks, or surface) and color scheme (sequence-rainbow or by-chain) vary across proteins so the training set covers all the common visualization conventions.

Q: What does the local fold look like, residue by residue?
A: Foldseek's 3Di representation compresses backbone geometry into a per-residue letter drawn from a learned twenty-state alphabet. It captures the tertiary interaction pattern around each residue — which residues are packed against it in space, regardless of where they are in sequence.

Q: What do the diagnostic plots show?
A: The contact map is a binary N×N matrix image: pixel (i, j) is dark where Cα_i and Cα_j are within 8 Å and |i−j|>4. Because the |i−j|>4 filter removes local helical contacts, off-diagonal stripes parallel to the main diagonal indicate parallel β-sheets; stripes perpendicular to it indicate antiparallel β-sheets. The Ramachandran plot scatters every residue's (φ, ψ) pair against the sterically allowed regions. The PAE heatmap renders the predicted-aligned-error matrix.